Protein AF-A0A078JHX8-F1 (afdb_monomer_lite)

Secondary structure (DSSP, 8-state):
-------------EEEEEE--S-S-----------------------TTTTTTTT---TT-TT--GGGEEEEEE-STT---STTT-S-GGGTT-B-TT-----TTSHHHHHHHHHHHHHHHTSTT--EEEEEETT-EESS-HHHHHHHHHH--SEE---B--GGG-S--GGGTTTS-GGG--B--S--B--HHHHHHHHH--HHHHHHHHH-PPPS--S-----------SS-HHHHHHHHHH-SS-B---B---------GGGTTTS-GGG--B--S--EEEHHHHHHHHH--HHHHHHHHH--PPPPTT-HHHHH-TT-----GGGTHHHHHHHHTT-GGGEESS-SEEE----TT-S-----SSPPPB-STT-SHHHHHHHHH--EEEETTTTEEEE-EETTEE--S-SEEE-B-HHHHHHHHTT--

InterPro domains:
  IPR003406 Glycosyl transferase, family 14 [PF02485] (60-213)
  IPR003406 Glycosyl transferase, family 14 [PF02485] (227-385)
  IPR044174 Glycosyltransferase BC10-like [PTHR31042] (60-214)

Radius of gyration: 26.78 Å; chains: 1; bounding box: 56×68×94 Å

pLDDT: mean 74.3, std 20.46, range [23.14, 97.31]

Sequence (430 aa):
MFYQKKEKKQEVDVAVLLINDTSANIHNTIDNSNPDGLRAPLSGRTPKSKWGFKQKKSYYSNGADQANFSVYVHSQPDFVFNEETTRSHYFYNRQLNNSINVIWGEYSMIQAERLLLSTALDDHSNQRFILLSDSCAPLYDFGYIYKYLISSPRSFVDSFINTKERRYSMNMSSVIPEEKWRKGSQWISVIRSHAELIVNDGIVFSAFEKFCKMRGLESEMEPRTLTCAPLYDFGYIYKYLISSPRSFVDSFINTKERRYSMNMSSVIPEEKWRKGSQWISVIRSHAELIVNDGIVFSAFEKFCKKAPPFGSQEAQLSQNLRNCIPDEHYIQTLLTMRGLESEMEPRTLTYTVWDVSGSKHGAKSWHPVTFTYENSGPEDLQEIKSINHVNYESESRTDWCKADSKPVPCFLFARKFTKEAAMRWNSRYQ

Organism: Brassica napus (NCBI:txid3708)

Structure (mmCIF, N/CA/C/O backbone):
data_AF-A0A078JHX8-F1
#
_entry.id   AF-A0A078JHX8-F1
#
loop_
_atom_site.group_PDB
_atom_site.id
_atom_site.type_symbol
_atom_site.label_atom_id
_atom_site.label_alt_id
_atom_site.label_comp_id
_atom_site.label_asym_id
_atom_site.label_entity_id
_atom_site.label_seq_id
_atom_site.pdbx_PDB_ins_code
_atom_site.Cartn_x
_atom_site.Cartn_y
_atom_site.Cartn_z
_atom_site.occupancy
_atom_site.B_iso_or_equiv
_atom_site.auth_seq_id
_atom_site.auth_comp_id
_atom_site.auth_asym_id
_atom_site.auth_atom_id
_atom_site.pdbx_PDB_model_num
ATOM 1 N N . MET A 1 1 ? 5.819 -23.834 -46.959 1.00 33.22 1 MET A N 1
ATOM 2 C CA . MET A 1 1 ? 5.838 -23.775 -45.480 1.00 33.22 1 MET A CA 1
ATOM 3 C C . MET A 1 1 ? 6.900 -22.775 -45.057 1.00 33.22 1 MET A C 1
ATOM 5 O O . MET A 1 1 ? 8.077 -23.098 -45.107 1.00 33.22 1 MET A O 1
ATOM 9 N N . PHE A 1 2 ? 6.505 -21.550 -44.710 1.00 32.09 2 PHE A N 1
ATOM 10 C CA . PHE A 1 2 ? 7.410 -20.599 -44.069 1.00 32.09 2 PHE A CA 1
ATOM 11 C C . PHE A 1 2 ? 7.359 -20.859 -42.565 1.00 32.09 2 PHE A C 1
ATOM 13 O O . PHE A 1 2 ? 6.356 -20.572 -41.917 1.00 32.09 2 PHE A O 1
ATOM 20 N N . TYR A 1 3 ? 8.421 -21.452 -42.021 1.00 29.44 3 TYR A N 1
ATOM 21 C CA . TYR A 1 3 ? 8.643 -21.475 -40.580 1.00 29.44 3 TYR A CA 1
ATOM 22 C C . TYR A 1 3 ? 8.921 -20.034 -40.138 1.00 29.44 3 TYR A C 1
ATOM 24 O O . TYR A 1 3 ? 10.029 -19.527 -40.310 1.00 29.44 3 TYR A O 1
ATOM 32 N N . GLN A 1 4 ? 7.911 -19.359 -39.583 1.00 30.16 4 GLN A N 1
ATOM 33 C CA . GLN A 1 4 ? 8.153 -18.192 -38.743 1.00 30.16 4 GLN A CA 1
ATOM 34 C C . GLN A 1 4 ? 8.982 -18.669 -37.553 1.00 30.16 4 GLN A C 1
ATOM 36 O O . GLN A 1 4 ? 8.519 -19.434 -36.704 1.00 30.16 4 GLN A O 1
ATOM 41 N N . LYS A 1 5 ? 10.244 -18.247 -37.529 1.00 29.89 5 LYS A N 1
ATOM 42 C CA . LYS A 1 5 ? 11.124 -18.373 -36.376 1.00 29.89 5 LYS A CA 1
ATOM 43 C C . LYS A 1 5 ? 10.441 -17.584 -35.253 1.00 29.89 5 LYS A C 1
ATOM 45 O O . LYS A 1 5 ? 10.487 -16.360 -35.265 1.00 29.89 5 LYS A O 1
ATOM 50 N N . LYS A 1 6 ? 9.733 -18.264 -34.341 1.00 33.31 6 LYS A N 1
ATOM 51 C CA . LYS A 1 6 ? 9.306 -17.653 -33.077 1.00 33.31 6 LYS A CA 1
ATOM 52 C C . LYS A 1 6 ? 10.584 -17.137 -32.425 1.00 33.31 6 LYS A C 1
ATOM 54 O O . LYS A 1 6 ? 11.437 -17.943 -32.050 1.00 33.31 6 LYS A O 1
ATOM 59 N N . GLU A 1 7 ? 10.755 -15.820 -32.370 1.00 35.31 7 GLU A N 1
ATOM 60 C CA . GLU A 1 7 ? 11.767 -15.219 -31.510 1.00 35.31 7 GLU A CA 1
ATOM 61 C C . GLU A 1 7 ? 11.550 -15.800 -30.113 1.00 35.31 7 GLU A C 1
ATOM 63 O O . GLU A 1 7 ? 10.439 -15.765 -29.578 1.00 35.31 7 GLU A O 1
ATOM 68 N N . LYS A 1 8 ? 12.585 -16.440 -29.558 1.00 35.12 8 LYS A N 1
ATOM 69 C CA . LYS A 1 8 ? 12.565 -16.858 -28.159 1.00 35.12 8 LYS A CA 1
ATOM 70 C C . LYS A 1 8 ? 12.392 -15.582 -27.343 1.00 35.12 8 LYS A C 1
ATOM 72 O O . LYS A 1 8 ? 13.311 -14.770 -27.289 1.00 35.12 8 LYS A O 1
ATOM 77 N N . LYS A 1 9 ? 11.206 -15.403 -26.761 1.00 44.53 9 LYS A N 1
ATOM 78 C CA . LYS A 1 9 ? 10.954 -14.348 -25.784 1.00 44.53 9 LYS A CA 1
ATOM 79 C C . LYS A 1 9 ? 11.959 -14.553 -24.647 1.00 44.53 9 LYS A C 1
ATOM 81 O O . LYS A 1 9 ? 12.100 -15.671 -24.157 1.00 44.53 9 LYS A O 1
ATOM 86 N N . GLN A 1 10 ? 12.726 -13.517 -24.337 1.00 50.00 10 GLN A N 1
ATOM 87 C CA . GLN A 1 10 ? 13.736 -13.545 -23.284 1.00 50.00 10 GLN A CA 1
ATOM 88 C C . GLN A 1 10 ? 13.030 -13.771 -21.941 1.00 50.00 10 GLN A C 1
ATOM 90 O O . GLN A 1 10 ? 12.086 -13.049 -21.632 1.00 50.00 10 GLN A O 1
ATOM 95 N N . GLU A 1 11 ? 13.432 -14.804 -21.198 1.00 56.09 11 GLU A N 1
ATOM 96 C CA . GLU A 1 11 ? 12.865 -15.118 -19.883 1.00 56.09 11 GLU A CA 1
ATOM 97 C C . GLU A 1 11 ? 13.271 -14.012 -18.900 1.00 56.09 11 GLU A C 1
ATOM 99 O O . GLU A 1 11 ? 14.450 -13.846 -18.616 1.00 56.09 11 GLU A O 1
ATOM 104 N N . VAL A 1 12 ? 12.296 -13.224 -18.445 1.00 65.19 12 VAL A N 1
ATOM 105 C CA . VAL A 1 12 ? 12.455 -12.077 -17.537 1.00 65.19 12 VAL A CA 1
ATOM 106 C C . VAL A 1 12 ? 11.687 -12.323 -16.238 1.00 65.19 12 VAL A C 1
ATOM 108 O O . VAL A 1 12 ? 10.495 -12.618 -16.282 1.00 65.19 12 VAL A O 1
ATOM 111 N N . ASP A 1 13 ? 12.334 -12.176 -15.080 1.00 78.25 13 ASP A N 1
ATOM 112 C CA . ASP A 1 13 ? 11.725 -12.558 -13.794 1.00 78.25 13 ASP A CA 1
ATOM 113 C C . ASP A 1 13 ? 10.938 -11.430 -13.102 1.00 78.25 13 ASP A C 1
ATOM 115 O O . ASP A 1 13 ? 10.076 -11.696 -12.257 1.00 78.25 13 ASP A O 1
ATOM 119 N N . VAL A 1 14 ? 11.217 -10.161 -13.423 1.00 82.12 14 VAL A N 1
ATOM 120 C CA . VAL A 1 14 ? 10.625 -8.996 -12.738 1.00 82.12 14 VAL A CA 1
ATOM 121 C C . VAL A 1 14 ? 9.787 -8.140 -13.694 1.00 82.12 14 VAL A C 1
ATOM 123 O O . VAL A 1 14 ? 10.307 -7.536 -14.625 1.00 82.12 14 VAL A O 1
ATOM 126 N N . ALA A 1 15 ? 8.494 -7.998 -13.421 1.00 82.06 15 ALA A N 1
ATOM 127 C CA . ALA A 1 15 ? 7.599 -7.066 -14.095 1.00 82.06 15 ALA A CA 1
ATOM 128 C C . ALA A 1 15 ? 7.523 -5.727 -13.344 1.00 82.06 15 ALA A C 1
ATOM 130 O O . ALA A 1 15 ? 7.065 -5.658 -12.199 1.00 82.06 15 ALA A O 1
ATOM 131 N N . VAL A 1 16 ? 7.920 -4.641 -14.006 1.00 81.00 16 VAL A N 1
ATOM 132 C CA . VAL A 1 16 ? 7.718 -3.265 -13.541 1.00 81.00 16 VAL A CA 1
ATOM 133 C C . VAL A 1 16 ? 6.413 -2.735 -14.130 1.00 81.00 16 VAL A C 1
ATOM 135 O O . VAL A 1 16 ? 6.302 -2.514 -15.337 1.00 81.00 16 VAL A O 1
ATOM 138 N N . LEU A 1 17 ? 5.426 -2.528 -13.265 1.00 80.19 17 LEU A N 1
ATOM 139 C CA . LEU A 1 17 ? 4.092 -2.043 -13.598 1.00 80.19 17 LEU A CA 1
ATOM 140 C C . LEU A 1 17 ? 4.031 -0.545 -13.313 1.00 80.19 17 LEU A C 1
ATOM 142 O O . LEU A 1 17 ? 4.132 -0.115 -12.164 1.00 80.19 17 LEU A O 1
ATOM 146 N N . LEU A 1 18 ? 3.893 0.258 -14.362 1.00 79.12 18 LEU A N 1
ATOM 147 C CA . LEU A 1 18 ? 3.835 1.709 -14.257 1.00 79.12 18 LEU A CA 1
ATOM 148 C C . LEU A 1 18 ? 2.405 2.185 -14.440 1.00 79.12 18 LEU A C 1
ATOM 150 O O . LEU A 1 18 ? 1.829 2.007 -15.509 1.00 79.12 18 LEU A O 1
ATOM 154 N N . ILE A 1 19 ? 1.860 2.821 -13.410 1.00 74.88 19 ILE A N 1
ATOM 155 C CA . ILE A 1 19 ? 0.520 3.404 -13.426 1.00 74.88 19 ILE A CA 1
ATOM 156 C C . ILE A 1 19 ? 0.605 4.923 -13.312 1.00 74.88 19 ILE A C 1
ATOM 158 O O . ILE A 1 19 ? 1.414 5.461 -12.553 1.00 74.88 19 ILE A O 1
ATOM 162 N N . ASN A 1 20 ? -0.218 5.634 -14.077 1.00 70.00 20 ASN A N 1
ATOM 163 C CA . ASN A 1 20 ? -0.379 7.069 -13.891 1.00 70.00 20 ASN A CA 1
ATOM 164 C C . ASN A 1 20 ? -1.415 7.332 -12.784 1.00 70.00 20 ASN A C 1
ATOM 166 O O . ASN A 1 20 ? -2.614 7.212 -13.021 1.00 70.00 20 ASN A O 1
ATOM 170 N N . ASP A 1 21 ? -0.955 7.693 -11.581 1.00 56.47 21 ASP A N 1
ATOM 171 C CA . ASP A 1 21 ? -1.816 7.973 -10.421 1.00 56.47 21 ASP A CA 1
ATOM 172 C C . ASP A 1 21 ? -2.393 9.400 -10.413 1.00 56.47 21 ASP A C 1
ATOM 174 O O . ASP A 1 21 ? -3.174 9.751 -9.527 1.00 56.47 21 ASP A O 1
ATOM 178 N N . THR A 1 22 ? -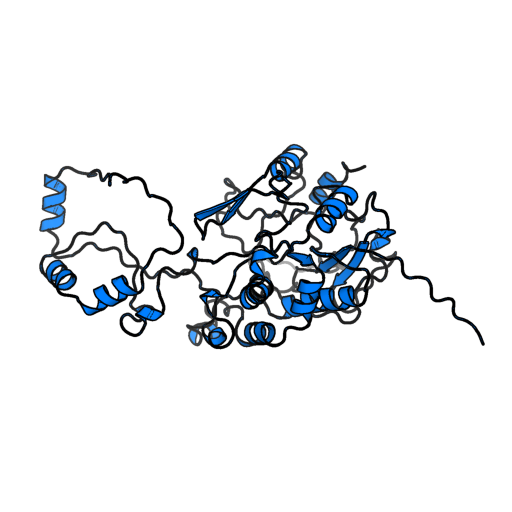2.044 10.237 -11.398 1.00 51.03 22 THR A N 1
ATOM 179 C CA . THR A 1 22 ? -2.677 11.548 -11.578 1.00 51.03 22 THR A CA 1
ATOM 180 C C . THR A 1 22 ? -3.918 11.405 -12.450 1.00 51.03 22 THR A C 1
ATOM 182 O O . THR A 1 22 ? -3.835 11.150 -13.651 1.00 51.03 22 THR A O 1
ATOM 185 N N . SER A 1 23 ? -5.097 11.576 -11.842 1.00 35.75 23 SER A N 1
ATOM 186 C CA . SER A 1 23 ? -6.352 11.710 -12.581 1.00 35.75 23 SER A CA 1
ATOM 187 C C . SER A 1 23 ? -6.161 12.726 -13.702 1.00 35.75 23 SER A C 1
ATOM 189 O O . SER A 1 23 ? -5.729 13.855 -13.445 1.00 35.75 23 SER A O 1
ATOM 191 N N . ALA A 1 24 ? -6.510 12.354 -14.927 1.00 29.08 24 ALA A N 1
ATOM 192 C CA . ALA A 1 24 ? -6.668 13.284 -16.030 1.00 29.08 24 ALA A CA 1
ATOM 193 C C . ALA A 1 24 ? -7.868 14.211 -15.750 1.00 29.08 24 ALA A C 1
ATOM 195 O O . ALA A 1 24 ? -8.913 14.083 -16.363 1.00 29.08 24 ALA A O 1
ATOM 196 N N . ASN A 1 25 ? -7.730 15.128 -14.793 1.00 25.80 25 ASN A N 1
ATOM 197 C CA . ASN A 1 25 ? -8.668 16.207 -14.516 1.00 25.80 25 ASN A CA 1
ATOM 198 C C . ASN A 1 25 ? -7.865 17.501 -14.358 1.00 25.80 25 ASN A C 1
ATOM 200 O O . ASN A 1 25 ? -7.697 18.041 -13.268 1.00 25.80 25 ASN A O 1
ATOM 204 N N . ILE A 1 26 ? -7.393 18.034 -15.490 1.00 26.67 26 ILE A N 1
ATOM 205 C CA . ILE A 1 26 ? -7.460 19.485 -15.646 1.00 26.67 26 ILE A CA 1
ATOM 206 C C . ILE A 1 26 ? -8.945 19.784 -15.805 1.00 26.67 26 ILE A C 1
ATOM 208 O O . ILE A 1 26 ? -9.461 19.655 -16.902 1.00 26.67 26 ILE A O 1
ATOM 212 N N . HIS A 1 27 ? -9.636 20.120 -14.731 1.00 26.03 27 HIS A N 1
ATOM 213 C CA . HIS A 1 27 ? -10.727 21.085 -14.760 1.00 26.03 27 HIS A CA 1
ATOM 214 C C . HIS A 1 27 ? -11.074 21.415 -13.307 1.00 26.03 27 HIS A C 1
ATOM 216 O O . HIS A 1 27 ? -11.320 20.527 -12.498 1.00 26.03 27 HIS A O 1
ATOM 222 N N . ASN A 1 28 ? -11.091 22.719 -13.026 1.00 27.20 28 ASN A N 1
ATOM 223 C CA . ASN A 1 28 ? -11.546 23.380 -11.800 1.00 27.20 28 ASN A CA 1
ATOM 224 C C . ASN A 1 28 ? -10.543 23.505 -10.642 1.00 27.20 28 ASN A C 1
ATOM 226 O O . ASN A 1 28 ? -10.743 22.986 -9.550 1.00 27.20 28 ASN A O 1
ATOM 230 N N . THR A 1 29 ? -9.568 24.390 -10.838 1.00 23.14 29 THR A N 1
ATOM 231 C CA . THR A 1 29 ? -9.261 25.415 -9.828 1.00 23.14 29 THR A CA 1
ATOM 232 C C . THR A 1 29 ? -9.493 26.782 -10.463 1.00 23.14 29 THR A C 1
ATOM 234 O O . THR A 1 29 ? -8.654 27.313 -11.185 1.00 23.14 29 THR A O 1
ATOM 237 N N . ILE A 1 30 ? -10.697 27.318 -10.249 1.00 24.02 30 ILE A N 1
ATOM 238 C CA . ILE A 1 30 ? -10.972 28.745 -10.410 1.00 24.02 30 ILE A CA 1
ATOM 239 C C . ILE A 1 30 ? -10.239 29.427 -9.257 1.00 24.02 30 ILE A C 1
ATOM 241 O O . ILE A 1 30 ? -10.641 29.302 -8.102 1.00 24.02 30 ILE A O 1
ATOM 245 N N . ASP A 1 31 ? -9.137 30.095 -9.573 1.00 24.89 31 ASP A N 1
ATOM 246 C CA . ASP A 1 31 ? -8.485 31.029 -8.666 1.00 24.89 31 ASP A CA 1
ATOM 247 C C . ASP A 1 31 ? -9.267 32.350 -8.721 1.00 24.89 31 ASP A C 1
ATOM 249 O O . ASP A 1 31 ? -9.126 33.147 -9.650 1.00 24.89 31 ASP A O 1
ATOM 253 N N . ASN A 1 32 ? -10.181 32.535 -7.765 1.00 27.44 32 ASN A N 1
ATOM 254 C CA . ASN A 1 32 ? -10.929 33.778 -7.568 1.00 27.44 32 ASN A CA 1
ATOM 255 C C . ASN A 1 32 ? -10.047 34.811 -6.854 1.00 27.44 32 ASN A C 1
ATOM 257 O O . ASN A 1 32 ? -10.306 35.187 -5.711 1.00 27.44 32 ASN A O 1
ATOM 261 N N . SER A 1 33 ? -9.000 35.281 -7.528 1.00 29.00 33 SER A N 1
ATOM 262 C CA . SER A 1 33 ? -8.172 36.372 -7.018 1.00 29.00 33 SER A CA 1
ATOM 263 C C . SER A 1 33 ? -7.649 37.298 -8.123 1.00 29.00 33 SER A C 1
ATOM 265 O O . SER A 1 33 ? -6.451 37.512 -8.253 1.00 29.00 33 SER A O 1
ATOM 267 N N . ASN A 1 34 ? -8.551 37.897 -8.914 1.00 26.22 34 ASN A N 1
ATOM 268 C CA . ASN A 1 34 ? -8.298 39.233 -9.479 1.00 26.22 34 ASN A CA 1
ATOM 269 C C . ASN A 1 34 ? -9.590 39.909 -9.990 1.00 26.22 34 ASN A C 1
ATOM 271 O O . ASN A 1 34 ? -10.081 39.543 -11.062 1.00 26.22 34 ASN A O 1
ATOM 275 N N . PRO A 1 35 ? -10.170 40.885 -9.271 1.00 31.47 35 PRO A N 1
ATOM 276 C CA . PRO A 1 35 ? -11.160 41.787 -9.826 1.00 31.47 35 PRO A CA 1
ATOM 277 C C . PRO A 1 35 ? -10.413 43.018 -10.340 1.00 31.47 35 PRO A C 1
ATOM 279 O O . PRO A 1 35 ? -10.073 43.874 -9.543 1.00 31.47 35 PRO A O 1
ATOM 282 N N . ASP A 1 36 ? -10.069 43.058 -11.626 1.00 25.64 36 ASP A N 1
ATOM 283 C CA . ASP A 1 36 ? -10.055 44.289 -12.432 1.00 25.64 36 ASP A CA 1
ATOM 284 C C . ASP A 1 36 ? -9.565 43.996 -13.857 1.00 25.64 36 ASP A C 1
ATOM 286 O O . ASP A 1 36 ? -8.660 43.197 -14.103 1.00 25.64 36 ASP A O 1
ATOM 290 N N . GLY A 1 37 ? -10.278 44.576 -14.820 1.00 26.45 37 GLY A N 1
ATOM 291 C CA . GLY A 1 37 ? -10.267 44.166 -16.217 1.00 26.45 37 GLY A CA 1
ATOM 292 C C . GLY A 1 37 ? -9.086 44.665 -17.048 1.00 26.45 37 GLY A C 1
ATOM 293 O O . GLY A 1 37 ? -8.433 45.646 -16.722 1.00 26.45 37 GLY A O 1
ATOM 294 N N . LEU A 1 38 ? -8.887 43.998 -18.189 1.00 26.56 38 LEU A N 1
ATOM 295 C CA . LEU A 1 38 ? -8.812 44.591 -19.535 1.00 26.56 38 LEU A CA 1
ATOM 296 C C . LEU A 1 38 ? -8.518 43.482 -20.561 1.00 26.56 38 LEU A C 1
ATOM 298 O O . LEU A 1 38 ? -7.609 42.670 -20.403 1.00 26.56 38 LEU A O 1
ATOM 302 N N . ARG A 1 39 ? -9.335 43.431 -21.618 1.00 31.92 39 ARG A N 1
ATOM 303 C CA . ARG A 1 39 ? -9.173 42.536 -22.773 1.00 31.92 39 ARG A CA 1
ATOM 304 C C . ARG A 1 39 ? -7.965 42.957 -23.619 1.00 31.92 39 ARG A C 1
ATOM 306 O O . ARG A 1 39 ? -7.910 44.106 -24.040 1.00 31.92 39 ARG A O 1
ATOM 313 N N . ALA A 1 40 ? -7.129 41.994 -24.011 1.00 24.84 40 ALA A N 1
ATOM 314 C CA . ALA A 1 40 ? -6.448 41.971 -25.311 1.00 24.84 40 ALA A CA 1
ATOM 315 C C . ALA A 1 40 ? -6.081 40.516 -25.695 1.00 24.84 40 ALA A C 1
ATOM 317 O O . ALA A 1 40 ? -5.779 39.718 -24.803 1.00 24.84 40 ALA A O 1
ATOM 318 N N . PRO A 1 41 ? -6.140 40.131 -26.986 1.00 31.88 41 PRO A N 1
ATOM 319 C CA . PRO A 1 41 ? -6.034 38.743 -27.419 1.00 31.88 41 PRO A CA 1
ATOM 320 C C . PRO A 1 41 ? -4.571 38.362 -27.663 1.00 31.88 41 PRO A C 1
ATOM 322 O O . PRO A 1 41 ? -3.884 39.012 -28.446 1.00 31.88 41 PRO A O 1
ATOM 325 N N . LEU A 1 42 ? -4.097 37.279 -27.043 1.00 26.05 42 LEU A N 1
ATOM 326 C CA . LEU A 1 42 ? -2.825 36.665 -27.417 1.00 26.05 42 LEU A CA 1
ATOM 327 C C . LEU A 1 42 ? -2.998 35.161 -27.625 1.00 26.05 42 LEU A C 1
ATOM 329 O O . LEU A 1 42 ? -3.368 34.399 -26.733 1.00 26.05 42 LEU A O 1
ATOM 333 N N . SER A 1 43 ? -2.748 34.809 -28.879 1.00 28.19 43 SER A N 1
ATOM 334 C CA . SER A 1 43 ? -2.419 33.511 -29.444 1.00 28.19 43 SER A CA 1
ATOM 335 C C . SER A 1 43 ? -1.725 32.525 -28.494 1.00 28.19 43 SER A C 1
ATOM 337 O O . SER A 1 43 ? -0.846 32.868 -27.708 1.00 28.19 43 SER A O 1
ATOM 339 N N . GLY A 1 44 ? -2.076 31.247 -28.664 1.00 33.16 44 GLY A N 1
ATOM 340 C CA . GLY A 1 44 ? -1.175 30.120 -28.421 1.00 33.16 44 GLY A CA 1
ATOM 341 C C . GLY A 1 44 ? -0.756 29.875 -26.971 1.00 33.16 44 GLY A C 1
ATOM 342 O O . GLY A 1 44 ? 0.408 30.037 -26.622 1.00 33.16 44 GLY A O 1
ATOM 343 N N . ARG A 1 45 ? -1.658 29.346 -26.137 1.00 25.83 45 ARG A N 1
ATOM 344 C CA . ARG A 1 45 ? -1.255 28.572 -24.950 1.00 25.83 45 ARG A CA 1
ATOM 345 C C . ARG A 1 45 ? -1.770 27.145 -25.066 1.00 25.83 45 ARG A C 1
ATOM 347 O O . ARG A 1 45 ? -2.939 26.864 -24.834 1.00 25.83 45 ARG A O 1
ATOM 354 N N . THR A 1 46 ? -0.867 26.239 -25.422 1.00 25.67 46 THR A N 1
ATOM 355 C CA . THR A 1 46 ? -1.058 24.794 -25.274 1.00 25.67 46 THR A CA 1
ATOM 356 C C . THR A 1 46 ? -1.334 24.439 -23.804 1.00 25.67 46 THR A C 1
ATOM 358 O O . THR A 1 46 ? -0.626 24.953 -22.932 1.00 25.67 46 THR A O 1
ATOM 361 N N . PRO A 1 47 ? -2.296 23.544 -23.506 1.00 27.16 47 PRO A N 1
ATOM 362 C CA . PRO A 1 47 ? -2.622 23.145 -22.137 1.00 27.16 47 PRO A CA 1
ATOM 363 C C . PRO A 1 47 ? -1.412 22.566 -21.388 1.00 27.16 47 PRO A C 1
ATOM 365 O O . PRO A 1 47 ? -0.752 21.633 -21.860 1.00 27.16 47 PRO A O 1
ATOM 368 N N . LYS A 1 48 ? -1.134 23.107 -20.195 1.00 31.72 48 LYS A N 1
ATOM 369 C CA . LYS A 1 48 ? -0.159 22.578 -19.230 1.00 31.72 48 LYS A CA 1
ATOM 370 C C . LYS A 1 48 ? -0.687 21.272 -18.603 1.00 31.72 48 LYS A C 1
ATOM 372 O O . LYS A 1 48 ? -1.220 21.296 -17.504 1.00 31.72 48 LYS A O 1
ATOM 377 N N . SER A 1 49 ? -0.540 20.140 -19.294 1.00 33.22 49 SER A N 1
ATOM 378 C CA . SER A 1 49 ? -0.615 18.782 -18.690 1.00 33.22 49 SER A CA 1
ATOM 379 C C . SER A 1 49 ? -0.012 17.648 -19.530 1.00 33.22 49 SER A C 1
ATOM 381 O O . SER A 1 49 ? -0.097 16.483 -19.154 1.00 33.22 49 SER A O 1
ATOM 383 N N . LYS A 1 50 ? 0.634 17.937 -20.663 1.00 31.98 50 LYS A N 1
ATOM 384 C CA . LYS A 1 50 ? 1.151 16.908 -21.586 1.00 31.98 50 LYS A CA 1
ATOM 385 C C . LYS A 1 50 ? 2.475 16.249 -21.140 1.00 31.98 50 LYS A C 1
ATOM 387 O O . LYS A 1 50 ? 3.346 16.050 -21.987 1.00 31.98 50 LYS A O 1
ATOM 392 N N . TRP A 1 51 ? 2.666 15.946 -19.853 1.00 40.88 51 TRP A N 1
ATOM 393 C CA . TRP A 1 51 ? 3.976 15.524 -19.317 1.00 40.88 51 TRP A CA 1
ATOM 394 C C . TRP A 1 51 ? 4.074 14.099 -18.772 1.00 40.88 51 TRP A C 1
ATOM 396 O O . TRP A 1 51 ? 5.195 13.671 -18.497 1.00 40.88 51 TRP A O 1
ATOM 406 N N . GLY A 1 52 ? 2.971 13.343 -18.711 1.00 41.78 52 GLY A N 1
ATOM 407 C CA . GLY A 1 52 ? 3.009 11.909 -18.410 1.00 41.78 52 GLY A CA 1
ATOM 408 C C . GLY A 1 52 ? 4.070 11.213 -19.271 1.00 41.78 52 GLY A C 1
ATOM 409 O O . GLY A 1 52 ? 4.006 11.244 -20.497 1.00 41.78 52 GLY A O 1
ATOM 410 N N . PHE A 1 53 ? 5.101 10.683 -18.612 1.00 39.88 53 PHE A N 1
ATOM 411 C CA . PHE A 1 53 ? 6.212 9.900 -19.164 1.00 39.88 53 PHE A CA 1
ATOM 412 C C . PHE A 1 53 ? 7.180 10.517 -20.199 1.00 39.88 53 PHE A C 1
ATOM 414 O O . PHE A 1 53 ? 8.207 9.894 -20.487 1.00 39.88 53 PHE A O 1
ATOM 421 N N . LYS A 1 54 ? 6.960 11.733 -20.716 1.00 37.91 54 LYS A N 1
ATOM 422 C CA . LYS A 1 54 ? 7.671 12.208 -21.925 1.00 37.91 54 LYS A CA 1
ATOM 423 C C . LYS A 1 54 ? 9.196 12.377 -21.853 1.00 37.91 54 LYS A C 1
ATOM 425 O O . LYS A 1 54 ? 9.860 12.535 -22.875 1.00 37.91 54 LYS A O 1
ATOM 430 N N . GLN A 1 55 ? 9.787 12.400 -20.660 1.00 37.81 55 GLN A N 1
ATOM 431 C CA . GLN A 1 55 ? 11.230 12.626 -20.484 1.00 37.81 55 GLN A CA 1
ATOM 432 C C . GLN A 1 55 ? 11.858 11.761 -19.386 1.00 37.81 55 GLN A C 1
ATOM 434 O O . GLN A 1 55 ? 12.888 12.140 -18.823 1.00 37.81 55 GLN A O 1
ATOM 439 N N . LYS A 1 56 ? 11.285 10.591 -19.074 1.00 45.19 56 LYS A N 1
ATOM 440 C CA . LYS A 1 56 ? 12.000 9.628 -18.231 1.00 45.19 56 LYS A CA 1
ATOM 441 C C . LYS A 1 56 ? 13.186 9.085 -19.030 1.00 45.19 56 LYS A C 1
ATOM 443 O O . LYS A 1 56 ? 13.011 8.216 -19.871 1.00 45.19 56 LYS A O 1
ATOM 448 N N . LYS A 1 57 ? 14.405 9.569 -18.752 1.00 41.91 57 LYS A N 1
ATOM 449 C CA . LYS A 1 57 ? 15.600 8.714 -18.873 1.00 41.91 57 LYS A CA 1
ATOM 450 C C . LYS A 1 57 ? 15.260 7.484 -18.026 1.00 41.91 57 LYS A C 1
ATOM 452 O O . LYS A 1 57 ? 14.730 7.677 -16.938 1.00 41.91 57 LYS A O 1
ATOM 457 N N . SER A 1 58 ? 15.405 6.260 -18.526 1.00 46.12 58 SER A N 1
ATOM 458 C CA . SER A 1 58 ? 14.976 5.076 -17.771 1.00 46.12 58 SER A CA 1
ATOM 459 C C . SER A 1 58 ? 15.793 4.931 -16.488 1.00 46.12 58 SER A C 1
ATOM 461 O O . SER A 1 58 ? 16.825 4.267 -16.445 1.00 46.12 58 SER A O 1
ATOM 463 N N . TYR A 1 59 ? 15.300 5.559 -15.429 1.00 50.81 59 TYR A N 1
ATOM 464 C CA . TYR A 1 59 ? 15.880 5.517 -14.098 1.00 50.81 59 TYR A CA 1
ATOM 465 C C . TYR A 1 59 ? 15.837 4.092 -13.532 1.00 50.81 59 TYR A C 1
ATOM 467 O O . TYR A 1 59 ? 16.692 3.733 -12.738 1.00 50.81 59 TYR A O 1
ATOM 475 N N . TYR A 1 60 ? 14.895 3.265 -13.999 1.00 49.41 60 TYR A N 1
ATOM 476 C CA . TYR A 1 60 ? 14.714 1.876 -13.571 1.00 49.41 60 TYR A CA 1
ATOM 477 C C . TYR A 1 60 ? 15.679 0.877 -14.224 1.00 49.41 60 TYR A C 1
ATOM 479 O O . TYR A 1 60 ? 15.726 -0.264 -13.785 1.00 49.41 60 TYR A O 1
ATOM 487 N N . SER A 1 61 ? 16.440 1.292 -15.247 1.00 48.19 61 SER A N 1
ATOM 488 C CA . SER A 1 61 ? 17.197 0.354 -16.098 1.00 48.19 61 SER A CA 1
ATOM 489 C C . SER A 1 61 ? 18.642 0.775 -16.381 1.00 48.19 61 SER A C 1
ATOM 491 O O . SER A 1 61 ? 19.299 0.200 -17.247 1.00 48.19 61 SER A O 1
ATOM 493 N N . ASN A 1 62 ? 19.158 1.797 -15.692 1.00 46.56 62 ASN A N 1
ATOM 494 C CA . ASN A 1 62 ? 20.582 2.125 -15.785 1.00 46.56 62 ASN A CA 1
ATOM 495 C C . ASN A 1 62 ? 21.392 0.989 -15.138 1.00 46.56 62 ASN A C 1
ATOM 497 O O . ASN A 1 62 ? 21.200 0.694 -13.962 1.00 46.56 62 ASN A O 1
ATOM 501 N N . GLY A 1 63 ? 22.259 0.338 -15.920 1.00 47.78 63 GLY A N 1
ATOM 502 C CA . GLY A 1 63 ? 23.054 -0.815 -15.475 1.00 47.78 63 GLY A CA 1
ATOM 503 C C . GLY A 1 63 ? 22.279 -2.136 -15.367 1.0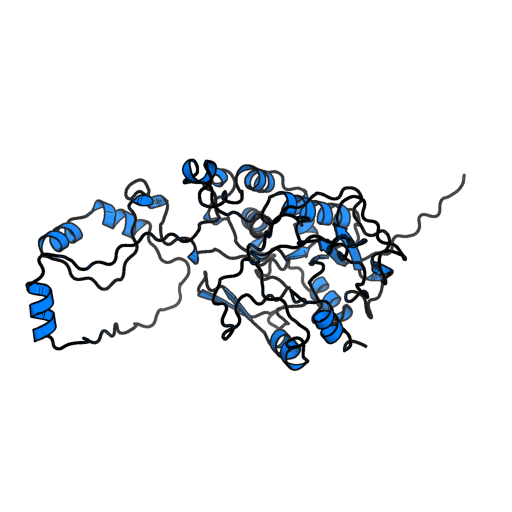0 47.78 63 GLY A C 1
ATOM 504 O O . GLY A 1 63 ? 22.836 -3.123 -14.896 1.00 47.78 63 GLY A O 1
ATOM 505 N N . ALA A 1 64 ? 21.011 -2.169 -15.790 1.00 53.09 64 ALA A N 1
ATOM 506 C CA . ALA A 1 64 ? 20.209 -3.385 -15.805 1.00 53.09 64 ALA A CA 1
ATOM 507 C C . ALA A 1 64 ? 20.508 -4.213 -17.059 1.00 53.09 64 ALA A C 1
ATOM 509 O O . ALA A 1 64 ? 20.463 -3.689 -18.173 1.00 53.09 64 ALA A O 1
ATOM 510 N N . ASP A 1 65 ? 20.749 -5.511 -16.885 1.00 59.25 65 ASP A N 1
ATOM 511 C CA . ASP A 1 65 ? 20.634 -6.448 -17.996 1.00 59.25 65 ASP A CA 1
ATOM 512 C C . ASP A 1 65 ? 19.154 -6.514 -18.404 1.00 59.25 65 ASP A C 1
ATOM 514 O O . ASP A 1 65 ? 18.290 -6.836 -17.582 1.00 59.25 65 ASP A O 1
ATOM 518 N N . GLN A 1 66 ? 18.854 -6.178 -19.662 1.00 60.84 66 GLN A N 1
ATOM 519 C CA . GLN A 1 66 ? 17.505 -6.276 -20.233 1.00 60.84 66 GLN A CA 1
ATOM 520 C C . GLN A 1 66 ? 16.927 -7.696 -20.125 1.00 60.84 66 GLN A C 1
ATOM 522 O O . GLN A 1 66 ? 15.714 -7.858 -20.219 1.00 60.84 66 GLN A O 1
ATOM 527 N N . ALA A 1 67 ? 17.771 -8.699 -19.863 1.00 66.56 67 ALA A N 1
ATOM 528 C CA . ALA A 1 67 ? 17.366 -10.061 -19.553 1.00 66.56 67 ALA A CA 1
ATOM 529 C C . ALA A 1 67 ? 16.548 -10.225 -18.265 1.00 66.56 67 ALA A C 1
ATOM 531 O O . ALA A 1 67 ? 15.899 -11.248 -18.111 1.00 66.56 67 ALA A O 1
ATOM 532 N N . ASN A 1 68 ? 16.547 -9.256 -17.346 1.00 75.50 68 ASN A N 1
ATOM 533 C CA . ASN A 1 68 ? 16.048 -9.492 -15.987 1.00 75.50 68 ASN A CA 1
ATOM 534 C C . ASN A 1 68 ? 14.693 -8.836 -15.676 1.00 75.50 68 ASN A C 1
ATOM 536 O O . ASN A 1 68 ? 14.141 -9.070 -14.597 1.00 75.50 68 ASN A O 1
ATOM 540 N N . PHE A 1 69 ? 14.148 -8.003 -16.572 1.00 84.12 69 PHE A N 1
ATOM 541 C CA . PHE A 1 69 ? 12.866 -7.338 -16.330 1.00 84.12 69 PHE A CA 1
ATOM 542 C C . PHE A 1 69 ? 12.047 -7.041 -17.586 1.00 84.12 69 PHE A C 1
ATOM 544 O O . PHE A 1 69 ? 12.562 -6.854 -18.686 1.00 84.12 69 PHE A O 1
ATOM 551 N N . SER A 1 70 ? 10.740 -6.907 -17.381 1.00 87.06 70 SER A N 1
ATOM 552 C CA . SER A 1 70 ? 9.783 -6.374 -18.346 1.00 87.06 70 SER A CA 1
ATOM 553 C C . SER A 1 70 ? 9.098 -5.123 -17.796 1.00 87.06 70 SER A C 1
ATOM 555 O O . SER A 1 70 ? 8.977 -4.939 -16.587 1.00 87.06 70 SER A O 1
ATOM 557 N N . VAL A 1 71 ? 8.659 -4.235 -18.689 1.00 86.25 71 VAL A N 1
ATOM 558 C CA . VAL A 1 71 ? 7.945 -3.002 -18.331 1.00 86.25 71 VAL A CA 1
ATOM 559 C C . VAL A 1 71 ? 6.566 -3.027 -18.970 1.00 86.25 71 VAL A C 1
ATOM 561 O O . VAL A 1 71 ? 6.454 -3.304 -20.165 1.00 86.25 71 VAL A O 1
ATOM 564 N N . TYR A 1 72 ? 5.547 -2.696 -18.182 1.00 87.94 72 TYR A N 1
ATOM 565 C CA . TYR A 1 72 ? 4.162 -2.531 -18.617 1.00 87.94 72 TYR A CA 1
ATOM 566 C C . TYR A 1 72 ? 3.657 -1.178 -18.138 1.00 87.94 72 TYR A C 1
ATOM 568 O O . TYR A 1 72 ? 3.889 -0.804 -16.987 1.00 87.94 72 TYR A O 1
ATOM 576 N N . VAL A 1 73 ? 2.987 -0.428 -19.012 1.00 86.56 73 VAL A N 1
ATOM 577 C CA . VAL A 1 73 ? 2.574 0.946 -18.713 1.00 86.56 73 VAL A CA 1
ATOM 578 C C . VAL A 1 73 ? 1.077 1.126 -18.913 1.00 86.56 73 VAL A C 1
ATOM 580 O O . VAL A 1 73 ? 0.559 0.988 -20.016 1.00 86.56 73 VAL A O 1
ATOM 583 N N . HIS A 1 74 ? 0.375 1.503 -17.852 1.00 89.19 74 HIS A N 1
ATOM 584 C CA . HIS A 1 74 ? -0.976 2.033 -17.933 1.00 89.19 74 HIS A CA 1
ATOM 585 C C . HIS A 1 74 ? -0.885 3.558 -18.052 1.00 89.19 74 HIS A C 1
ATOM 587 O O . HIS A 1 74 ? -0.380 4.253 -17.165 1.00 89.19 74 HIS A O 1
ATOM 593 N N . SER A 1 75 ? -1.322 4.071 -19.199 1.00 83.31 75 SER A N 1
ATOM 594 C CA . SER A 1 75 ? -1.330 5.494 -19.539 1.00 83.31 75 SER A CA 1
ATOM 595 C C . SER A 1 75 ? -2.729 5.942 -19.948 1.00 83.31 75 SER A C 1
ATOM 597 O O . SER A 1 75 ? -3.660 5.142 -19.997 1.00 83.31 75 SER A O 1
ATOM 599 N N . GLN A 1 76 ? -2.882 7.224 -20.290 1.00 77.38 76 GLN A N 1
ATOM 600 C CA . GLN A 1 76 ? -4.113 7.677 -20.940 1.00 77.38 76 GLN A CA 1
ATOM 601 C C . GLN A 1 76 ? -4.399 6.825 -22.193 1.00 77.38 76 GLN A C 1
ATOM 603 O O . GLN A 1 76 ? -3.438 6.431 -22.870 1.00 77.38 76 GLN A O 1
ATOM 608 N N . PRO A 1 77 ? -5.682 6.544 -22.495 1.00 77.19 77 PRO A N 1
ATOM 609 C CA . PRO A 1 77 ? -6.070 5.902 -23.746 1.00 77.19 77 PRO A CA 1
ATOM 610 C C . PRO A 1 77 ? -5.419 6.587 -24.954 1.00 77.19 77 PRO A C 1
ATOM 612 O O . PRO A 1 77 ? -5.212 7.802 -24.945 1.00 77.19 77 PRO A O 1
ATOM 615 N N . ASP A 1 78 ? -5.050 5.791 -25.956 1.00 79.38 78 ASP A N 1
ATOM 616 C CA . ASP A 1 78 ? -4.417 6.217 -27.215 1.00 79.38 78 ASP A CA 1
ATOM 617 C C . ASP A 1 78 ? -3.015 6.850 -27.099 1.00 79.38 78 ASP A C 1
ATOM 619 O O . ASP A 1 78 ? -2.418 7.242 -28.106 1.00 79.38 78 ASP A O 1
ATOM 623 N N . PHE A 1 79 ? -2.432 6.936 -25.898 1.00 81.56 79 PHE A N 1
ATOM 624 C CA . PHE A 1 79 ? -1.058 7.407 -25.739 1.00 81.56 79 PHE A CA 1
ATOM 625 C C . PHE A 1 79 ? -0.053 6.325 -26.153 1.00 81.56 79 PHE A C 1
ATOM 627 O O . PHE A 1 79 ? -0.008 5.253 -25.558 1.00 81.56 79 PHE A O 1
ATOM 634 N N . VAL A 1 80 ? 0.811 6.633 -27.123 1.00 84.81 80 VAL A N 1
ATOM 635 C CA . VAL A 1 80 ? 1.839 5.711 -27.630 1.00 84.81 80 VAL A CA 1
ATOM 636 C C . VAL A 1 80 ? 3.226 6.154 -27.183 1.00 84.81 80 VAL A C 1
ATOM 638 O O . VAL A 1 80 ? 3.608 7.313 -27.359 1.00 84.81 80 VAL A O 1
ATOM 641 N N . PHE A 1 81 ? 4.008 5.220 -26.645 1.00 82.12 81 PHE A N 1
ATOM 642 C CA . PHE A 1 81 ? 5.408 5.440 -26.300 1.00 82.12 81 PHE A CA 1
ATOM 643 C C . PHE A 1 81 ? 6.313 5.073 -27.476 1.00 82.12 81 PHE A C 1
ATOM 645 O O . PHE A 1 81 ? 6.419 3.903 -27.841 1.00 82.12 81 PHE A O 1
ATOM 652 N N . ASN A 1 82 ? 6.982 6.069 -28.048 1.00 85.69 82 ASN A N 1
ATOM 653 C CA . ASN A 1 82 ? 7.907 5.945 -29.172 1.00 85.69 82 ASN A CA 1
ATOM 654 C C . ASN A 1 82 ? 9.041 6.983 -29.045 1.00 85.69 82 ASN A C 1
ATOM 656 O O . ASN A 1 82 ? 9.118 7.713 -28.054 1.00 85.69 82 ASN A O 1
ATOM 660 N N . GLU A 1 83 ? 9.919 7.060 -30.044 1.00 85.06 83 GLU A N 1
ATOM 661 C CA . GLU A 1 83 ? 11.057 7.992 -30.059 1.00 85.06 83 GLU A CA 1
ATOM 662 C C . GLU A 1 83 ? 10.648 9.471 -29.949 1.00 85.06 83 GLU A C 1
ATOM 664 O O . GLU A 1 83 ? 11.377 10.277 -29.370 1.00 85.06 83 GLU A O 1
ATOM 669 N N . GLU A 1 84 ? 9.459 9.830 -30.439 1.00 84.31 84 GLU A N 1
ATOM 670 C CA . GLU A 1 84 ? 8.927 11.194 -30.380 1.00 84.31 84 GLU A CA 1
ATOM 671 C C . GLU A 1 84 ? 8.351 11.532 -29.001 1.00 84.31 84 GLU A C 1
ATOM 673 O O . GLU A 1 84 ? 8.389 12.683 -28.552 1.00 84.31 84 GLU A O 1
ATOM 678 N N . THR A 1 85 ? 7.782 10.536 -28.319 1.00 76.50 85 THR A N 1
ATOM 679 C CA . THR A 1 85 ? 7.064 10.739 -27.062 1.00 76.50 85 THR A CA 1
ATOM 680 C C . THR A 1 85 ? 7.896 10.427 -25.835 1.00 76.50 85 THR A C 1
ATOM 682 O O . THR A 1 85 ? 7.542 10.928 -24.776 1.00 76.50 85 THR A O 1
ATOM 685 N N . THR A 1 86 ? 8.999 9.679 -25.926 1.00 75.12 86 THR A N 1
ATOM 686 C CA . THR A 1 86 ? 9.898 9.433 -24.792 1.00 75.12 86 THR A CA 1
ATOM 687 C C . THR A 1 86 ? 11.362 9.285 -25.200 1.00 75.12 86 THR A C 1
ATOM 689 O O . THR A 1 86 ? 11.715 8.695 -26.217 1.00 75.12 86 THR A O 1
ATOM 692 N N . ARG A 1 87 ? 12.253 9.785 -24.337 1.00 73.69 87 ARG A N 1
ATOM 693 C CA . ARG A 1 87 ? 13.713 9.701 -24.519 1.00 73.69 87 ARG A CA 1
ATOM 694 C C . ARG A 1 87 ? 14.307 8.346 -24.142 1.00 73.69 87 ARG A C 1
ATOM 696 O O . ARG A 1 87 ? 15.522 8.188 -24.215 1.00 73.69 87 ARG A O 1
ATOM 703 N N . SER A 1 88 ? 13.499 7.408 -23.654 1.00 76.19 88 SER A N 1
ATOM 704 C CA . SER A 1 88 ? 13.999 6.117 -23.204 1.00 76.19 88 SER A CA 1
ATOM 705 C C . SER A 1 88 ? 13.323 4.957 -23.909 1.00 76.19 88 SER A C 1
ATOM 707 O O . SER A 1 88 ? 12.122 4.735 -23.768 1.00 76.19 88 SER A O 1
ATOM 709 N N . HIS A 1 89 ? 14.154 4.174 -24.595 1.00 80.44 89 HIS A N 1
ATOM 710 C CA . HIS A 1 89 ? 13.751 3.011 -25.376 1.00 80.44 89 HIS A CA 1
ATOM 711 C C . HIS A 1 89 ? 13.106 1.897 -24.553 1.00 80.44 89 HIS A C 1
ATOM 713 O O . HIS A 1 89 ? 12.324 1.121 -25.089 1.00 80.44 89 HIS A O 1
ATOM 719 N N . TYR A 1 90 ? 13.358 1.851 -23.242 1.00 78.12 90 TYR A N 1
ATOM 720 C CA . TYR A 1 90 ? 12.732 0.888 -22.330 1.00 78.12 90 TYR A CA 1
ATOM 721 C C . TYR A 1 90 ? 11.202 0.996 -22.265 1.00 78.12 90 TYR A C 1
ATOM 723 O O . TYR A 1 90 ? 10.548 0.041 -21.857 1.00 78.12 90 TYR A O 1
ATOM 731 N N . PHE A 1 91 ? 10.625 2.131 -22.668 1.00 82.31 91 PHE A N 1
ATOM 732 C CA . PHE A 1 91 ? 9.174 2.327 -22.675 1.00 82.31 91 PHE A CA 1
ATOM 733 C C . PHE A 1 91 ? 8.534 2.140 -24.051 1.00 82.31 91 PHE A C 1
ATOM 735 O O . PHE A 1 91 ? 7.309 2.152 -24.131 1.00 82.31 91 PHE A O 1
ATOM 742 N N . TYR A 1 92 ? 9.314 1.977 -25.125 1.00 85.81 92 TYR A N 1
ATOM 743 C CA . TYR A 1 92 ? 8.758 1.906 -26.476 1.00 85.81 92 TYR A CA 1
ATOM 744 C C . TYR A 1 92 ? 7.781 0.739 -26.613 1.00 85.81 92 TYR A C 1
ATOM 746 O O . TYR A 1 92 ? 8.131 -0.409 -26.341 1.00 85.81 92 TYR A O 1
ATOM 754 N N . ASN A 1 93 ? 6.551 1.054 -27.030 1.00 86.56 93 ASN A N 1
ATOM 755 C CA . ASN A 1 93 ? 5.452 0.103 -27.212 1.00 86.56 93 ASN A CA 1
ATOM 756 C C . ASN A 1 93 ? 5.158 -0.776 -25.982 1.00 86.56 93 ASN A C 1
ATOM 758 O O . ASN A 1 93 ? 4.755 -1.929 -26.122 1.00 86.56 93 ASN A O 1
ATOM 762 N N . ARG A 1 94 ? 5.381 -0.249 -24.771 1.00 86.06 94 ARG A N 1
ATOM 763 C CA . ARG A 1 94 ? 5.090 -0.945 -23.503 1.00 86.06 94 ARG A CA 1
ATOM 764 C C . ARG A 1 94 ? 3.767 -0.527 -22.861 1.00 86.06 94 ARG A C 1
ATOM 766 O O . ARG A 1 94 ? 3.418 -1.043 -21.801 1.00 86.06 94 ARG A O 1
ATOM 773 N N . GLN A 1 95 ? 3.043 0.410 -23.472 1.00 88.44 95 GLN A N 1
ATOM 774 C CA . GLN A 1 95 ? 1.705 0.786 -23.029 1.00 88.44 95 GLN A CA 1
ATOM 775 C C . GLN A 1 95 ? 0.682 -0.333 -23.236 1.00 88.44 95 GLN A C 1
ATOM 777 O O . GLN A 1 95 ? 0.778 -1.116 -24.179 1.00 88.44 95 GLN A O 1
ATOM 782 N N . LEU A 1 96 ? -0.333 -0.359 -22.380 1.00 88.94 96 LEU A N 1
ATOM 783 C CA . LEU A 1 96 ? -1.515 -1.187 -22.569 1.00 88.94 96 LEU A CA 1
ATOM 784 C C . LEU A 1 96 ? -2.397 -0.626 -23.691 1.00 88.94 96 LEU A C 1
ATOM 786 O O . LEU A 1 96 ? -2.608 0.582 -23.785 1.00 88.94 96 LEU A O 1
ATOM 790 N N . ASN A 1 97 ? -2.960 -1.515 -24.510 1.00 86.50 97 ASN A N 1
ATOM 791 C CA . ASN A 1 97 ? -3.864 -1.125 -25.598 1.00 86.50 97 ASN A CA 1
ATOM 792 C C . ASN A 1 97 ? -5.295 -0.840 -25.108 1.00 86.50 97 ASN A C 1
ATOM 794 O O . ASN A 1 97 ? -6.045 -0.127 -25.764 1.00 86.50 97 ASN A O 1
ATOM 798 N N . ASN A 1 98 ? -5.683 -1.396 -23.961 1.00 87.44 98 ASN A N 1
ATOM 799 C CA . ASN A 1 98 ? -7.017 -1.299 -23.368 1.00 87.44 98 ASN A CA 1
ATOM 800 C C . ASN A 1 98 ? -7.001 -0.497 -22.055 1.00 87.44 98 ASN A C 1
ATOM 802 O O . ASN A 1 98 ? -7.563 -0.920 -21.046 1.00 87.44 98 ASN A O 1
ATOM 806 N N . SER A 1 99 ? -6.332 0.658 -22.061 1.00 85.75 99 SER A N 1
ATOM 807 C CA . SER A 1 99 ? -6.218 1.522 -20.884 1.00 85.75 99 SER A CA 1
ATOM 808 C C . SER A 1 99 ? -7.575 1.970 -20.336 1.00 85.75 99 SER A C 1
ATOM 810 O O . SER A 1 99 ? -8.443 2.461 -21.054 1.00 85.75 99 SER A O 1
ATOM 812 N N . ILE A 1 100 ? -7.722 1.850 -19.019 1.00 86.75 100 ILE A N 1
ATOM 813 C CA . ILE A 1 100 ? -8.881 2.328 -18.254 1.00 86.75 100 ILE A CA 1
ATOM 814 C C . ILE A 1 100 ? -8.724 3.815 -17.916 1.00 86.75 100 ILE A C 1
ATOM 816 O O . ILE A 1 100 ? -7.646 4.249 -17.512 1.00 86.75 100 ILE A O 1
ATOM 820 N N . ASN A 1 101 ? -9.802 4.595 -18.016 1.00 84.50 101 ASN A N 1
ATOM 821 C CA . ASN A 1 101 ? -9.804 5.972 -17.526 1.00 84.50 101 ASN A CA 1
ATOM 822 C C . ASN A 1 101 ? -9.898 5.991 -15.989 1.00 84.50 101 ASN A C 1
ATOM 824 O O . ASN A 1 101 ? -10.961 5.742 -15.416 1.00 84.50 101 ASN A O 1
ATOM 828 N N . VAL A 1 102 ? -8.774 6.258 -15.325 1.00 81.38 102 VAL A N 1
ATOM 829 C CA . VAL A 1 102 ? -8.667 6.217 -13.861 1.00 81.38 102 VAL A CA 1
ATOM 830 C C . VAL A 1 102 ? -9.104 7.532 -13.218 1.00 81.38 102 VAL A C 1
ATOM 832 O O . VAL A 1 102 ? -8.752 8.624 -13.668 1.00 81.38 102 VAL A O 1
ATOM 835 N N . ILE A 1 103 ? -9.849 7.423 -12.119 1.00 78.50 103 ILE A N 1
ATOM 836 C CA . ILE A 1 103 ? -10.239 8.545 -11.264 1.00 78.50 103 ILE A CA 1
ATOM 837 C C . ILE A 1 103 ? -9.652 8.282 -9.878 1.00 78.50 103 ILE A C 1
ATOM 839 O O . ILE A 1 103 ? -9.739 7.173 -9.355 1.00 78.50 103 ILE A O 1
ATOM 843 N N . TRP A 1 104 ? -9.023 9.300 -9.291 1.00 73.44 104 TRP A N 1
ATOM 844 C CA . TRP A 1 104 ? -8.376 9.159 -7.990 1.00 73.44 104 TRP A CA 1
ATOM 845 C C . TRP A 1 104 ? -9.388 8.810 -6.891 1.00 73.44 104 TRP A C 1
ATOM 847 O O . TRP A 1 104 ? -10.394 9.508 -6.728 1.00 73.44 104 TRP A O 1
ATOM 857 N N . GLY A 1 105 ? -9.078 7.768 -6.115 1.00 69.00 105 GLY A N 1
ATOM 858 C CA . GLY A 1 105 ? -9.908 7.281 -5.014 1.00 69.00 105 GLY A CA 1
ATOM 859 C C . GLY A 1 105 ? -11.165 6.524 -5.446 1.00 69.00 105 GLY A C 1
ATOM 860 O O . GLY A 1 105 ? -12.011 6.251 -4.602 1.00 69.00 105 GLY A O 1
ATOM 861 N N . GLU A 1 106 ? -11.297 6.187 -6.730 1.00 81.19 106 GLU A N 1
ATOM 862 C CA . GLU A 1 106 ? -12.411 5.403 -7.266 1.00 81.19 106 GLU A CA 1
ATOM 863 C C . GLU A 1 106 ? -11.968 3.989 -7.657 1.00 81.19 106 GLU A C 1
ATOM 865 O O . GLU A 1 106 ? -10.787 3.706 -7.877 1.00 81.19 106 GLU A O 1
ATOM 870 N N . TYR A 1 107 ? -12.941 3.089 -7.810 1.00 85.56 107 TYR A N 1
ATOM 871 C CA . TYR A 1 107 ? -12.700 1.688 -8.176 1.00 85.56 107 TYR A CA 1
ATOM 872 C C . TYR A 1 107 ? -12.005 1.506 -9.544 1.00 85.56 107 TYR A C 1
ATOM 874 O O . TYR A 1 107 ? -11.425 0.455 -9.808 1.00 85.56 107 TYR A O 1
ATOM 882 N N . SER A 1 108 ? -12.007 2.516 -10.420 1.00 86.19 108 SER A N 1
ATOM 883 C CA . SER A 1 108 ? -11.290 2.436 -11.697 1.00 86.19 108 SER A CA 1
ATOM 884 C C . SER A 1 108 ? -9.771 2.330 -11.524 1.00 86.19 108 SER A C 1
ATOM 886 O O . SER A 1 108 ? -9.104 1.769 -12.394 1.00 86.19 108 SER A O 1
ATOM 888 N N . MET A 1 109 ? -9.220 2.778 -10.386 1.00 85.75 109 MET A N 1
ATOM 889 C CA . MET A 1 109 ? -7.800 2.598 -10.061 1.00 85.75 109 MET A CA 1
ATOM 890 C C . MET A 1 109 ? -7.448 1.115 -9.877 1.00 85.75 109 MET A C 1
ATOM 892 O O . MET A 1 109 ? -6.554 0.607 -10.549 1.00 85.75 109 MET A O 1
ATOM 896 N N . ILE A 1 110 ? -8.217 0.382 -9.062 1.00 89.31 110 ILE A N 1
ATOM 897 C CA . ILE A 1 110 ? -7.987 -1.059 -8.850 1.00 89.31 110 ILE A CA 1
ATOM 898 C C . ILE A 1 110 ? -8.220 -1.875 -10.130 1.00 89.31 110 ILE A C 1
ATOM 900 O O . ILE A 1 110 ? -7.565 -2.894 -10.344 1.00 89.31 110 ILE A O 1
ATOM 904 N N . GLN A 1 111 ? -9.111 -1.427 -11.023 1.00 91.56 111 GLN A N 1
ATOM 905 C CA . GLN A 1 111 ? -9.269 -2.043 -12.343 1.00 91.56 111 GLN A CA 1
ATOM 906 C C . GLN A 1 111 ? -7.997 -1.902 -13.189 1.00 91.56 111 GLN A C 1
ATOM 908 O O . GLN A 1 111 ? -7.565 -2.873 -13.811 1.00 91.56 111 GLN A O 1
ATOM 913 N N . ALA A 1 112 ? -7.383 -0.715 -13.202 1.00 90.12 112 ALA A N 1
ATOM 914 C CA . ALA A 1 112 ? -6.146 -0.459 -13.937 1.00 90.12 112 ALA A CA 1
ATOM 915 C C . ALA A 1 112 ? -4.965 -1.276 -13.389 1.00 90.12 112 ALA A C 1
ATOM 917 O O . ALA A 1 112 ? -4.207 -1.859 -14.165 1.00 90.12 112 ALA A O 1
ATOM 918 N N . GLU A 1 113 ? -4.845 -1.382 -12.066 1.00 90.88 113 GLU A N 1
ATOM 919 C CA . GLU A 1 113 ? -3.823 -2.199 -11.399 1.00 90.88 113 GLU A CA 1
ATOM 920 C C . GLU A 1 113 ? -3.967 -3.687 -11.735 1.00 90.88 113 GLU A C 1
ATOM 922 O O . GLU A 1 113 ? -2.993 -4.349 -12.098 1.00 90.88 113 GLU A O 1
ATOM 927 N N . ARG A 1 114 ? -5.195 -4.216 -11.689 1.00 94.88 114 ARG A N 1
ATOM 928 C CA . ARG A 1 114 ? -5.484 -5.603 -12.077 1.00 94.88 114 ARG A CA 1
ATOM 929 C C . ARG A 1 114 ? -5.208 -5.865 -13.549 1.00 94.88 114 ARG A C 1
ATOM 931 O O . ARG A 1 114 ? -4.709 -6.933 -13.885 1.00 94.88 114 ARG A O 1
ATOM 938 N N . LEU A 1 115 ? -5.509 -4.908 -14.423 1.00 93.50 115 LEU A N 1
ATOM 939 C CA . LEU A 1 115 ? -5.222 -5.031 -15.847 1.00 93.50 115 LEU A CA 1
ATOM 940 C C . LEU A 1 115 ? -3.707 -5.075 -16.119 1.00 93.50 115 LEU A C 1
ATOM 942 O O . LEU A 1 115 ? -3.256 -5.888 -16.929 1.00 93.50 115 LEU A O 1
ATOM 946 N N . LEU A 1 116 ? -2.920 -4.252 -15.416 1.00 90.56 116 LEU A N 1
ATOM 947 C CA . LEU A 1 116 ? -1.455 -4.303 -15.461 1.00 90.56 116 LEU A CA 1
ATOM 948 C C . LEU A 1 116 ? -0.926 -5.670 -15.017 1.00 90.56 116 LEU A C 1
ATOM 950 O O . LEU A 1 116 ? -0.111 -6.262 -15.723 1.00 90.56 116 LEU A O 1
ATOM 954 N N . LEU A 1 117 ? -1.414 -6.188 -13.884 1.00 94.00 117 LEU A N 1
ATOM 955 C CA . LEU A 1 117 ? -1.043 -7.517 -13.389 1.00 94.00 117 LEU A CA 1
ATOM 956 C C . LEU A 1 117 ? -1.421 -8.612 -14.391 1.00 94.00 117 LEU A C 1
ATOM 958 O O . LEU A 1 117 ? -0.581 -9.444 -14.715 1.00 94.00 117 LEU A O 1
ATOM 962 N N . SER A 1 118 ? -2.646 -8.583 -14.922 1.00 95.44 118 SER A N 1
ATOM 963 C CA . SER A 1 118 ? -3.130 -9.563 -15.899 1.00 95.44 118 SER A CA 1
ATOM 964 C C . SER A 1 118 ? -2.252 -9.591 -17.146 1.00 95.44 118 SER A C 1
ATOM 966 O O . SER A 1 118 ? -1.822 -10.659 -17.560 1.00 95.44 118 SER A O 1
ATOM 968 N N . THR A 1 119 ? -1.931 -8.421 -17.704 1.00 94.19 119 THR A N 1
ATOM 969 C CA . THR A 1 119 ? -1.094 -8.326 -18.911 1.00 94.19 119 THR A CA 1
ATOM 970 C C . THR A 1 119 ? 0.330 -8.809 -18.642 1.00 94.19 119 THR A C 1
ATOM 972 O O . THR A 1 119 ? 0.951 -9.450 -19.485 1.00 94.19 119 THR A O 1
ATOM 975 N N . ALA A 1 120 ? 0.869 -8.521 -17.456 1.00 92.12 120 ALA A N 1
ATOM 976 C CA . ALA A 1 120 ? 2.200 -8.976 -17.083 1.00 92.12 120 ALA A CA 1
ATOM 977 C C . ALA A 1 120 ? 2.265 -10.486 -16.800 1.00 92.12 120 ALA A C 1
ATOM 979 O O . ALA A 1 120 ? 3.321 -11.086 -17.001 1.00 92.12 120 ALA A O 1
ATOM 980 N N . LEU A 1 121 ? 1.165 -11.095 -16.347 1.00 94.19 121 LEU A N 1
ATOM 981 C CA . LEU A 1 121 ? 1.052 -12.532 -16.072 1.00 94.19 121 LEU A CA 1
ATOM 982 C C . LEU A 1 121 ? 1.010 -13.398 -17.335 1.00 94.19 121 LEU A C 1
ATOM 984 O O . LEU A 1 121 ? 1.399 -14.567 -17.251 1.00 94.19 121 LEU A O 1
ATOM 988 N N . ASP A 1 122 ? 0.602 -12.833 -18.478 1.00 93.56 122 ASP A N 1
ATOM 989 C CA . ASP A 1 122 ? 0.673 -13.495 -19.791 1.00 93.56 122 ASP A CA 1
ATOM 990 C C . ASP A 1 122 ? 2.113 -13.896 -20.147 1.00 93.56 122 ASP A C 1
ATOM 992 O O . ASP A 1 122 ? 2.343 -14.829 -20.918 1.00 93.56 122 ASP A O 1
ATOM 996 N N . ASP A 1 123 ? 3.104 -13.205 -19.573 1.00 89.56 123 ASP A N 1
ATOM 997 C CA . ASP A 1 123 ? 4.478 -13.679 -19.576 1.00 89.56 123 ASP A CA 1
ATOM 998 C C . ASP A 1 123 ? 4.721 -14.659 -18.423 1.00 89.56 123 ASP A C 1
ATOM 1000 O O . ASP A 1 123 ? 4.724 -14.294 -17.243 1.00 89.56 123 ASP A O 1
ATOM 1004 N N . HIS A 1 124 ? 4.944 -15.927 -18.763 1.00 89.38 124 HIS A N 1
ATOM 1005 C CA . HIS A 1 124 ? 5.199 -16.977 -17.780 1.00 89.38 124 HIS A CA 1
ATOM 1006 C C . HIS A 1 124 ? 6.524 -16.797 -17.036 1.00 89.38 124 HIS A C 1
ATOM 1008 O O . HIS A 1 124 ? 6.656 -17.323 -15.931 1.00 89.38 124 HIS A O 1
ATOM 1014 N N . SER A 1 125 ? 7.485 -16.053 -17.597 1.00 87.81 125 SER A N 1
ATOM 1015 C CA . SER A 1 125 ? 8.755 -15.811 -16.915 1.00 87.81 125 SER A CA 1
ATOM 1016 C C . SER A 1 125 ? 8.602 -14.848 -15.739 1.00 87.81 125 SER A C 1
ATOM 1018 O O . SER A 1 125 ? 9.315 -14.991 -14.756 1.00 87.81 125 SER A O 1
ATOM 1020 N N . ASN A 1 126 ? 7.633 -13.925 -15.769 1.00 89.19 126 ASN A N 1
ATOM 1021 C CA . ASN A 1 126 ? 7.458 -12.941 -14.703 1.00 89.19 126 ASN A CA 1
ATOM 1022 C C . ASN A 1 126 ? 7.075 -13.615 -13.369 1.00 89.19 126 ASN A C 1
ATOM 1024 O O . ASN A 1 126 ? 5.995 -14.204 -13.238 1.00 89.19 126 ASN A O 1
ATOM 1028 N N . GLN A 1 127 ? 7.951 -13.479 -12.366 1.00 87.75 127 GLN A N 1
ATOM 1029 C CA . GLN A 1 127 ? 7.816 -14.034 -11.012 1.00 87.75 127 GLN A CA 1
ATOM 1030 C C . GLN A 1 127 ? 7.602 -12.978 -9.921 1.00 87.75 127 GLN A C 1
ATOM 1032 O O . GLN A 1 127 ? 7.123 -13.306 -8.829 1.00 87.75 127 GLN A O 1
ATOM 1037 N N . ARG A 1 128 ? 7.997 -11.725 -10.168 1.00 91.38 128 ARG A N 1
ATOM 1038 C CA . ARG A 1 128 ? 7.842 -10.588 -9.248 1.00 91.38 128 ARG A CA 1
ATOM 1039 C C . ARG A 1 128 ? 7.179 -9.430 -9.976 1.00 91.38 128 ARG A C 1
ATOM 1041 O O . ARG A 1 128 ? 7.573 -9.110 -11.087 1.00 91.38 128 ARG A O 1
ATOM 1048 N N . PHE A 1 129 ? 6.220 -8.774 -9.337 1.00 93.94 129 PHE A N 1
ATOM 1049 C CA . PHE A 1 129 ? 5.450 -7.678 -9.922 1.00 93.94 129 PHE A CA 1
ATOM 1050 C C . PHE A 1 129 ? 5.565 -6.467 -9.006 1.00 93.94 129 PHE A C 1
ATOM 1052 O O . PHE A 1 129 ? 5.250 -6.573 -7.823 1.00 93.94 129 PHE A O 1
ATOM 1059 N N . ILE A 1 130 ? 6.045 -5.337 -9.517 1.00 90.00 130 ILE A N 1
ATOM 1060 C CA . ILE A 1 130 ? 6.253 -4.110 -8.737 1.00 90.00 130 ILE A CA 1
ATOM 1061 C C . ILE A 1 130 ? 5.372 -3.013 -9.316 1.00 90.00 130 ILE A C 1
ATOM 1063 O O . ILE A 1 130 ? 5.524 -2.676 -10.487 1.00 90.00 130 ILE A O 1
ATOM 1067 N N . LEU A 1 131 ? 4.502 -2.423 -8.500 1.00 88.38 131 LEU A N 1
ATOM 1068 C CA . LEU A 1 131 ? 3.687 -1.281 -8.907 1.00 88.38 131 LEU A CA 1
ATOM 1069 C C . LEU A 1 131 ? 4.386 0.032 -8.535 1.00 88.38 131 LEU A C 1
ATOM 1071 O O . LEU A 1 131 ? 4.723 0.251 -7.372 1.00 88.38 131 LEU A O 1
ATOM 1075 N N . LEU A 1 132 ? 4.599 0.912 -9.514 1.00 85.00 132 LEU A N 1
ATOM 1076 C CA . LEU A 1 132 ? 5.229 2.229 -9.358 1.00 85.00 132 LEU A CA 1
ATOM 1077 C C . LEU A 1 132 ? 4.478 3.279 -10.192 1.00 85.00 132 LEU A C 1
ATOM 1079 O O . LEU A 1 132 ? 3.788 2.934 -11.149 1.00 85.00 132 LEU A O 1
ATOM 1083 N N . SER A 1 133 ? 4.645 4.569 -9.877 1.00 83.62 133 SER A N 1
ATOM 1084 C CA . SER A 1 133 ? 4.125 5.655 -10.721 1.00 83.62 133 SER A CA 1
ATOM 1085 C C . SER A 1 133 ? 5.198 6.480 -11.410 1.00 83.62 133 SER A C 1
ATOM 1087 O O . SER A 1 133 ? 6.412 6.265 -11.283 1.00 83.62 133 SER A O 1
ATOM 1089 N N . ASP A 1 134 ? 4.745 7.455 -12.191 1.00 76.06 134 ASP A N 1
ATOM 1090 C CA . ASP A 1 134 ? 5.611 8.405 -12.865 1.00 76.06 134 ASP A CA 1
ATOM 1091 C C . ASP A 1 134 ? 6.475 9.230 -11.883 1.00 76.06 134 ASP A C 1
ATOM 1093 O O . ASP A 1 134 ? 7.592 9.608 -12.237 1.00 76.06 134 ASP A O 1
ATOM 1097 N N . SER A 1 135 ? 6.018 9.379 -10.638 1.00 79.00 135 SER A N 1
ATOM 1098 C CA . SER A 1 135 ? 6.667 10.121 -9.549 1.00 79.00 135 SER A CA 1
ATOM 1099 C C . SER A 1 135 ? 7.589 9.299 -8.629 1.00 79.00 135 SER A C 1
ATOM 1101 O O . SER A 1 135 ? 8.164 9.863 -7.694 1.00 79.00 135 SER A O 1
ATOM 1103 N N . CYS A 1 136 ? 7.744 7.990 -8.870 1.00 80.94 136 CYS A N 1
ATOM 1104 C CA . CYS A 1 136 ? 8.631 7.118 -8.090 1.00 80.94 136 CYS A CA 1
ATOM 1105 C C . CYS A 1 136 ? 10.075 7.127 -8.621 1.00 80.94 136 CYS A C 1
ATOM 1107 O O . CYS A 1 136 ? 10.291 7.082 -9.835 1.00 80.94 136 CYS A O 1
ATOM 1109 N N . ALA A 1 137 ? 11.060 7.061 -7.724 1.00 82.56 137 ALA A N 1
ATOM 1110 C CA . ALA A 1 137 ? 12.477 6.899 -8.060 1.00 82.56 137 ALA A CA 1
ATOM 1111 C C . ALA A 1 137 ? 13.108 5.724 -7.287 1.00 82.56 137 ALA A C 1
ATOM 1113 O O . ALA A 1 137 ? 12.728 5.486 -6.137 1.00 82.56 137 ALA A O 1
ATOM 1114 N N . PRO A 1 138 ? 14.054 4.977 -7.889 1.00 86.25 138 PRO A N 1
ATOM 1115 C CA . PRO A 1 138 ? 14.778 3.926 -7.186 1.00 86.25 138 PRO A CA 1
ATOM 1116 C C . PRO A 1 138 ? 15.785 4.508 -6.182 1.00 86.25 138 PRO A C 1
ATOM 1118 O O . PRO A 1 138 ? 16.414 5.543 -6.410 1.00 86.25 138 PRO A O 1
ATOM 1121 N N . LEU A 1 139 ? 15.948 3.815 -5.057 1.00 86.31 139 LEU A N 1
ATOM 1122 C CA . LEU A 1 139 ? 16.942 4.114 -4.026 1.00 86.31 139 LEU A CA 1
ATOM 1123 C C . LEU A 1 139 ? 18.235 3.323 -4.224 1.00 86.31 139 LEU A C 1
ATOM 1125 O O . LEU A 1 139 ? 19.245 3.675 -3.634 1.00 86.31 139 LEU A O 1
ATOM 1129 N N . TYR A 1 140 ? 18.229 2.269 -5.031 1.00 85.31 140 TYR A N 1
ATOM 1130 C CA . TYR A 1 140 ? 19.391 1.427 -5.310 1.00 85.31 140 TYR A CA 1
ATOM 1131 C C . TYR A 1 140 ? 19.467 1.156 -6.812 1.00 85.31 140 TYR A C 1
ATOM 1133 O O . TYR A 1 140 ? 18.490 1.375 -7.530 1.00 85.31 140 TYR A O 1
ATOM 1141 N N . ASP A 1 141 ? 20.615 0.687 -7.298 1.00 81.38 141 ASP A N 1
ATOM 1142 C CA . ASP A 1 141 ? 20.714 0.221 -8.677 1.00 81.38 141 ASP A CA 1
ATOM 1143 C C . ASP A 1 141 ? 19.811 -1.000 -8.913 1.00 81.38 141 ASP A C 1
ATOM 1145 O O . ASP A 1 141 ? 19.416 -1.720 -7.987 1.00 81.38 141 ASP A O 1
ATOM 1149 N N . PHE A 1 142 ? 19.478 -1.239 -10.180 1.00 81.62 142 PHE A N 1
ATOM 1150 C CA . PHE A 1 142 ? 18.571 -2.320 -10.540 1.00 81.62 142 PHE A CA 1
ATOM 1151 C C . PHE A 1 142 ? 19.112 -3.703 -10.143 1.00 81.62 142 PHE A C 1
ATOM 1153 O O . PHE A 1 142 ? 18.330 -4.560 -9.741 1.00 81.62 142 PHE A O 1
ATOM 1160 N N . GLY A 1 143 ? 20.429 -3.929 -10.196 1.00 82.94 143 GLY A N 1
ATOM 1161 C CA . GLY A 1 143 ? 21.029 -5.21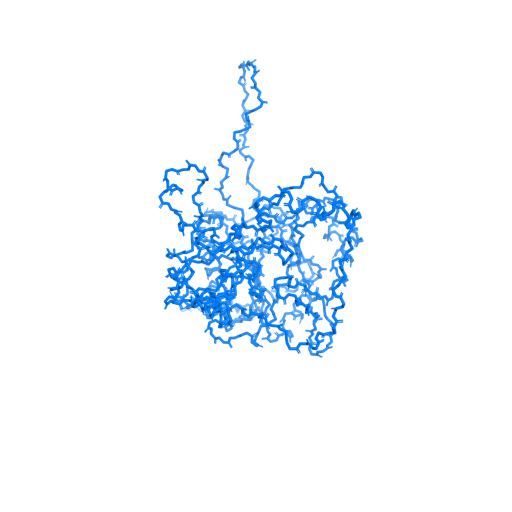1 -9.824 1.00 82.94 143 GLY A CA 1
ATOM 1162 C C . GLY A 1 143 ? 20.804 -5.555 -8.350 1.00 82.94 143 GLY A C 1
ATOM 1163 O O . GLY A 1 143 ? 20.489 -6.702 -8.020 1.00 82.94 143 GLY A O 1
ATOM 1164 N N . TYR A 1 144 ? 20.907 -4.562 -7.465 1.00 86.88 144 TYR A N 1
ATOM 1165 C CA . TYR A 1 144 ? 20.556 -4.707 -6.054 1.00 86.88 144 TYR A CA 1
ATOM 1166 C C . TYR A 1 144 ? 19.061 -4.992 -5.864 1.00 86.88 144 TYR A C 1
ATOM 1168 O O . TYR A 1 144 ? 18.701 -5.950 -5.179 1.00 86.88 144 TYR A O 1
ATOM 1176 N N . ILE A 1 145 ? 18.191 -4.195 -6.499 1.00 86.94 145 ILE A N 1
ATOM 1177 C CA . ILE A 1 145 ? 16.727 -4.341 -6.409 1.00 86.94 145 ILE A CA 1
ATOM 1178 C C . ILE A 1 145 ? 16.291 -5.730 -6.884 1.00 86.94 145 ILE A C 1
ATOM 1180 O O . ILE A 1 145 ? 15.535 -6.414 -6.198 1.00 86.94 145 ILE A O 1
ATOM 1184 N N . TYR A 1 146 ? 16.810 -6.174 -8.026 1.00 85.50 146 TYR A N 1
ATOM 1185 C CA . TYR A 1 146 ? 16.544 -7.488 -8.596 1.00 85.50 146 TYR A CA 1
ATOM 1186 C C . TYR A 1 146 ? 16.897 -8.612 -7.614 1.00 85.50 146 TYR A C 1
ATOM 1188 O O . TYR A 1 146 ? 16.049 -9.443 -7.289 1.00 85.50 146 TYR A O 1
ATOM 1196 N N . LYS A 1 147 ? 18.125 -8.603 -7.073 1.00 87.44 147 LYS A N 1
ATOM 1197 C CA . LYS A 1 147 ? 18.577 -9.611 -6.100 1.00 87.44 147 LYS A CA 1
ATOM 1198 C C . LYS A 1 147 ? 17.713 -9.608 -4.842 1.00 87.44 147 LYS A C 1
ATOM 1200 O O . LYS A 1 147 ? 17.360 -10.679 -4.356 1.00 87.44 147 LYS A O 1
ATOM 1205 N N . TYR A 1 148 ? 17.346 -8.432 -4.335 1.00 90.19 148 TYR A N 1
ATOM 1206 C CA . TYR A 1 148 ? 16.463 -8.297 -3.175 1.00 90.19 148 TYR A CA 1
ATOM 1207 C C . TYR A 1 148 ? 15.105 -8.967 -3.417 1.00 90.19 148 TYR A C 1
ATOM 1209 O O . TYR A 1 148 ? 14.617 -9.718 -2.577 1.00 90.19 148 TYR A O 1
ATOM 1217 N N . LEU A 1 149 ? 14.495 -8.725 -4.578 1.00 87.12 149 LEU A N 1
ATOM 1218 C CA . LEU A 1 149 ? 13.161 -9.237 -4.887 1.00 87.12 149 LEU A CA 1
ATOM 1219 C C . LEU A 1 149 ? 13.160 -10.741 -5.156 1.00 87.12 149 LEU A C 1
ATOM 1221 O O . LEU A 1 149 ? 12.294 -11.447 -4.646 1.00 87.12 149 LEU A O 1
ATOM 1225 N N . ILE A 1 150 ? 14.120 -11.236 -5.938 1.00 85.69 150 ILE A N 1
ATOM 1226 C CA . ILE A 1 150 ? 14.184 -12.652 -6.322 1.00 85.69 150 ILE A CA 1
ATOM 1227 C C . ILE A 1 150 ? 14.617 -13.542 -5.153 1.00 85.69 150 ILE A C 1
ATOM 1229 O O . ILE A 1 150 ? 14.135 -14.667 -5.045 1.00 85.69 150 ILE A O 1
ATOM 1233 N N . SER A 1 151 ? 15.456 -13.040 -4.239 1.00 86.50 151 SER A N 1
ATOM 1234 C CA . SER A 1 151 ? 15.845 -13.791 -3.034 1.00 86.50 151 SER A CA 1
ATOM 1235 C C . SER A 1 151 ? 14.731 -13.917 -1.992 1.00 86.50 151 SER A C 1
ATOM 1237 O O . SER A 1 151 ? 14.756 -14.853 -1.198 1.00 86.50 151 SER A O 1
ATOM 1239 N N . SER A 1 152 ? 13.741 -13.019 -1.995 1.00 85.88 152 SER A N 1
ATOM 1240 C CA . SER A 1 152 ? 12.594 -13.104 -1.090 1.00 85.88 152 SER A CA 1
ATOM 1241 C C . SER A 1 152 ? 11.493 -13.991 -1.682 1.00 85.88 152 SER A C 1
ATOM 1243 O O . SER A 1 152 ? 11.055 -13.724 -2.805 1.00 85.88 152 SER A O 1
ATOM 1245 N N . PRO A 1 153 ? 10.970 -14.994 -0.949 1.00 88.12 153 PRO A N 1
ATOM 1246 C CA . PRO A 1 153 ? 9.773 -15.729 -1.354 1.00 88.12 153 PRO A CA 1
ATOM 1247 C C . PRO A 1 153 ? 8.473 -14.978 -1.012 1.00 88.12 153 PRO A C 1
ATOM 1249 O O . PRO A 1 153 ? 7.393 -15.460 -1.334 1.00 88.12 153 PRO A O 1
ATOM 1252 N N . ARG A 1 154 ? 8.560 -13.823 -0.336 1.00 89.62 154 ARG A N 1
ATOM 1253 C CA . ARG A 1 154 ? 7.414 -13.083 0.209 1.00 89.62 154 ARG A CA 1
ATOM 1254 C C . ARG A 1 154 ? 7.009 -11.904 -0.663 1.00 89.62 154 ARG A C 1
ATOM 1256 O O . ARG A 1 154 ? 7.839 -11.295 -1.338 1.00 89.62 154 ARG A O 1
ATOM 1263 N N . SER A 1 155 ? 5.731 -11.544 -0.583 1.00 91.75 155 SER A N 1
ATOM 1264 C CA . SER A 1 155 ? 5.226 -10.270 -1.115 1.00 91.75 155 SER A CA 1
ATOM 1265 C C . SER A 1 155 ? 5.419 -9.132 -0.115 1.00 91.75 155 SER A C 1
ATOM 1267 O O . SER A 1 155 ? 5.372 -9.357 1.084 1.00 91.75 155 SER A O 1
ATOM 1269 N N . PHE A 1 156 ? 5.584 -7.906 -0.598 1.00 92.19 156 PHE A N 1
ATOM 1270 C CA . PHE A 1 156 ? 5.701 -6.685 0.195 1.00 92.19 156 PHE A CA 1
ATOM 1271 C C . PHE A 1 156 ? 4.448 -5.837 -0.013 1.00 92.19 156 PHE A C 1
ATOM 1273 O O . PHE A 1 156 ? 4.316 -5.120 -1.013 1.00 92.19 156 PHE A O 1
ATOM 1280 N N . VAL A 1 157 ? 3.511 -5.966 0.921 1.00 91.31 157 VAL A N 1
ATOM 1281 C CA . VAL A 1 157 ? 2.222 -5.276 0.902 1.00 91.31 157 VAL A CA 1
ATOM 1282 C C . VAL A 1 157 ? 2.032 -4.639 2.267 1.00 91.31 157 VAL A C 1
ATOM 1284 O O . VAL A 1 157 ? 1.914 -5.339 3.269 1.00 91.31 157 VAL A O 1
ATOM 1287 N N . ASP A 1 158 ? 2.008 -3.307 2.307 1.00 89.12 158 ASP A N 1
ATOM 1288 C CA . ASP A 1 158 ? 1.675 -2.585 3.534 1.00 89.12 158 ASP A CA 1
ATOM 1289 C C . ASP A 1 158 ? 0.259 -2.971 3.978 1.00 89.12 158 ASP A C 1
ATOM 1291 O O . ASP A 1 158 ? -0.690 -2.869 3.200 1.00 89.12 158 ASP A O 1
ATOM 1295 N N . SER A 1 159 ? 0.129 -3.493 5.194 1.00 88.44 159 SER A N 1
ATOM 1296 C CA . SER A 1 159 ? -1.114 -4.102 5.656 1.00 88.44 159 SER A CA 1
ATOM 1297 C C . SER A 1 159 ? -1.242 -3.996 7.165 1.00 88.44 159 SER A C 1
ATOM 1299 O O . SER A 1 159 ? -0.583 -4.714 7.917 1.00 88.44 159 SER A O 1
ATOM 1301 N N . PHE A 1 160 ? -2.158 -3.142 7.606 1.00 83.38 160 PHE A N 1
ATOM 1302 C CA . PHE A 1 160 ? -2.434 -2.915 9.016 1.00 83.38 160 PHE A CA 1
ATOM 1303 C C . PHE A 1 160 ? -3.921 -2.671 9.277 1.00 83.38 160 PHE A C 1
ATOM 1305 O O . PHE A 1 160 ? -4.710 -2.284 8.404 1.00 83.38 160 PHE A O 1
ATOM 1312 N N . ILE A 1 161 ? -4.321 -2.882 10.524 1.00 79.25 161 ILE A N 1
ATOM 1313 C CA . ILE A 1 161 ? -5.634 -2.512 11.031 1.00 79.25 161 ILE A CA 1
ATOM 1314 C C . ILE A 1 161 ? -5.598 -1.028 11.373 1.00 79.25 161 ILE A C 1
ATOM 1316 O O . ILE A 1 161 ? -4.828 -0.574 12.226 1.00 79.25 161 ILE A O 1
ATOM 1320 N N . ASN A 1 162 ? -6.493 -0.249 10.768 1.00 68.62 162 ASN A N 1
ATOM 1321 C CA . ASN A 1 162 ? -6.633 1.148 11.149 1.00 68.62 162 ASN A CA 1
ATOM 1322 C C . ASN A 1 162 ? -7.461 1.301 12.440 1.00 68.62 162 ASN A C 1
ATOM 1324 O O . ASN A 1 162 ? -8.595 1.774 12.423 1.00 68.62 162 ASN A O 1
ATOM 1328 N N . THR A 1 163 ? -6.894 0.927 13.593 1.00 57.75 163 THR A N 1
ATOM 1329 C CA . THR A 1 163 ? -7.566 1.077 14.903 1.00 57.75 163 THR A CA 1
ATOM 1330 C C . THR A 1 163 ? -7.818 2.543 15.258 1.00 57.75 163 THR A C 1
ATOM 1332 O O . THR A 1 163 ? -8.724 2.865 16.035 1.00 57.75 163 THR A O 1
ATOM 1335 N N . LYS A 1 164 ? -7.036 3.462 14.663 1.00 54.22 164 LYS A N 1
ATOM 1336 C CA . LYS A 1 164 ? -7.232 4.893 14.858 1.00 54.22 164 LYS A CA 1
ATOM 1337 C C . LYS A 1 164 ? -8.606 5.306 14.358 1.00 54.22 164 LYS A C 1
ATOM 1339 O O . LYS A 1 164 ? -9.087 6.285 14.907 1.00 54.22 164 LYS A O 1
ATOM 1344 N N . GLU A 1 165 ? -9.242 4.594 13.427 1.00 55.25 165 GLU A N 1
ATOM 1345 C CA . GLU A 1 165 ? -10.564 4.934 12.890 1.00 55.25 165 GLU A CA 1
ATOM 1346 C C . GLU A 1 165 ? -11.732 4.630 13.846 1.00 55.25 165 GLU A C 1
ATOM 1348 O O . GLU A 1 165 ? -12.777 5.260 13.700 1.00 55.25 165 GLU A O 1
ATOM 1353 N N . ARG A 1 166 ? -11.604 3.770 14.878 1.00 61.56 166 ARG A N 1
ATOM 1354 C CA . ARG A 1 166 ? -12.762 3.477 15.753 1.00 61.56 166 ARG A CA 1
ATOM 1355 C C . ARG A 1 166 ? -12.424 2.848 17.110 1.00 61.56 166 ARG A C 1
ATOM 1357 O O . ARG A 1 166 ? -11.897 1.747 17.179 1.00 61.56 166 ARG A O 1
ATOM 1364 N N . ARG A 1 167 ? -12.822 3.517 18.204 1.00 66.25 167 ARG A N 1
ATOM 1365 C CA . ARG A 1 167 ? -12.880 2.921 19.563 1.00 66.25 167 ARG A CA 1
ATOM 1366 C C . ARG A 1 167 ? -14.217 2.234 19.866 1.00 66.25 167 ARG A C 1
ATOM 1368 O O . ARG A 1 167 ? -14.311 1.468 20.816 1.00 66.25 167 ARG A O 1
ATOM 1375 N N . TYR A 1 168 ? -15.251 2.545 19.089 1.00 73.88 168 TYR A N 1
ATOM 1376 C CA . TYR A 1 168 ? -16.581 1.976 19.257 1.00 73.88 168 TYR A CA 1
ATOM 1377 C C . TYR A 1 168 ? -16.658 0.570 18.648 1.00 73.88 168 TYR A C 1
ATOM 1379 O O . TYR A 1 168 ? -16.298 0.372 17.488 1.00 73.88 168 TYR A O 1
ATOM 1387 N N . SER A 1 169 ? -17.154 -0.389 19.429 1.00 77.25 169 SER A N 1
ATOM 1388 C CA . SER A 1 169 ? -17.440 -1.755 18.990 1.00 77.25 169 SER A CA 1
ATOM 1389 C C . SER A 1 169 ? -18.892 -1.889 18.536 1.00 77.25 169 SER A C 1
ATOM 1391 O O . SER A 1 169 ? -19.813 -1.583 19.288 1.00 77.25 169 SER A O 1
ATOM 1393 N N . MET A 1 170 ? -19.106 -2.410 17.326 1.00 73.56 170 MET A N 1
ATOM 1394 C CA . MET A 1 170 ? -20.448 -2.617 16.759 1.00 73.56 170 MET A CA 1
ATOM 1395 C C . MET A 1 170 ? -21.297 -3.620 17.515 1.00 73.56 170 MET A C 1
ATOM 1397 O O . MET A 1 170 ? -22.521 -3.535 17.472 1.00 73.56 170 MET A O 1
ATOM 1401 N N . ASN A 1 171 ? -20.669 -4.529 18.252 1.00 80.00 171 ASN A N 1
ATOM 1402 C CA . ASN A 1 171 ? -21.396 -5.467 19.095 1.00 80.00 171 ASN A CA 1
ATOM 1403 C C . ASN A 1 171 ? -22.111 -4.758 20.261 1.00 80.00 171 ASN A C 1
ATOM 1405 O O . ASN A 1 171 ? -22.984 -5.348 20.886 1.00 80.00 171 ASN A O 1
ATOM 1409 N N . MET A 1 172 ? -21.789 -3.482 20.526 1.00 85.44 172 MET A N 1
ATOM 1410 C CA . MET A 1 172 ? -22.547 -2.638 21.450 1.00 85.44 172 MET A CA 1
ATOM 1411 C C . MET A 1 172 ? -23.798 -2.021 20.811 1.00 85.44 172 MET A C 1
ATOM 1413 O O . MET A 1 172 ? -24.611 -1.493 21.554 1.00 85.44 172 MET A O 1
ATOM 1417 N N . SER A 1 173 ? -23.993 -2.073 19.486 1.00 83.31 173 SER A N 1
ATOM 1418 C CA . SER A 1 173 ? -25.050 -1.315 18.780 1.00 83.31 173 SER A CA 1
ATOM 1419 C C . SER A 1 173 ? -26.478 -1.648 19.193 1.00 83.31 173 SER A C 1
ATOM 1421 O O . SER A 1 173 ? -27.332 -0.766 19.159 1.00 83.31 173 SER A O 1
ATOM 1423 N N . SER A 1 174 ? -26.730 -2.872 19.658 1.00 86.06 174 SER A N 1
ATOM 1424 C CA . SER A 1 174 ? -28.034 -3.263 20.202 1.00 86.06 174 SER A CA 1
ATOM 1425 C C . SER A 1 174 ? -28.366 -2.588 21.539 1.00 86.06 174 SER A C 1
ATOM 1427 O O . SER A 1 174 ? -29.527 -2.566 21.929 1.00 86.06 174 SER A O 1
ATOM 1429 N N . VAL A 1 175 ? -27.362 -2.061 22.251 1.00 92.25 175 VAL A N 1
ATOM 1430 C CA . VAL A 1 175 ? -27.498 -1.422 23.572 1.00 92.25 175 VAL A CA 1
ATOM 1431 C C . VAL A 1 175 ? -27.182 0.074 23.508 1.00 92.25 175 VAL A C 1
ATOM 1433 O O . VAL A 1 175 ? -27.916 0.906 24.033 1.00 92.25 175 VAL A O 1
ATOM 1436 N N . ILE A 1 176 ? -26.082 0.423 22.846 1.00 89.81 176 ILE A N 1
ATOM 1437 C CA . ILE A 1 176 ? -25.553 1.772 22.690 1.00 89.81 176 ILE A CA 1
ATOM 1438 C C . ILE A 1 176 ? -25.440 2.033 21.189 1.00 89.81 176 ILE A C 1
ATOM 1440 O O . ILE A 1 176 ? -24.422 1.668 20.594 1.00 89.81 176 ILE A O 1
ATOM 1444 N N . PRO A 1 177 ? -26.443 2.659 20.557 1.00 82.88 177 PRO A N 1
ATOM 1445 C CA . PRO A 1 177 ? -26.332 3.095 19.171 1.00 82.88 177 PRO A CA 1
ATOM 1446 C C . PRO A 1 177 ? -25.095 3.980 18.963 1.00 82.88 177 PRO A C 1
ATOM 1448 O O . PRO A 1 177 ? -24.714 4.742 19.858 1.00 82.88 177 PRO A O 1
ATOM 1451 N N . GLU A 1 178 ? -24.445 3.883 17.803 1.00 73.44 178 GLU A N 1
ATOM 1452 C CA . GLU A 1 178 ? -23.178 4.582 17.532 1.00 73.44 178 GLU A CA 1
ATOM 1453 C C . GLU A 1 178 ? -23.312 6.102 17.713 1.00 73.44 178 GLU A C 1
ATOM 1455 O O . GLU A 1 178 ? -22.446 6.745 18.305 1.00 73.44 178 GLU A O 1
ATOM 1460 N N . GLU A 1 179 ? -24.434 6.677 17.287 1.00 71.62 179 GLU A N 1
ATOM 1461 C CA . GLU A 1 179 ? -24.752 8.097 17.415 1.00 71.62 179 GLU A CA 1
ATOM 1462 C C . GLU A 1 179 ? -24.941 8.556 18.868 1.00 71.62 179 GLU A C 1
ATOM 1464 O O . GLU A 1 179 ? -24.825 9.753 19.159 1.00 71.62 179 GLU A O 1
ATOM 1469 N N . LYS A 1 180 ? -25.190 7.618 19.790 1.00 81.94 180 LYS A N 1
ATOM 1470 C CA . LYS A 1 180 ? -25.279 7.852 21.239 1.00 81.94 180 LYS A CA 1
ATOM 1471 C C . LYS A 1 180 ? -23.976 7.544 21.971 1.00 81.94 180 LYS A C 1
ATOM 1473 O O . LYS A 1 180 ? -23.811 7.983 23.107 1.00 81.94 180 LYS A O 1
ATOM 1478 N N . TRP A 1 181 ? -23.031 6.850 21.3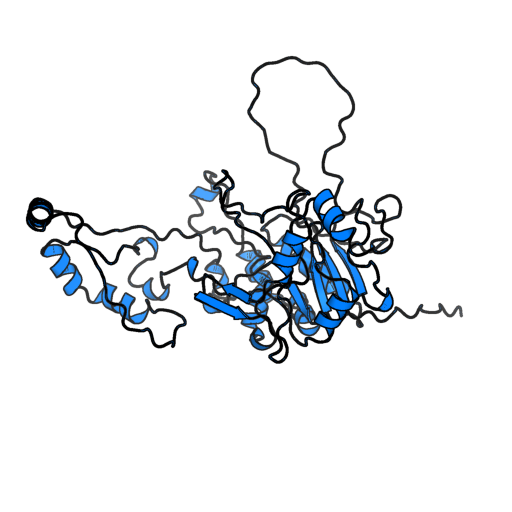40 1.00 86.62 181 TRP A N 1
ATOM 1479 C CA . TRP A 1 181 ? -21.725 6.596 21.934 1.00 86.62 181 TRP A CA 1
ATOM 1480 C C . TRP A 1 181 ? -20.878 7.878 21.970 1.00 86.62 181 TRP A C 1
ATOM 1482 O O . TRP A 1 181 ? -20.875 8.692 21.038 1.00 86.62 181 TRP A O 1
ATOM 1492 N N . ARG A 1 182 ? -20.161 8.090 23.074 1.00 80.69 182 ARG A N 1
ATOM 1493 C CA . ARG A 1 182 ? -19.353 9.291 23.320 1.00 80.69 182 ARG A CA 1
ATOM 1494 C C . ARG A 1 182 ? -17.976 8.897 23.836 1.00 80.69 182 ARG A C 1
ATOM 1496 O O . ARG A 1 182 ? -17.836 7.938 24.589 1.00 80.69 182 ARG A O 1
ATOM 1503 N N . LYS A 1 183 ? -16.960 9.655 23.426 1.00 78.38 183 LYS A N 1
ATOM 1504 C CA . LYS A 1 183 ? -15.605 9.589 23.972 1.00 78.38 183 LYS A CA 1
ATOM 1505 C C . LYS A 1 183 ? -15.390 10.786 24.900 1.00 78.38 183 LYS A C 1
ATOM 1507 O O . LYS A 1 183 ? -15.820 11.888 24.574 1.00 78.38 183 LYS A O 1
ATOM 1512 N N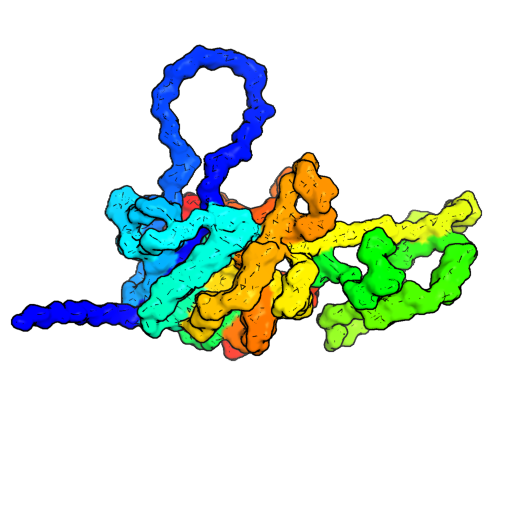 . GLY A 1 184 ? -14.682 10.560 26.002 1.00 75.44 184 GLY A N 1
ATOM 1513 C CA . GLY A 1 184 ? -14.302 11.584 26.971 1.00 75.44 184 GLY A CA 1
ATOM 1514 C C . GLY A 1 184 ? -12.938 11.309 27.602 1.00 75.44 184 GLY A C 1
ATOM 1515 O O . GLY A 1 184 ? -12.323 10.267 27.347 1.00 75.44 184 GLY A O 1
ATOM 1516 N N . SER A 1 185 ? -12.461 12.264 28.396 1.00 73.94 185 SER A N 1
ATOM 1517 C CA . SER A 1 185 ? -11.357 12.086 29.339 1.00 73.94 185 SER A CA 1
ATOM 1518 C C . SER A 1 185 ? -11.750 11.111 30.455 1.00 73.94 185 SER A C 1
ATOM 1520 O O . SER A 1 185 ? -12.924 10.991 30.799 1.00 73.94 185 SER A O 1
ATOM 1522 N N . GLN A 1 186 ? -10.762 10.428 31.038 1.00 72.44 186 GLN A N 1
ATOM 1523 C CA . GLN A 1 186 ? -10.963 9.644 32.262 1.00 72.44 186 GLN A CA 1
ATOM 1524 C C . GLN A 1 186 ? -11.205 10.553 33.481 1.00 72.44 186 GLN A C 1
ATOM 1526 O O . GLN A 1 186 ? -11.827 10.136 34.454 1.00 72.44 186 GLN A O 1
ATOM 1531 N N . TRP A 1 187 ? -10.726 11.798 33.428 1.00 80.31 187 TRP A N 1
ATOM 1532 C CA . TRP A 1 187 ? -10.889 12.779 34.494 1.00 80.31 187 TRP A CA 1
ATOM 1533 C C . TRP A 1 187 ? -12.262 13.441 34.398 1.00 80.31 187 TRP A C 1
ATOM 1535 O O . TRP A 1 187 ? -12.544 14.147 33.430 1.00 80.31 187 TRP A O 1
ATOM 1545 N N . ILE A 1 188 ? -13.098 13.210 35.409 1.00 86.38 188 ILE A N 1
ATOM 1546 C CA . ILE A 1 188 ? -14.458 13.744 35.505 1.00 86.38 188 ILE A CA 1
ATOM 1547 C C . ILE A 1 188 ? -14.724 14.298 36.906 1.00 86.38 188 ILE A C 1
ATOM 1549 O O . ILE A 1 188 ? -14.116 13.867 37.885 1.00 86.38 188 ILE A O 1
ATOM 1553 N N . SER A 1 189 ? -15.683 15.211 37.014 1.00 88.56 189 SER A N 1
ATOM 1554 C CA . SER A 1 189 ? -16.316 15.577 38.282 1.00 88.56 189 SER A CA 1
ATOM 1555 C C . SER A 1 189 ? -17.821 15.429 38.123 1.00 88.56 189 SER A C 1
ATOM 1557 O O . SER A 1 189 ? -18.402 16.005 37.207 1.00 88.56 189 SER A O 1
ATOM 1559 N N . VAL A 1 190 ? -18.463 14.630 38.972 1.00 93.19 190 VAL A N 1
ATOM 1560 C CA . VAL A 1 190 ? -19.898 14.344 38.865 1.00 93.19 190 VAL A CA 1
ATOM 1561 C C . VAL A 1 190 ? -20.636 14.704 40.145 1.00 93.19 190 VAL A C 1
ATOM 1563 O O . VAL A 1 190 ? -20.110 14.560 41.246 1.00 93.19 190 VAL A O 1
ATOM 1566 N N . ILE A 1 191 ? -21.876 15.167 39.994 1.00 93.50 191 ILE A N 1
ATOM 1567 C CA . ILE A 1 191 ? -22.790 15.378 41.120 1.00 93.50 191 ILE A CA 1
ATOM 1568 C C . ILE A 1 191 ? -23.343 14.033 41.601 1.00 93.50 191 ILE A C 1
ATOM 1570 O O . ILE A 1 191 ? -23.348 13.055 40.850 1.00 93.50 191 ILE A O 1
ATOM 1574 N N . ARG A 1 192 ? -23.863 13.995 42.836 1.00 92.50 192 ARG A N 1
ATOM 1575 C CA . ARG A 1 192 ? -24.352 12.761 43.476 1.00 92.50 192 ARG A CA 1
ATOM 1576 C C . ARG A 1 192 ? -25.336 11.973 42.604 1.00 92.50 192 ARG A C 1
ATOM 1578 O O . ARG A 1 192 ? -25.124 10.785 42.407 1.00 92.50 192 ARG A O 1
ATOM 1585 N N . SER A 1 193 ? -26.343 12.630 42.031 1.00 94.00 193 SER A N 1
ATOM 1586 C CA . SER A 1 193 ? -27.355 11.954 41.205 1.00 94.00 193 SER A CA 1
ATOM 1587 C C . SER A 1 193 ? -26.775 11.302 39.944 1.00 94.00 193 SER A C 1
ATOM 1589 O O . SER A 1 193 ? -27.227 10.236 39.538 1.00 94.00 193 SER A O 1
ATOM 1591 N N . HIS A 1 194 ? -25.748 11.896 39.327 1.00 94.31 194 HIS A N 1
ATOM 1592 C CA . HIS A 1 194 ? -25.057 11.279 38.192 1.00 94.31 194 HIS A CA 1
ATOM 1593 C C . HIS A 1 194 ? -24.134 10.139 38.632 1.00 94.31 194 HIS A C 1
ATOM 1595 O O . HIS A 1 194 ? -24.031 9.149 37.917 1.00 94.31 194 HIS A O 1
ATOM 1601 N N . ALA A 1 195 ? -23.489 10.243 39.798 1.00 94.06 195 ALA A N 1
ATOM 1602 C CA . ALA A 1 195 ? -22.694 9.147 40.353 1.00 94.06 195 ALA A CA 1
ATOM 1603 C C . ALA A 1 195 ? -23.568 7.919 40.658 1.00 94.06 195 ALA A C 1
ATOM 1605 O O . ALA A 1 195 ? -23.211 6.806 40.283 1.00 94.06 195 ALA A O 1
ATOM 1606 N N . GLU A 1 196 ? -24.738 8.127 41.266 1.00 94.81 196 GLU A N 1
ATOM 1607 C CA . GLU A 1 196 ? -25.729 7.073 41.508 1.00 94.81 196 GLU A CA 1
ATOM 1608 C C . GLU A 1 196 ? -26.216 6.450 40.193 1.00 94.81 196 GLU A C 1
ATOM 1610 O O . GLU A 1 196 ? -26.275 5.229 40.087 1.00 94.81 196 GLU A O 1
ATOM 1615 N N . LEU A 1 197 ? -26.499 7.261 39.167 1.00 94.81 197 LEU A N 1
ATOM 1616 C CA . LEU A 1 197 ? -26.860 6.767 37.834 1.00 94.81 197 LEU A CA 1
ATOM 1617 C C . LEU A 1 197 ? -25.753 5.895 37.216 1.00 94.81 197 LEU A C 1
ATOM 1619 O O . LEU A 1 197 ? -26.053 4.837 36.675 1.00 94.81 197 LEU A O 1
ATOM 1623 N N . ILE A 1 198 ? -24.488 6.321 37.304 1.00 91.44 198 ILE A N 1
ATOM 1624 C CA . ILE A 1 198 ? -23.342 5.576 36.759 1.00 91.44 198 ILE A CA 1
ATOM 1625 C C . ILE A 1 198 ? -23.168 4.234 37.478 1.00 91.44 198 ILE A C 1
ATOM 1627 O O . ILE A 1 198 ? -22.968 3.220 36.821 1.00 91.44 198 ILE A O 1
ATOM 1631 N N . VAL A 1 199 ? -23.241 4.217 38.812 1.00 93.12 199 VAL A N 1
ATOM 1632 C CA . VAL A 1 199 ? -23.033 2.998 39.615 1.00 93.12 199 VAL A CA 1
ATOM 1633 C C . VAL A 1 199 ? -24.186 2.005 39.456 1.00 93.12 199 VAL A C 1
ATOM 1635 O O . VAL A 1 199 ? -23.960 0.799 39.485 1.00 93.12 199 VAL A O 1
ATOM 1638 N N . ASN A 1 200 ? -25.411 2.499 39.273 1.00 94.25 200 ASN A N 1
ATOM 1639 C CA . ASN A 1 200 ? -26.596 1.655 39.127 1.00 94.25 200 ASN A CA 1
ATOM 1640 C C . ASN A 1 200 ? -26.848 1.192 37.679 1.00 94.25 200 ASN A C 1
ATOM 1642 O O . ASN A 1 200 ? -27.765 0.401 37.450 1.00 94.25 200 ASN A O 1
ATOM 1646 N N . ASP A 1 201 ? -26.078 1.667 36.694 1.00 93.94 201 ASP A N 1
ATOM 1647 C CA . ASP A 1 201 ? -26.200 1.197 35.315 1.00 93.94 201 ASP A CA 1
ATOM 1648 C C . ASP A 1 201 ? -25.552 -0.184 35.136 1.00 93.94 201 ASP A C 1
ATOM 1650 O O . ASP A 1 201 ? -24.335 -0.342 35.185 1.00 93.94 201 ASP A O 1
ATOM 1654 N N . GLY A 1 202 ? -26.386 -1.190 34.869 1.00 92.12 202 GLY A N 1
ATOM 1655 C CA . GLY A 1 202 ? -25.927 -2.516 34.453 1.00 92.12 202 GLY A CA 1
ATOM 1656 C C . GLY A 1 202 ? -25.912 -2.715 32.937 1.00 92.12 202 GLY A C 1
ATOM 1657 O O . GLY A 1 202 ? -25.267 -3.635 32.446 1.00 92.12 202 GLY A O 1
ATOM 1658 N N . ILE A 1 203 ? -26.619 -1.886 32.164 1.00 94.75 203 ILE A N 1
ATOM 1659 C CA . ILE A 1 203 ? -26.871 -2.163 30.744 1.00 94.75 203 ILE A CA 1
ATOM 1660 C C . ILE A 1 203 ? -25.729 -1.620 29.879 1.00 94.75 203 ILE A C 1
ATOM 1662 O O . ILE A 1 203 ? -25.123 -2.375 29.111 1.00 94.75 203 ILE A O 1
ATOM 1666 N N . VAL A 1 204 ? -25.409 -0.326 30.005 1.00 92.88 204 VAL A N 1
ATOM 1667 C CA . VAL A 1 204 ? -24.294 0.287 29.265 1.00 92.88 204 VAL A CA 1
ATOM 1668 C C . VAL A 1 204 ? -22.973 -0.298 29.767 1.00 92.88 204 VAL A C 1
ATOM 1670 O O . VAL A 1 204 ? -22.138 -0.686 28.947 1.00 92.88 204 VAL A O 1
ATOM 1673 N N . PHE A 1 205 ? -22.816 -0.469 31.081 1.00 92.06 205 PHE A N 1
ATOM 1674 C CA . PHE A 1 205 ? -21.650 -1.097 31.698 1.00 92.06 205 PHE A CA 1
ATOM 1675 C C . PHE A 1 205 ? -21.368 -2.497 31.136 1.00 92.06 205 PHE A C 1
ATOM 1677 O O . PHE A 1 205 ? -20.267 -2.725 30.634 1.00 92.06 205 PHE A O 1
ATOM 1684 N N . SER A 1 206 ? -22.346 -3.414 31.115 1.00 93.25 206 SER A N 1
ATOM 1685 C CA . SER A 1 206 ? -22.137 -4.765 30.567 1.00 93.25 206 SER A CA 1
ATOM 1686 C C . SER A 1 206 ? -21.797 -4.763 29.074 1.00 93.25 206 SER A C 1
ATOM 1688 O O . SER A 1 206 ? -21.006 -5.592 28.617 1.00 93.25 206 SER A O 1
ATOM 1690 N N . ALA A 1 207 ? -22.342 -3.825 28.290 1.00 91.88 207 ALA A N 1
ATOM 1691 C CA . ALA A 1 207 ? -21.967 -3.680 26.885 1.00 91.88 207 ALA A CA 1
ATOM 1692 C C . ALA A 1 207 ? -20.493 -3.253 26.732 1.00 91.88 207 ALA A C 1
ATOM 1694 O O . ALA A 1 207 ? -19.760 -3.850 25.938 1.00 91.88 207 ALA A O 1
ATOM 1695 N N . PHE A 1 208 ? -20.033 -2.273 27.517 1.00 89.31 208 PHE A N 1
ATOM 1696 C CA . PHE A 1 208 ? -18.626 -1.864 27.540 1.00 89.31 208 PHE A CA 1
ATOM 1697 C C . PHE A 1 208 ? -17.712 -2.986 28.044 1.00 89.31 208 PHE A C 1
ATOM 1699 O O . PHE A 1 208 ? -16.707 -3.280 27.399 1.00 89.31 208 PHE A O 1
ATOM 1706 N N . GLU A 1 209 ? -18.066 -3.656 29.139 1.00 88.44 209 GLU A N 1
ATOM 1707 C CA . GLU A 1 209 ? -17.284 -4.756 29.707 1.00 88.44 209 GLU A CA 1
ATOM 1708 C C . GLU A 1 209 ? -17.067 -5.870 28.682 1.00 88.44 209 GLU A C 1
ATOM 1710 O O . GLU A 1 209 ? -15.943 -6.354 28.513 1.00 88.44 209 GLU A O 1
ATOM 1715 N N . LYS A 1 210 ? -18.122 -6.251 27.958 1.00 87.62 210 LYS A N 1
ATOM 1716 C CA . LYS A 1 210 ? -18.073 -7.342 26.987 1.00 87.62 210 LYS A CA 1
ATOM 1717 C C . LYS A 1 210 ? -17.333 -6.964 25.706 1.00 87.62 210 LYS A C 1
ATOM 1719 O O . LYS A 1 210 ? -16.612 -7.795 25.156 1.00 87.62 210 LYS A O 1
ATOM 1724 N N . PHE A 1 211 ? -17.497 -5.734 25.217 1.00 83.88 211 PHE A N 1
ATOM 1725 C CA . PHE A 1 211 ? -17.127 -5.386 23.841 1.00 83.88 211 PHE A CA 1
ATOM 1726 C C . PHE A 1 211 ? -16.067 -4.284 23.698 1.00 83.88 211 PHE A C 1
ATOM 1728 O O . PHE A 1 211 ? -15.490 -4.155 22.617 1.00 83.88 211 PHE A O 1
ATOM 1735 N N . CYS A 1 212 ? -15.774 -3.510 24.745 1.00 76.25 212 CYS A N 1
ATOM 1736 C CA . CYS A 1 212 ? -14.758 -2.454 24.744 1.00 76.25 212 CYS A CA 1
ATOM 1737 C C . CYS A 1 212 ? -13.428 -2.976 25.319 1.00 76.25 212 CYS A C 1
ATOM 1739 O O . CYS A 1 212 ? -13.029 -2.633 26.431 1.00 76.25 212 CYS A O 1
ATOM 1741 N N . LYS A 1 213 ? -12.737 -3.830 24.555 1.00 73.12 213 LYS A N 1
ATOM 1742 C CA . LYS A 1 213 ? -11.440 -4.424 24.930 1.00 73.12 213 LYS A CA 1
ATOM 1743 C C . LYS A 1 213 ? -10.277 -3.746 24.198 1.00 73.12 213 LYS A C 1
ATOM 1745 O O . LYS A 1 213 ? -10.423 -3.351 23.041 1.00 73.12 213 LYS A O 1
ATOM 1750 N N . MET A 1 214 ? -9.110 -3.651 24.844 1.00 59.16 214 MET A N 1
ATOM 1751 C CA . MET A 1 214 ? -7.873 -3.327 24.124 1.00 59.16 214 MET A CA 1
ATOM 1752 C C . MET A 1 214 ? -7.541 -4.468 23.159 1.00 59.16 214 MET A C 1
ATOM 1754 O O . MET A 1 214 ? -7.549 -5.633 23.547 1.00 59.16 214 MET A O 1
ATOM 1758 N N . ARG A 1 215 ? -7.261 -4.136 21.896 1.00 57.09 215 ARG A N 1
ATOM 1759 C CA . ARG A 1 215 ? -6.733 -5.092 20.917 1.00 57.09 215 ARG A CA 1
ATOM 1760 C C . ARG A 1 215 ? -5.205 -5.020 20.950 1.00 57.09 215 ARG A C 1
ATOM 1762 O O . ARG A 1 215 ? -4.665 -3.953 20.686 1.00 57.09 215 ARG A O 1
ATOM 1769 N N . GLY A 1 216 ? -4.541 -6.144 21.227 1.00 52.19 216 GLY A N 1
ATOM 1770 C CA . GLY A 1 216 ? -3.150 -6.364 20.812 1.00 52.19 216 GLY A CA 1
ATOM 1771 C C . GLY A 1 216 ? -2.012 -5.988 21.768 1.00 52.19 216 GLY A C 1
ATOM 1772 O O . GLY A 1 216 ? -0.989 -5.537 21.274 1.00 52.19 216 GLY A O 1
ATOM 1773 N N . LEU A 1 217 ? -2.115 -6.213 23.083 1.00 43.31 217 LEU A N 1
ATOM 1774 C CA . LEU A 1 217 ? -0.929 -6.232 23.959 1.00 43.31 217 LEU A CA 1
ATOM 1775 C C . LEU A 1 217 ? -1.044 -7.353 25.009 1.00 43.31 217 LEU A C 1
ATOM 1777 O O . LEU A 1 217 ? -1.710 -7.179 26.024 1.00 43.31 217 LEU A O 1
ATOM 1781 N N . GLU A 1 218 ? -0.362 -8.478 24.771 1.00 39.25 218 GLU A N 1
ATOM 1782 C CA . GLU A 1 218 ? 0.172 -9.369 25.821 1.00 39.25 218 GLU A CA 1
ATOM 1783 C C . GLU A 1 218 ? 1.624 -8.961 26.132 1.00 39.25 218 GLU A C 1
ATOM 1785 O O . GLU A 1 218 ? 2.550 -9.763 26.103 1.00 39.25 218 GLU A O 1
ATOM 1790 N N . SER A 1 219 ? 1.857 -7.671 26.375 1.00 43.88 219 SER A N 1
ATOM 1791 C CA . SER A 1 219 ? 3.107 -7.226 26.992 1.00 43.88 219 SER A CA 1
ATOM 1792 C C . SER A 1 219 ? 2.787 -6.793 28.411 1.00 43.88 219 SER A C 1
ATOM 1794 O O . SER A 1 219 ? 1.903 -5.951 28.593 1.00 43.88 219 SER A O 1
ATOM 1796 N N . GLU A 1 220 ? 3.497 -7.352 29.388 1.00 44.22 220 GLU A N 1
ATOM 1797 C CA . GLU A 1 220 ? 3.469 -6.930 30.787 1.00 44.22 220 GLU A CA 1
ATOM 1798 C C . GLU A 1 220 ? 3.586 -5.401 30.866 1.00 44.22 220 GLU A C 1
ATOM 1800 O O . GLU A 1 220 ? 4.644 -4.815 30.638 1.00 44.22 220 GLU A O 1
ATOM 1805 N N . MET A 1 221 ? 2.461 -4.724 31.112 1.00 47.25 221 MET A N 1
ATOM 1806 C CA . MET A 1 221 ? 2.469 -3.291 31.364 1.00 47.25 221 MET A CA 1
ATOM 1807 C C . MET A 1 221 ? 3.040 -3.084 32.761 1.00 47.25 221 MET A C 1
ATOM 1809 O O . MET A 1 221 ? 2.395 -3.447 33.745 1.00 47.25 221 MET A O 1
ATOM 1813 N N . GLU A 1 222 ? 4.216 -2.462 32.850 1.00 51.81 222 GLU A N 1
ATOM 1814 C CA . GLU A 1 222 ? 4.691 -1.898 34.112 1.00 51.81 222 GLU A CA 1
ATOM 1815 C C . GLU A 1 222 ? 3.581 -1.033 34.741 1.00 51.81 222 GLU A C 1
ATOM 1817 O O . GLU A 1 222 ? 2.916 -0.262 34.028 1.00 51.81 222 GLU A O 1
ATOM 1822 N N . PRO A 1 223 ? 3.357 -1.133 36.064 1.00 48.84 223 PRO A N 1
ATOM 1823 C CA . PRO A 1 223 ? 2.371 -0.318 36.750 1.00 48.84 223 PRO A CA 1
ATOM 1824 C C . PRO A 1 223 ? 2.753 1.159 36.621 1.00 48.84 223 PRO A C 1
ATOM 1826 O O . PRO A 1 223 ? 3.649 1.659 37.298 1.00 48.84 223 PRO A O 1
ATOM 1829 N N . ARG A 1 224 ? 2.054 1.885 35.744 1.00 51.44 224 ARG A N 1
ATOM 1830 C CA . ARG A 1 224 ? 2.186 3.340 35.659 1.00 51.44 224 ARG A CA 1
ATOM 1831 C C . ARG A 1 224 ? 1.546 3.948 36.898 1.00 51.44 224 ARG A C 1
ATOM 1833 O O . ARG A 1 224 ? 0.347 3.788 37.124 1.00 51.44 224 ARG A O 1
ATOM 1840 N N . THR A 1 225 ? 2.323 4.689 37.675 1.00 51.88 225 THR A N 1
ATOM 1841 C CA . THR A 1 225 ? 1.785 5.591 38.690 1.00 51.88 225 THR A CA 1
ATOM 1842 C C . THR A 1 225 ? 0.951 6.665 37.994 1.00 51.88 225 THR A C 1
ATOM 1844 O O . THR A 1 225 ? 1.451 7.433 37.173 1.00 51.88 225 THR A O 1
ATOM 1847 N N . LEU A 1 226 ? -0.350 6.704 38.290 1.00 52.12 226 LEU A N 1
ATOM 1848 C CA . LEU A 1 226 ? -1.229 7.784 37.849 1.00 52.12 226 LEU A CA 1
ATOM 1849 C C . LEU A 1 226 ? -0.825 9.060 38.592 1.00 52.12 226 LEU A C 1
ATOM 1851 O O . LEU A 1 226 ? -1.197 9.262 39.746 1.00 52.12 226 LEU A O 1
ATOM 1855 N N . THR A 1 227 ? -0.041 9.911 37.939 1.00 59.41 227 THR A N 1
ATOM 1856 C CA . THR A 1 227 ? 0.325 11.223 38.466 1.00 59.41 227 THR A CA 1
ATOM 1857 C C . THR A 1 227 ? -0.683 12.260 37.975 1.00 59.41 227 THR A C 1
ATOM 1859 O O . THR A 1 227 ? -0.840 12.501 36.780 1.00 59.41 227 THR A O 1
ATOM 1862 N N . CYS A 1 228 ? -1.408 12.869 38.910 1.00 62.88 228 CYS A N 1
ATOM 1863 C CA . CYS A 1 228 ? -2.234 14.047 38.666 1.00 62.88 228 CYS A CA 1
ATOM 1864 C C . CYS A 1 228 ? -1.811 15.124 39.661 1.00 62.88 228 CYS A C 1
ATOM 1866 O O . CYS A 1 228 ? -1.662 14.837 40.849 1.00 62.88 228 CYS A O 1
ATOM 1868 N N . ALA A 1 229 ? -1.581 16.340 39.172 1.00 75.19 229 ALA A N 1
ATOM 1869 C CA . ALA A 1 229 ? -1.180 17.477 39.988 1.00 75.19 229 ALA A CA 1
ATOM 1870 C C . ALA A 1 229 ? -2.281 18.547 39.930 1.00 75.19 229 ALA A C 1
ATOM 1872 O O . ALA A 1 229 ? -2.699 18.921 38.829 1.00 75.19 229 ALA A O 1
ATOM 1873 N N . PRO A 1 230 ? -2.774 19.040 41.079 1.00 77.94 230 PRO A N 1
ATOM 1874 C CA . PRO A 1 230 ? -3.754 20.113 41.085 1.00 77.94 230 PRO A CA 1
ATOM 1875 C C . PRO A 1 230 ? -3.109 21.407 40.573 1.00 77.94 230 PRO A C 1
ATOM 1877 O O . PRO A 1 230 ? -2.000 21.760 40.966 1.00 77.94 230 PRO A O 1
ATOM 1880 N N . LEU A 1 231 ? -3.816 22.123 39.696 1.00 82.12 231 LEU A N 1
ATOM 1881 C CA . LEU A 1 231 ? -3.359 23.418 39.168 1.00 82.12 231 LEU A CA 1
ATOM 1882 C C . LEU A 1 231 ? -3.619 24.585 40.135 1.00 82.12 231 LEU A C 1
ATOM 1884 O O . LEU A 1 231 ? -3.023 25.647 39.993 1.00 82.12 231 LEU A O 1
ATOM 1888 N N . TYR A 1 232 ? -4.511 24.381 41.105 1.00 88.69 232 TYR A N 1
ATOM 1889 C CA . TYR A 1 232 ? -4.914 25.355 42.119 1.00 88.69 232 TYR A CA 1
ATOM 1890 C C . TYR A 1 232 ? -4.953 24.686 43.493 1.00 88.69 232 TYR A C 1
ATOM 1892 O O . TYR A 1 232 ? -4.979 23.458 43.590 1.00 88.69 232 TYR A O 1
ATOM 1900 N N . ASP A 1 233 ? -4.985 25.474 44.565 1.00 91.62 233 ASP A N 1
ATOM 1901 C CA . ASP A 1 233 ? -5.147 24.925 45.906 1.00 91.62 233 ASP A CA 1
ATOM 1902 C C . ASP A 1 233 ? -6.510 24.230 46.075 1.00 91.62 233 ASP A C 1
ATOM 1904 O O . ASP A 1 233 ? -7.504 24.542 45.408 1.00 91.62 233 ASP A O 1
ATOM 1908 N N . PHE A 1 234 ? -6.567 23.277 47.006 1.00 88.94 234 PHE A N 1
ATOM 1909 C CA . PHE A 1 234 ? -7.774 22.491 47.249 1.00 88.94 234 PHE A CA 1
ATOM 1910 C C . PHE A 1 234 ? -8.974 23.353 47.671 1.00 88.94 234 PHE A C 1
ATOM 1912 O O . PHE A 1 234 ? -10.106 23.036 47.313 1.00 88.94 234 PHE A O 1
ATOM 1919 N N . GLY A 1 235 ? -8.750 24.451 48.399 1.00 93.31 235 GLY A N 1
ATOM 1920 C CA . GLY A 1 235 ? -9.817 25.341 48.848 1.00 93.31 235 GLY A CA 1
ATOM 1921 C C . GLY A 1 235 ? -10.524 26.025 47.679 1.00 93.31 235 GLY A C 1
ATOM 1922 O O . GLY A 1 235 ? -11.757 26.090 47.657 1.00 93.31 235 GLY A O 1
ATOM 1923 N N . TYR A 1 236 ? -9.761 26.484 46.685 1.00 93.12 236 TYR A N 1
ATOM 1924 C CA . TYR A 1 236 ? -10.302 27.014 45.436 1.00 93.12 236 TYR A CA 1
ATOM 1925 C C . TYR A 1 236 ? -11.066 25.942 44.649 1.00 93.12 236 TYR A C 1
ATOM 1927 O O . TYR A 1 236 ? -12.223 26.160 44.285 1.00 93.12 236 TYR A O 1
ATOM 1935 N N . ILE A 1 237 ? -10.462 24.765 44.444 1.00 88.69 237 ILE A N 1
ATOM 1936 C CA . ILE A 1 237 ? -11.077 23.657 43.691 1.00 88.69 237 ILE A CA 1
ATOM 1937 C C . ILE A 1 237 ? -12.393 23.222 44.344 1.00 88.69 237 ILE A C 1
ATOM 1939 O O . ILE A 1 237 ? -13.406 23.089 43.662 1.00 88.69 237 ILE A O 1
ATOM 1943 N N . TYR A 1 238 ? -12.407 23.052 45.668 1.00 90.19 238 TYR A N 1
ATOM 1944 C CA . TYR A 1 238 ? -13.601 22.669 46.416 1.00 90.19 238 TYR A CA 1
ATOM 1945 C C . TYR A 1 238 ? -14.732 23.684 46.229 1.00 90.19 238 TYR A C 1
ATOM 1947 O O . TYR A 1 238 ? -15.848 23.300 45.883 1.00 90.19 238 TYR A O 1
ATOM 1955 N N . LYS A 1 239 ? -14.445 24.984 46.396 1.00 92.19 239 LYS A N 1
ATOM 1956 C CA . LYS A 1 239 ? -15.437 26.052 46.197 1.00 92.19 239 LYS A CA 1
ATOM 1957 C C . LYS A 1 239 ? -15.956 26.082 44.760 1.00 92.19 239 LYS A C 1
ATOM 1959 O O . LYS A 1 239 ? -17.159 26.234 44.555 1.00 92.19 239 LYS A O 1
ATOM 1964 N N . TYR A 1 240 ? -15.078 25.907 43.775 1.00 90.50 240 TYR A N 1
ATOM 1965 C CA . TYR A 1 240 ? -15.450 25.856 42.362 1.00 90.50 240 TYR A CA 1
ATOM 1966 C C . TYR A 1 240 ? -16.384 24.677 42.057 1.00 90.50 240 TYR A C 1
ATOM 1968 O O . TYR A 1 240 ? -17.430 24.857 41.438 1.00 90.50 240 TYR A O 1
ATOM 1976 N N . LEU A 1 241 ? -16.050 23.478 42.541 1.00 89.50 241 LEU A N 1
ATOM 1977 C CA . LEU A 1 241 ? -16.851 22.280 42.296 1.00 89.50 241 LEU A CA 1
ATOM 1978 C C . LEU A 1 241 ? -18.191 22.318 43.038 1.00 89.50 241 LEU A C 1
ATOM 1980 O O . LEU A 1 241 ? -19.217 22.024 42.435 1.00 89.50 241 LEU A O 1
ATOM 1984 N N . ILE A 1 242 ? -18.208 22.714 44.317 1.00 90.00 242 ILE A N 1
ATOM 1985 C CA . ILE A 1 242 ? -19.430 22.676 45.138 1.00 90.00 242 ILE A CA 1
ATOM 1986 C C . ILE A 1 242 ? -20.411 23.811 44.820 1.00 90.00 242 ILE A C 1
ATOM 1988 O O . ILE A 1 242 ? -21.601 23.690 45.099 1.00 90.00 242 ILE A O 1
ATOM 1992 N N . SER A 1 243 ? -19.935 24.914 44.232 1.00 91.56 243 SER A N 1
ATOM 1993 C CA . SER A 1 243 ? -20.802 26.009 43.773 1.00 91.56 243 SER A CA 1
ATOM 1994 C C . SER A 1 243 ? -21.496 25.709 42.440 1.00 91.56 243 SER A C 1
ATOM 1996 O O . SER A 1 243 ? -22.462 26.386 42.088 1.00 91.56 243 SER A O 1
ATOM 1998 N N . SER A 1 244 ? -21.040 24.689 41.706 1.00 87.88 244 SER A N 1
ATOM 1999 C CA . SER A 1 244 ? -21.642 24.262 40.447 1.00 87.88 244 SER A CA 1
ATOM 2000 C C . SER A 1 244 ? -22.655 23.135 40.679 1.00 87.88 244 SER A C 1
ATOM 2002 O O . SER A 1 244 ? -22.292 22.078 41.191 1.00 87.88 244 SER A O 1
ATOM 2004 N N . PRO A 1 245 ? -23.911 23.266 40.214 1.00 89.50 245 PRO A N 1
ATOM 2005 C CA . PRO A 1 245 ? -24.861 22.154 40.211 1.00 89.50 245 PRO A CA 1
ATOM 2006 C C . PRO A 1 245 ? -24.614 21.171 39.051 1.00 89.50 245 PRO A C 1
ATOM 2008 O O . PRO A 1 245 ? -25.439 20.296 38.795 1.00 89.50 245 PRO A O 1
ATOM 2011 N N . ARG A 1 246 ? -23.531 21.340 38.280 1.00 90.38 246 ARG A N 1
ATOM 2012 C CA . ARG A 1 246 ? -23.259 20.592 37.047 1.00 90.38 246 ARG A CA 1
ATOM 2013 C C . ARG A 1 246 ? -22.110 19.616 37.230 1.00 90.38 246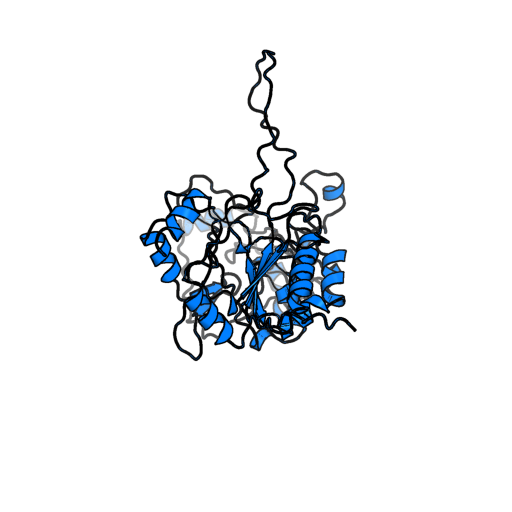 ARG A C 1
ATOM 2015 O O . ARG A 1 246 ? -21.155 19.881 37.948 1.00 90.38 246 ARG A O 1
ATOM 2022 N N . SER A 1 247 ? -22.189 18.509 36.501 1.00 91.81 247 SER A N 1
ATOM 2023 C CA . SER A 1 247 ? -21.048 17.616 36.296 1.00 91.81 247 SER A CA 1
ATOM 2024 C C . SER A 1 247 ? -20.170 18.105 35.150 1.00 91.81 247 SER A C 1
ATOM 2026 O O . SER A 1 247 ? -20.671 18.642 34.164 1.00 91.81 247 SER A O 1
ATOM 2028 N N . PHE A 1 248 ? -18.873 17.872 35.277 1.00 89.44 248 PHE A N 1
ATOM 2029 C CA . PHE A 1 248 ? -17.839 18.170 34.302 1.00 89.44 248 PHE A CA 1
ATOM 2030 C C . PHE A 1 248 ? -17.360 16.845 33.709 1.00 89.44 248 PHE A C 1
ATOM 2032 O O . PHE A 1 248 ? -16.594 16.108 34.331 1.00 89.44 248 PHE A O 1
ATOM 2039 N N . VAL A 1 249 ? -17.884 16.519 32.528 1.00 85.88 249 VAL A N 1
ATOM 2040 C CA . VAL A 1 249 ? -17.586 15.288 31.792 1.00 85.88 249 VAL A CA 1
ATOM 2041 C C . VAL A 1 249 ? -17.340 15.663 30.339 1.00 85.88 249 VAL A C 1
ATOM 2043 O O . VAL A 1 249 ? -18.220 16.231 29.689 1.00 85.88 249 VAL A O 1
ATOM 2046 N N . ASP A 1 250 ? -16.164 15.327 29.819 1.00 73.38 250 ASP A N 1
ATOM 2047 C CA . ASP A 1 250 ? -15.898 15.449 28.388 1.00 73.38 250 ASP A CA 1
ATOM 2048 C C . ASP A 1 250 ? -16.781 14.471 27.615 1.00 73.38 250 ASP A C 1
ATOM 2050 O O . ASP A 1 250 ? -16.820 13.275 27.906 1.00 73.38 250 ASP A O 1
ATOM 2054 N N . SER A 1 251 ? -17.472 14.971 26.595 1.00 78.06 251 SER A N 1
ATOM 2055 C CA . SER A 1 251 ? -18.356 14.152 25.773 1.00 78.06 251 SER A CA 1
ATOM 2056 C C . SER A 1 251 ? -18.327 14.638 24.336 1.00 78.06 251 SER A C 1
ATOM 2058 O O . SER A 1 251 ? -18.937 15.645 23.982 1.00 78.06 251 SER A O 1
ATOM 2060 N N . PHE A 1 252 ? -17.595 13.919 23.492 1.00 68.25 252 PHE A N 1
ATOM 2061 C CA . PHE A 1 252 ? -17.487 14.226 22.074 1.00 68.25 252 PHE A CA 1
ATOM 2062 C C . PHE A 1 252 ? -17.694 12.983 21.215 1.00 68.25 252 PHE A C 1
ATOM 2064 O O . PHE A 1 252 ? -17.394 11.848 21.600 1.00 68.25 252 PHE A O 1
ATOM 2071 N N . ILE A 1 253 ? -18.228 13.207 20.016 1.00 64.12 253 ILE A N 1
ATOM 2072 C CA . ILE A 1 253 ? -18.343 12.172 18.993 1.00 64.12 253 ILE A CA 1
ATOM 2073 C C . ILE A 1 253 ? -16.928 11.857 18.505 1.00 64.12 253 ILE A C 1
ATOM 2075 O O . ILE A 1 253 ? -16.164 12.756 18.155 1.00 64.12 253 ILE A O 1
ATOM 2079 N N . ASN A 1 254 ? -16.558 10.577 18.460 1.00 60.12 254 ASN A N 1
ATOM 2080 C CA . ASN A 1 254 ? -15.324 10.169 17.794 1.00 60.12 254 ASN A CA 1
ATOM 2081 C C . ASN A 1 254 ? -15.570 10.142 16.279 1.00 60.12 254 ASN A C 1
ATOM 2083 O O . ASN A 1 254 ? -15.800 9.084 15.707 1.00 60.12 254 ASN A O 1
ATOM 2087 N N . THR A 1 255 ? -15.534 11.315 15.647 1.00 47.97 255 THR A N 1
ATOM 2088 C CA . THR A 1 255 ? -15.827 11.561 14.220 1.00 47.97 255 THR A CA 1
ATOM 2089 C C . THR A 1 255 ? -14.741 11.084 13.260 1.00 47.97 255 THR A C 1
ATOM 2091 O O . THR A 1 255 ? -14.696 11.529 12.116 1.00 47.97 255 THR A O 1
ATOM 2094 N N . LYS A 1 256 ? -13.821 10.220 13.697 1.00 53.97 256 LYS A N 1
ATOM 2095 C CA . LYS A 1 256 ? -12.748 9.786 12.806 1.00 53.97 256 LYS A CA 1
ATOM 2096 C C . LYS A 1 256 ? -13.365 9.073 11.607 1.00 53.97 256 LYS A C 1
ATOM 2098 O O . LYS A 1 256 ? -14.130 8.128 11.780 1.00 53.97 256 LYS A O 1
ATOM 2103 N N . GLU A 1 257 ? -13.068 9.601 10.419 1.00 54.09 257 GLU A N 1
ATOM 2104 C CA . GLU A 1 257 ? -13.586 9.114 9.146 1.00 54.09 257 GLU A CA 1
ATOM 2105 C C . GLU A 1 257 ? -13.329 7.618 9.045 1.00 54.09 257 GLU A C 1
ATOM 2107 O O . GLU A 1 257 ? -12.190 7.164 8.972 1.00 54.09 257 GLU A O 1
ATOM 2112 N N . ARG A 1 258 ? -14.405 6.847 9.098 1.00 63.06 258 ARG A N 1
ATOM 2113 C CA . ARG A 1 258 ? -14.344 5.407 8.919 1.00 63.06 258 ARG A CA 1
ATOM 2114 C C . ARG A 1 258 ? -14.375 5.151 7.423 1.00 63.06 258 ARG A C 1
ATOM 2116 O O . ARG A 1 258 ? -15.368 5.507 6.800 1.00 63.06 258 ARG A O 1
ATOM 2123 N N . ARG A 1 259 ? -13.330 4.538 6.866 1.00 73.19 259 ARG A N 1
ATOM 2124 C CA . ARG A 1 259 ? -13.255 4.224 5.427 1.00 73.19 259 ARG A CA 1
ATOM 2125 C C . ARG A 1 259 ? -14.023 2.954 5.056 1.00 73.19 259 ARG A C 1
ATOM 2127 O O . ARG A 1 259 ? -14.505 2.812 3.939 1.00 73.19 259 ARG A O 1
ATOM 2134 N N . TYR A 1 260 ? -14.186 2.040 6.012 1.00 77.19 260 TYR A N 1
ATOM 2135 C CA . TYR A 1 260 ? -14.892 0.776 5.813 1.00 77.19 260 TYR A CA 1
ATOM 2136 C C . TYR A 1 260 ? -16.426 0.942 5.757 1.00 77.19 260 TYR A C 1
ATOM 2138 O O . TYR A 1 260 ? -17.043 1.465 6.692 1.00 77.19 260 TYR A O 1
ATOM 2146 N N . SER A 1 261 ? -17.054 0.433 4.692 1.00 78.19 261 SER A N 1
ATOM 2147 C CA . SER A 1 261 ? -18.511 0.431 4.487 1.00 78.19 261 SER A CA 1
ATOM 2148 C C . SER A 1 261 ? -19.175 -0.817 5.074 1.00 78.19 261 SER A C 1
ATOM 2150 O O . SER A 1 261 ? -18.772 -1.935 4.768 1.00 78.19 261 SER A O 1
ATOM 2152 N N . MET A 1 262 ? -20.244 -0.647 5.865 1.00 74.62 262 MET A N 1
ATOM 2153 C CA . MET A 1 262 ? -20.987 -1.781 6.446 1.00 74.62 262 MET A CA 1
ATOM 2154 C C . MET A 1 262 ? -21.642 -2.686 5.410 1.00 74.62 262 MET A C 1
ATOM 2156 O O . MET A 1 262 ? -21.821 -3.873 5.668 1.00 74.62 262 MET A O 1
ATOM 2160 N N . ASN A 1 263 ? -21.956 -2.154 4.232 1.00 80.56 263 ASN A N 1
ATOM 2161 C CA . ASN A 1 263 ? -22.555 -2.946 3.165 1.00 80.56 263 ASN A CA 1
ATOM 2162 C C . ASN A 1 263 ? -21.582 -4.006 2.618 1.00 80.56 263 ASN A C 1
ATOM 2164 O O . ASN A 1 263 ? -22.025 -4.958 1.986 1.00 80.56 263 ASN A O 1
ATOM 2168 N N . MET A 1 264 ? -20.279 -3.885 2.911 1.00 85.06 264 MET A N 1
ATOM 2169 C CA . MET A 1 264 ? -19.292 -4.917 2.598 1.00 85.06 264 MET A CA 1
ATOM 2170 C C . MET A 1 264 ? -19.302 -6.086 3.591 1.00 85.06 264 MET A C 1
ATOM 2172 O O . MET A 1 264 ? -18.788 -7.134 3.235 1.00 85.06 264 MET A O 1
ATOM 2176 N N . SER A 1 265 ? -19.900 -5.963 4.783 1.00 83.75 265 SER A N 1
ATOM 2177 C CA . SER A 1 265 ? -19.730 -6.926 5.895 1.00 83.75 265 SER A CA 1
ATOM 2178 C C . SER A 1 265 ? -20.166 -8.359 5.614 1.00 83.75 265 SER A C 1
ATOM 2180 O O . SER A 1 265 ? -19.610 -9.287 6.193 1.00 83.75 265 SER A O 1
ATOM 2182 N N . SER A 1 266 ? -21.123 -8.552 4.707 1.00 85.88 266 SER A N 1
ATOM 2183 C CA . SER A 1 266 ? -21.563 -9.879 4.266 1.00 85.88 266 SER A CA 1
ATOM 2184 C C . SER A 1 266 ? -20.531 -10.601 3.392 1.00 85.88 266 SER A C 1
ATOM 2186 O O . SER A 1 266 ? -20.592 -11.820 3.267 1.00 85.88 266 SER A O 1
ATOM 2188 N N . VAL A 1 267 ? -19.594 -9.861 2.791 1.00 92.50 267 VAL A N 1
ATOM 2189 C CA . VAL A 1 267 ? -18.553 -10.384 1.895 1.00 92.50 267 VAL A CA 1
ATOM 2190 C C . VAL A 1 267 ? -17.169 -10.252 2.524 1.00 92.50 267 VAL A C 1
ATOM 2192 O O . VAL A 1 267 ? -16.396 -11.202 2.519 1.00 92.50 267 VAL A O 1
ATOM 2195 N N . ILE A 1 268 ? -16.861 -9.081 3.073 1.00 91.06 268 ILE A N 1
ATOM 2196 C CA . ILE A 1 268 ? -15.593 -8.708 3.691 1.00 91.06 268 ILE A CA 1
ATOM 2197 C C . ILE A 1 268 ? -15.884 -8.385 5.157 1.00 91.06 268 ILE A C 1
ATOM 2199 O O . ILE A 1 268 ? -16.330 -7.275 5.450 1.00 91.06 268 ILE A O 1
ATOM 2203 N N . PRO A 1 269 ? -15.633 -9.311 6.092 1.00 86.69 269 PRO A N 1
ATOM 2204 C CA . PRO A 1 269 ? -15.738 -9.010 7.512 1.00 86.69 269 PRO A CA 1
ATOM 2205 C C . PRO A 1 269 ? -14.814 -7.848 7.909 1.00 86.69 269 PRO A C 1
ATOM 2207 O O . PRO A 1 269 ? -13.701 -7.715 7.394 1.00 86.69 269 PRO A O 1
ATOM 2210 N N . GLU A 1 270 ? -15.253 -6.999 8.842 1.00 80.12 270 GLU A N 1
ATOM 2211 C CA . GLU A 1 270 ? -14.514 -5.786 9.237 1.00 80.12 270 GLU A CA 1
ATOM 2212 C C . GLU A 1 270 ? -13.120 -6.125 9.792 1.00 80.12 270 GLU A C 1
ATOM 2214 O O . GLU A 1 270 ? -12.146 -5.425 9.530 1.00 80.12 270 GLU A O 1
ATOM 2219 N N . GLU A 1 271 ? -12.989 -7.241 10.508 1.00 80.38 271 GLU A N 1
ATOM 2220 C CA . GLU A 1 271 ? -11.732 -7.757 11.050 1.00 80.38 271 GLU A CA 1
ATOM 2221 C C . GLU A 1 271 ? -10.755 -8.272 9.986 1.00 80.38 271 GLU A C 1
ATOM 2223 O O . GLU A 1 271 ? -9.570 -8.448 10.283 1.00 80.38 271 GLU A O 1
ATOM 2228 N N . LYS A 1 272 ? -11.224 -8.495 8.755 1.00 86.50 272 LYS A N 1
ATOM 2229 C CA . LYS A 1 272 ? -10.413 -8.889 7.596 1.00 86.50 272 LYS A CA 1
ATOM 2230 C C . LYS A 1 272 ? -10.097 -7.719 6.667 1.00 86.50 272 LYS A C 1
ATOM 2232 O O . LYS A 1 272 ? -9.184 -7.827 5.854 1.00 86.50 272 LYS A O 1
ATOM 2237 N N . TRP A 1 273 ? -10.779 -6.589 6.824 1.00 88.75 273 TRP A N 1
ATOM 2238 C CA . TRP A 1 273 ? -10.467 -5.371 6.091 1.00 88.75 273 TRP A CA 1
ATOM 2239 C C . TRP A 1 273 ? -9.124 -4.786 6.552 1.00 88.75 273 TRP A C 1
ATOM 2241 O O . TRP A 1 273 ? -8.832 -4.703 7.751 1.00 88.75 273 TRP A O 1
ATOM 2251 N N . ARG A 1 274 ? -8.274 -4.402 5.600 1.00 88.38 274 ARG A N 1
ATOM 2252 C CA . ARG A 1 274 ? -6.930 -3.874 5.860 1.00 88.38 274 ARG A CA 1
ATOM 2253 C C . ARG A 1 274 ? -6.728 -2.532 5.174 1.00 88.38 274 ARG A C 1
ATOM 2255 O O . ARG A 1 274 ? -7.220 -2.284 4.074 1.00 88.38 274 ARG A O 1
ATOM 2262 N N . LYS A 1 275 ? -5.977 -1.658 5.837 1.00 87.12 275 LYS A N 1
ATOM 2263 C CA . LYS A 1 275 ? -5.423 -0.442 5.245 1.00 87.12 275 LYS A CA 1
ATOM 2264 C C . LYS A 1 275 ? -3.973 -0.692 4.864 1.00 87.12 275 LYS A C 1
ATOM 2266 O O . LYS A 1 275 ? -3.293 -1.464 5.532 1.00 87.12 275 LYS A O 1
ATOM 2271 N N . GLY A 1 276 ? -3.538 -0.037 3.799 1.00 86.50 276 GLY A N 1
ATOM 2272 C CA . GLY A 1 276 ? -2.184 -0.146 3.303 1.00 86.50 276 GLY A CA 1
ATOM 2273 C C . GLY A 1 276 ? -1.827 0.975 2.345 1.00 86.50 276 GLY A C 1
ATOM 2274 O O . GLY A 1 276 ? -2.565 1.945 2.169 1.00 86.50 276 GLY A O 1
ATOM 2275 N N . SER A 1 277 ? -0.685 0.788 1.710 1.00 87.56 277 SER A N 1
ATOM 2276 C CA . SER A 1 277 ? -0.188 1.589 0.605 1.00 87.56 277 SER A CA 1
ATOM 2277 C C . SER A 1 277 ? -0.689 1.009 -0.713 1.00 87.56 277 SER A C 1
ATOM 2279 O O . SER A 1 277 ? -0.706 -0.208 -0.881 1.00 87.56 277 SER A O 1
ATOM 2281 N N . GLN A 1 278 ? -1.003 1.879 -1.672 1.00 86.62 278 GLN A N 1
ATOM 2282 C CA . GLN A 1 278 ? -1.226 1.485 -3.066 1.00 86.62 278 GLN A CA 1
ATOM 2283 C C . GLN A 1 278 ? 0.007 0.773 -3.665 1.00 86.62 278 GLN A C 1
ATOM 2285 O O . GLN A 1 278 ? -0.106 -0.112 -4.507 1.00 86.62 278 GLN A O 1
ATOM 2290 N N . TRP A 1 279 ? 1.215 1.150 -3.236 1.00 89.94 279 TRP A N 1
ATOM 2291 C CA . TRP A 1 279 ? 2.465 0.663 -3.828 1.00 89.94 279 TRP A CA 1
ATOM 2292 C C . TRP A 1 279 ? 2.834 -0.695 -3.251 1.00 89.94 279 TRP A C 1
ATOM 2294 O O . TRP A 1 279 ? 3.197 -0.802 -2.076 1.00 89.94 279 TRP A O 1
ATOM 2304 N N . ILE A 1 280 ? 2.800 -1.716 -4.100 1.00 91.06 280 ILE A N 1
ATOM 2305 C CA . ILE A 1 280 ? 3.019 -3.109 -3.718 1.00 91.06 280 ILE A CA 1
ATOM 2306 C C . ILE A 1 280 ? 4.149 -3.749 -4.521 1.00 91.06 280 ILE A C 1
ATOM 2308 O O . ILE A 1 280 ? 4.463 -3.340 -5.643 1.00 91.06 280 ILE A O 1
ATOM 2312 N N . SER A 1 281 ? 4.724 -4.808 -3.957 1.00 91.69 281 SER A N 1
ATOM 2313 C CA . SER A 1 281 ? 5.476 -5.797 -4.719 1.00 91.69 281 SER A CA 1
ATOM 2314 C C . SER A 1 281 ? 4.956 -7.190 -4.392 1.00 91.69 281 SER A C 1
ATOM 2316 O O . SER A 1 281 ? 4.954 -7.581 -3.230 1.00 91.69 281 SER A O 1
ATOM 2318 N N . VAL A 1 282 ? 4.491 -7.939 -5.388 1.00 93.81 282 VAL A N 1
ATOM 2319 C CA . VAL A 1 282 ? 3.872 -9.255 -5.172 1.00 93.81 282 VAL A CA 1
ATOM 2320 C C . VAL A 1 282 ? 4.569 -10.353 -5.960 1.00 93.81 282 VAL A C 1
ATOM 2322 O O . VAL A 1 282 ? 5.145 -10.116 -7.024 1.00 93.81 282 VAL A O 1
ATOM 2325 N N . ILE A 1 283 ? 4.516 -11.567 -5.418 1.00 92.44 283 ILE A N 1
ATOM 2326 C CA . ILE A 1 283 ? 4.918 -12.789 -6.119 1.00 92.44 283 ILE A CA 1
ATOM 2327 C C . ILE A 1 283 ? 3.825 -13.227 -7.101 1.00 92.44 283 ILE A C 1
ATOM 2329 O O . ILE A 1 283 ? 2.666 -12.820 -6.983 1.00 92.44 283 ILE A O 1
ATOM 2333 N N . ARG A 1 284 ? 4.185 -14.091 -8.053 1.00 93.50 284 ARG A N 1
ATOM 2334 C CA . ARG A 1 284 ? 3.272 -14.570 -9.098 1.00 93.50 284 ARG A CA 1
ATOM 2335 C C . ARG A 1 284 ? 1.968 -15.172 -8.572 1.00 93.50 284 ARG A C 1
ATOM 2337 O O . ARG A 1 284 ? 0.909 -14.767 -9.036 1.00 93.50 284 ARG A O 1
ATOM 2344 N N . SER A 1 285 ? 2.022 -16.065 -7.584 1.00 94.31 285 SER A N 1
ATOM 2345 C CA . SER A 1 285 ? 0.817 -16.701 -7.024 1.00 94.31 285 SER A CA 1
ATOM 2346 C C . SER A 1 285 ? -0.173 -15.681 -6.444 1.00 94.31 285 SER A C 1
ATOM 2348 O O . SER A 1 285 ? -1.383 -15.800 -6.633 1.00 94.31 285 SER A O 1
ATOM 2350 N N . HIS A 1 286 ? 0.327 -14.626 -5.793 1.00 97.31 286 HIS A N 1
ATOM 2351 C CA . HIS A 1 286 ? -0.505 -13.529 -5.296 1.00 97.31 286 HIS A CA 1
ATOM 2352 C C . HIS A 1 286 ? -1.052 -12.655 -6.431 1.00 97.31 286 HIS A C 1
ATOM 2354 O O . HIS A 1 286 ? -2.209 -12.246 -6.370 1.00 97.31 286 HIS A O 1
ATOM 2360 N N . ALA A 1 287 ? -0.271 -12.394 -7.483 1.00 95.25 287 ALA A N 1
ATOM 2361 C CA . ALA A 1 287 ? -0.756 -11.683 -8.667 1.00 95.25 287 ALA A CA 1
ATOM 2362 C C . ALA A 1 287 ? -1.896 -12.450 -9.365 1.00 95.25 287 ALA A C 1
ATOM 2364 O O . ALA A 1 287 ? -2.923 -11.857 -9.694 1.00 95.25 287 ALA A O 1
ATOM 2365 N N . GLU A 1 288 ? -1.757 -13.769 -9.528 1.00 95.75 288 GLU A N 1
ATOM 2366 C CA . GLU A 1 288 ? -2.796 -14.642 -10.091 1.00 95.75 288 GLU A CA 1
ATOM 2367 C C . GLU A 1 288 ? -4.066 -14.624 -9.230 1.00 95.75 288 GLU A C 1
ATOM 2369 O O . GLU A 1 288 ? -5.171 -14.507 -9.759 1.00 95.75 288 GLU A O 1
ATOM 2374 N N . LEU A 1 289 ? -3.929 -14.663 -7.902 1.00 96.31 289 LEU A N 1
ATOM 2375 C CA . LEU A 1 289 ? -5.055 -14.510 -6.979 1.00 96.31 289 LEU A CA 1
ATOM 2376 C C . LEU A 1 289 ? -5.766 -13.156 -7.157 1.00 96.31 289 LEU A C 1
ATOM 2378 O O . LEU A 1 289 ? -6.994 -13.117 -7.221 1.00 96.31 289 LEU A O 1
ATOM 2382 N N . ILE A 1 290 ? -5.009 -12.057 -7.243 1.00 95.50 290 ILE A N 1
ATOM 2383 C CA . ILE A 1 290 ? -5.546 -10.697 -7.407 1.00 95.50 290 ILE A CA 1
ATOM 2384 C C . ILE A 1 290 ? -6.333 -10.574 -8.715 1.00 95.50 290 ILE A C 1
ATOM 2386 O O . ILE A 1 290 ? -7.435 -10.029 -8.721 1.00 95.50 290 ILE A O 1
ATOM 2390 N N . VAL A 1 291 ? -5.800 -11.093 -9.823 1.00 94.75 291 VAL A N 1
ATOM 2391 C CA . VAL A 1 291 ? -6.447 -11.002 -11.142 1.00 94.75 291 VAL A CA 1
ATOM 2392 C C . VAL A 1 291 ? -7.690 -11.888 -11.236 1.00 94.75 291 VAL A C 1
ATOM 2394 O O . VAL A 1 291 ? -8.665 -11.488 -11.875 1.00 94.75 291 VAL A O 1
ATOM 2397 N N . ASN A 1 292 ? -7.696 -13.039 -10.561 1.00 95.19 292 ASN A N 1
ATOM 2398 C CA . ASN A 1 292 ? -8.812 -13.989 -10.580 1.00 95.19 292 ASN A CA 1
ATOM 2399 C C . ASN A 1 292 ? -9.901 -13.708 -9.529 1.00 95.19 292 ASN A C 1
ATOM 2401 O O . ASN A 1 292 ? -10.954 -14.346 -9.546 1.00 95.19 292 ASN A O 1
ATOM 2405 N N . ASP A 1 293 ? -9.690 -12.773 -8.599 1.00 95.56 293 ASP A N 1
ATOM 2406 C CA . ASP A 1 293 ? -10.698 -12.446 -7.592 1.00 95.56 293 ASP A CA 1
ATOM 2407 C C . ASP A 1 293 ? -11.896 -11.713 -8.213 1.00 95.56 293 ASP A C 1
ATOM 2409 O O . ASP A 1 293 ? -11.749 -10.632 -8.771 1.00 95.56 293 ASP A O 1
ATOM 2413 N N . GLY A 1 294 ? -13.098 -12.268 -8.083 1.00 92.88 294 GLY A N 1
ATOM 2414 C CA . GLY A 1 294 ? -14.345 -11.570 -8.417 1.00 92.88 294 GLY A CA 1
ATOM 2415 C C . GLY A 1 294 ? -15.141 -11.121 -7.192 1.00 92.88 294 GLY A C 1
ATOM 2416 O O . GLY A 1 294 ? -16.035 -10.293 -7.310 1.00 92.88 294 GLY A O 1
ATOM 2417 N N . ILE A 1 295 ? -14.846 -11.658 -6.006 1.00 94.44 295 ILE A N 1
ATOM 2418 C CA . ILE A 1 295 ? -15.725 -11.532 -4.836 1.00 94.44 295 ILE A CA 1
ATOM 2419 C C . ILE A 1 295 ? -15.390 -10.268 -4.049 1.00 94.44 295 ILE A C 1
ATOM 2421 O O . ILE A 1 295 ? -16.257 -9.416 -3.843 1.00 94.44 295 ILE A O 1
ATOM 2425 N N . VAL A 1 296 ? -14.130 -10.133 -3.627 1.00 94.19 296 VAL A N 1
ATOM 2426 C CA . VAL A 1 296 ? -13.675 -8.966 -2.857 1.00 94.19 296 VAL A CA 1
ATOM 2427 C C . VAL A 1 296 ? -13.724 -7.737 -3.759 1.00 94.19 296 VAL A C 1
ATOM 2429 O O . VAL A 1 296 ? -14.260 -6.703 -3.367 1.00 94.19 296 VAL A O 1
ATOM 2432 N N . PHE A 1 297 ? -13.277 -7.882 -5.005 1.00 93.88 297 PHE A N 1
ATOM 2433 C CA . PHE A 1 297 ? -13.320 -6.842 -6.026 1.00 93.88 297 PHE A CA 1
ATOM 2434 C C . PHE A 1 297 ? -14.728 -6.264 -6.227 1.00 93.88 297 PHE A C 1
ATOM 2436 O O . PHE A 1 297 ? -14.910 -5.053 -6.099 1.00 93.88 297 PHE A O 1
ATOM 2443 N N . SER A 1 298 ? -15.747 -7.106 -6.441 1.00 93.12 298 SER A N 1
ATOM 2444 C CA . SER A 1 298 ? -17.129 -6.631 -6.596 1.00 93.12 298 SER A CA 1
ATOM 2445 C C . SER A 1 298 ? -17.699 -5.982 -5.332 1.00 93.12 298 SER A C 1
ATOM 2447 O O . SER A 1 298 ? -18.565 -5.113 -5.432 1.00 93.12 298 SER A O 1
ATOM 2449 N N . ALA A 1 299 ? -17.246 -6.371 -4.136 1.00 92.12 299 ALA A N 1
ATOM 2450 C CA . ALA A 1 299 ? -17.648 -5.693 -2.905 1.00 92.12 299 ALA A CA 1
ATOM 2451 C C . ALA A 1 299 ? -17.070 -4.269 -2.830 1.00 92.12 299 ALA A C 1
ATOM 2453 O O . ALA A 1 299 ? -17.807 -3.335 -2.505 1.00 92.12 299 ALA A O 1
ATOM 2454 N N . PHE A 1 300 ? -15.796 -4.082 -3.193 1.00 91.31 300 PHE A N 1
ATOM 2455 C CA . PHE A 1 300 ? -15.191 -2.752 -3.301 1.00 91.31 300 PHE A CA 1
ATOM 2456 C C . PHE A 1 300 ? -15.880 -1.907 -4.380 1.00 91.31 300 PHE A C 1
ATOM 2458 O O . PHE A 1 300 ? -16.291 -0.790 -4.089 1.00 91.31 300 PHE A O 1
ATOM 2465 N N . GLU A 1 301 ? -16.112 -2.447 -5.576 1.00 89.75 301 GLU A N 1
ATOM 2466 C CA . GLU A 1 301 ? -16.815 -1.745 -6.662 1.00 89.75 301 GLU A CA 1
ATOM 2467 C C . GLU A 1 301 ? -18.205 -1.237 -6.238 1.00 89.75 301 GLU A C 1
ATOM 2469 O O . GLU A 1 301 ? -18.581 -0.092 -6.501 1.00 89.75 301 GLU A O 1
ATOM 2474 N N . LYS A 1 302 ? -18.982 -2.071 -5.539 1.00 88.12 302 LYS A N 1
ATOM 2475 C CA . LYS A 1 302 ? -20.348 -1.714 -5.133 1.00 88.12 302 LYS A CA 1
ATOM 2476 C C . LYS A 1 302 ? -20.386 -0.733 -3.965 1.00 88.12 302 LYS A C 1
ATOM 2478 O O . LYS A 1 302 ? -21.266 0.132 -3.929 1.00 88.12 302 LYS A O 1
ATOM 2483 N N . PHE A 1 303 ? -19.483 -0.881 -2.995 1.00 86.00 303 PHE A N 1
ATOM 2484 C CA . PHE A 1 303 ? -19.655 -0.290 -1.665 1.00 86.00 303 PHE A CA 1
ATOM 2485 C C . PHE A 1 303 ? -18.510 0.618 -1.193 1.00 86.00 303 PHE A C 1
ATOM 2487 O O . PHE A 1 303 ? -18.696 1.311 -0.189 1.00 86.00 303 PHE A O 1
ATOM 2494 N N . CYS A 1 304 ? -17.365 0.643 -1.879 1.00 84.25 304 CYS A N 1
ATOM 2495 C CA . CYS A 1 304 ? -16.247 1.547 -1.607 1.00 84.25 304 CYS A CA 1
ATOM 2496 C C . CYS A 1 304 ? -16.309 2.733 -2.576 1.00 84.25 304 CYS A C 1
ATOM 2498 O O . CYS A 1 304 ? -15.873 2.636 -3.718 1.00 84.25 304 CYS A O 1
ATOM 2500 N N . LYS A 1 305 ? -16.901 3.843 -2.126 1.00 76.06 305 LYS A N 1
ATOM 2501 C CA . LYS A 1 305 ? -17.072 5.061 -2.928 1.00 76.06 305 LYS A CA 1
ATOM 2502 C C . LYS A 1 305 ? -16.506 6.263 -2.191 1.00 76.06 305 LYS A C 1
ATOM 2504 O O . LYS A 1 305 ? -16.482 6.267 -0.962 1.00 76.06 305 LYS A O 1
ATOM 2509 N N . LYS A 1 306 ? -16.092 7.297 -2.917 1.00 69.44 306 LYS A N 1
ATOM 2510 C CA . LYS A 1 306 ? -15.732 8.580 -2.309 1.00 69.44 306 LYS A CA 1
ATOM 2511 C C . LYS A 1 306 ? -16.979 9.256 -1.725 1.00 69.44 306 LYS A C 1
ATOM 2513 O O . LYS A 1 306 ? -18.071 9.133 -2.281 1.00 69.44 306 LYS A O 1
ATOM 2518 N N . ALA A 1 307 ? -16.842 9.956 -0.597 1.00 64.81 307 ALA A N 1
ATOM 2519 C CA . ALA A 1 307 ? -17.962 10.723 -0.063 1.00 64.81 307 ALA A CA 1
ATOM 2520 C C . ALA A 1 307 ? -18.263 11.923 -0.987 1.00 64.81 307 ALA A C 1
ATOM 2522 O O . ALA A 1 307 ? -17.324 12.517 -1.535 1.00 64.81 307 ALA A O 1
ATOM 2523 N N . PRO A 1 308 ? -19.543 12.304 -1.161 1.00 62.81 308 PRO A N 1
ATOM 2524 C CA . PRO A 1 308 ? -19.892 13.479 -1.945 1.00 62.81 308 PRO A CA 1
ATOM 2525 C C . PRO A 1 308 ? -19.271 14.753 -1.342 1.00 62.81 308 PRO A C 1
ATOM 2527 O O . PRO A 1 308 ? -19.035 14.813 -0.130 1.00 62.81 308 PRO A O 1
ATOM 2530 N N . PRO A 1 309 ? -19.038 15.805 -2.150 1.00 57.78 309 PRO A N 1
ATOM 2531 C CA . PRO A 1 309 ? -18.554 17.087 -1.650 1.00 57.78 309 PRO A CA 1
ATOM 2532 C C . PRO A 1 309 ? -19.452 17.642 -0.538 1.00 57.78 309 PRO A C 1
ATOM 2534 O O . PRO A 1 309 ? -20.684 17.555 -0.610 1.00 57.78 309 PRO A O 1
ATOM 2537 N N . PHE A 1 310 ? -18.828 18.241 0.478 1.00 49.62 310 PHE A N 1
ATOM 2538 C CA . PHE A 1 310 ? -19.524 18.828 1.621 1.00 49.62 310 PHE A CA 1
ATOM 2539 C C . PHE A 1 310 ? -20.542 19.885 1.152 1.00 49.62 310 PHE A C 1
ATOM 2541 O O . PHE A 1 310 ? -20.191 20.783 0.390 1.00 49.62 310 PHE A O 1
ATOM 2548 N N . GLY A 1 311 ? -21.801 19.773 1.588 1.00 50.97 311 GLY A N 1
ATOM 2549 C CA . GLY A 1 311 ? -22.879 20.700 1.210 1.00 50.97 311 GLY A CA 1
ATOM 2550 C C . GLY A 1 311 ? -23.635 20.361 -0.083 1.00 50.97 311 GLY A C 1
ATOM 2551 O O . GLY A 1 311 ? -24.572 21.076 -0.429 1.00 50.97 311 GLY A O 1
ATOM 2552 N N . SER A 1 312 ? -23.285 19.274 -0.778 1.00 55.59 312 SER A N 1
ATOM 2553 C CA . SER A 1 312 ? -24.109 18.749 -1.875 1.00 55.59 312 SER A CA 1
ATOM 2554 C C . SER A 1 312 ? -25.432 18.161 -1.360 1.00 55.59 312 SER A C 1
ATOM 2556 O O . SER A 1 312 ? -25.523 17.677 -0.229 1.00 55.59 312 SER A O 1
ATOM 2558 N N . GLN A 1 313 ? -26.465 18.174 -2.207 1.00 54.38 313 GLN A N 1
ATOM 2559 C CA . GLN A 1 313 ? -27.770 17.566 -1.905 1.00 54.38 313 GLN A CA 1
ATOM 2560 C C . GLN A 1 313 ? -27.628 16.059 -1.600 1.00 54.38 313 GLN A C 1
ATOM 2562 O O . GLN A 1 313 ? -28.309 15.521 -0.730 1.00 54.38 313 GLN A O 1
ATOM 2567 N N . GLU A 1 314 ? -26.659 15.403 -2.247 1.00 53.16 314 GLU A N 1
ATOM 2568 C CA . GLU A 1 314 ? -26.259 14.013 -2.004 1.00 53.16 314 GLU A CA 1
ATOM 2569 C C . GLU A 1 314 ? -25.637 13.819 -0.614 1.00 53.16 314 GLU A C 1
ATOM 2571 O O . GLU A 1 314 ? -26.018 12.882 0.085 1.00 53.16 314 GLU A O 1
ATOM 2576 N N . ALA A 1 315 ? -24.768 14.731 -0.155 1.00 52.22 315 ALA A N 1
ATOM 2577 C CA . ALA A 1 315 ? -24.172 14.679 1.184 1.00 52.22 315 ALA A CA 1
ATOM 2578 C C . ALA A 1 315 ? -25.209 14.810 2.319 1.00 52.22 315 ALA A C 1
ATOM 2580 O O . ALA A 1 315 ? -25.004 14.257 3.399 1.00 52.22 315 ALA A O 1
ATOM 2581 N N . GLN A 1 316 ? -26.328 15.509 2.084 1.00 46.66 316 GLN A N 1
ATOM 2582 C CA . GLN A 1 316 ? -27.429 15.636 3.054 1.00 46.66 316 GLN A CA 1
ATOM 2583 C C . GLN A 1 316 ? -28.266 14.354 3.175 1.00 46.66 316 GLN A C 1
ATOM 2585 O O . GLN A 1 316 ? -28.732 14.026 4.265 1.00 46.66 316 GLN A O 1
ATOM 2590 N N . LEU A 1 317 ? -28.427 13.611 2.076 1.00 46.66 317 LEU A N 1
ATOM 2591 C CA . LEU A 1 317 ? -29.123 12.319 2.039 1.00 46.66 317 LEU A CA 1
ATOM 2592 C C . LEU A 1 317 ? -28.224 11.155 2.484 1.00 46.66 317 LEU A C 1
ATOM 2594 O O . LEU A 1 317 ? -28.717 10.104 2.895 1.00 46.66 317 LEU A O 1
ATOM 2598 N N . SER A 1 318 ? -26.903 11.332 2.434 1.00 48.62 318 SER A N 1
ATOM 2599 C CA . SER A 1 318 ? -25.930 10.272 2.664 1.00 48.62 318 SER A CA 1
ATOM 2600 C C . SER A 1 318 ? -25.178 10.394 3.991 1.00 48.62 318 SER A C 1
ATOM 2602 O O . SER A 1 318 ? -23.955 10.516 4.016 1.00 48.62 318 SER A O 1
ATOM 2604 N N . GLN A 1 319 ? -25.868 10.239 5.121 1.00 43.78 319 GLN A N 1
ATOM 2605 C CA . GLN A 1 319 ? -25.195 10.089 6.427 1.00 43.78 319 GLN A CA 1
ATOM 2606 C C . GLN A 1 319 ? -24.282 8.839 6.508 1.00 43.78 319 GLN A C 1
ATOM 2608 O O . GLN A 1 319 ? -23.508 8.696 7.452 1.00 43.78 319 GLN A O 1
ATOM 2613 N N . ASN A 1 320 ? -24.340 7.952 5.503 1.00 47.12 320 ASN A N 1
ATOM 2614 C CA . ASN A 1 320 ? -23.601 6.689 5.431 1.00 47.12 320 ASN A CA 1
ATOM 2615 C C . ASN A 1 320 ? -22.585 6.577 4.274 1.00 47.12 320 ASN A C 1
ATOM 2617 O O . ASN A 1 320 ? -21.924 5.538 4.190 1.00 47.12 320 ASN A O 1
ATOM 2621 N N . LEU A 1 321 ? -22.429 7.582 3.394 1.00 52.59 321 LEU A N 1
ATOM 2622 C CA . LEU A 1 321 ? -21.361 7.545 2.381 1.00 52.59 321 LEU A CA 1
ATOM 2623 C C . LEU A 1 321 ? -20.044 8.005 3.009 1.00 52.59 321 LEU A C 1
ATOM 2625 O O . LEU A 1 321 ? -19.912 9.115 3.515 1.00 52.59 321 LEU A O 1
ATOM 2629 N N . ARG A 1 322 ? -19.082 7.089 3.018 1.00 65.44 322 ARG A N 1
ATOM 2630 C CA . ARG A 1 322 ? -17.804 7.187 3.719 1.00 65.44 322 ARG A CA 1
ATOM 2631 C C . ARG A 1 322 ? -16.688 7.275 2.690 1.00 65.44 322 ARG A C 1
ATOM 2633 O O . ARG A 1 322 ? -16.740 6.513 1.739 1.00 65.44 322 ARG A O 1
ATOM 2640 N N . ASN A 1 323 ? -15.681 8.128 2.895 1.00 69.12 323 ASN A N 1
ATOM 2641 C CA . ASN A 1 323 ? -14.503 8.189 2.022 1.00 69.12 323 ASN A CA 1
ATOM 2642 C C . ASN A 1 323 ? -13.770 6.842 2.019 1.00 69.12 323 ASN A C 1
ATOM 2644 O O . ASN A 1 323 ? -13.015 6.548 2.942 1.00 69.12 323 ASN A O 1
ATOM 2648 N N . CYS A 1 324 ? -13.981 6.030 0.991 1.00 76.62 324 CYS A N 1
ATOM 2649 C CA . CYS A 1 324 ? -13.265 4.780 0.793 1.00 76.62 324 CYS A CA 1
ATOM 2650 C C . CYS A 1 324 ? -12.348 4.914 -0.428 1.00 76.62 324 CYS A C 1
ATOM 2652 O O . CYS A 1 324 ? -12.800 5.356 -1.477 1.00 76.62 324 CYS A O 1
ATOM 2654 N N . ILE A 1 325 ? -11.064 4.578 -0.264 1.00 81.62 325 ILE A N 1
ATOM 2655 C CA . ILE A 1 325 ? -10.017 4.694 -1.295 1.00 81.62 325 ILE A CA 1
ATOM 2656 C C . ILE A 1 325 ? -9.578 3.268 -1.661 1.00 81.62 325 ILE A C 1
ATOM 2658 O O . ILE A 1 325 ? -8.745 2.696 -0.958 1.00 81.62 325 ILE A O 1
ATOM 2662 N N . PRO A 1 326 ? -10.212 2.623 -2.654 1.00 86.88 326 PRO A N 1
ATOM 2663 C CA . PRO A 1 326 ? -10.126 1.174 -2.845 1.00 86.88 326 PRO A CA 1
ATOM 2664 C C . PRO A 1 326 ? -8.703 0.670 -3.114 1.00 86.88 326 PRO A C 1
ATOM 2666 O O . PRO A 1 326 ? -8.348 -0.407 -2.644 1.00 86.88 326 PRO A O 1
ATOM 2669 N N . ASP A 1 327 ? -7.875 1.451 -3.800 1.00 82.88 327 ASP A N 1
ATOM 2670 C CA . ASP A 1 327 ? -6.465 1.168 -4.094 1.00 82.88 327 ASP A CA 1
ATOM 2671 C C . ASP A 1 327 ? -5.577 1.121 -2.835 1.00 82.88 327 ASP A C 1
ATOM 2673 O O . ASP A 1 327 ? -4.589 0.397 -2.791 1.00 82.88 327 ASP A O 1
ATOM 2677 N N . GLU A 1 328 ? -5.984 1.779 -1.745 1.00 88.06 328 GLU A N 1
ATOM 2678 C CA . GLU A 1 328 ? -5.326 1.706 -0.430 1.00 88.06 328 GLU A CA 1
ATOM 2679 C C . GLU A 1 328 ? -5.938 0.638 0.497 1.00 88.06 328 GLU A C 1
ATOM 2681 O O . GLU A 1 328 ? -5.627 0.608 1.698 1.00 88.06 328 GLU A O 1
ATOM 2686 N N . HIS A 1 329 ? -6.807 -0.245 -0.023 1.00 89.12 329 HIS A N 1
ATOM 2687 C CA . HIS A 1 329 ? -7.527 -1.252 0.779 1.00 89.12 329 HIS A CA 1
ATOM 2688 C C . HIS A 1 329 ? -7.652 -2.647 0.145 1.00 89.12 329 HIS A C 1
ATOM 2690 O O . HIS A 1 329 ? -7.618 -3.650 0.862 1.00 89.12 329 HIS A O 1
ATOM 2696 N N . TYR A 1 330 ? -7.819 -2.732 -1.171 1.00 93.94 330 TYR A N 1
ATOM 2697 C CA . TYR A 1 330 ? -8.282 -3.934 -1.859 1.00 93.94 330 TYR A CA 1
ATOM 2698 C C . TYR A 1 330 ? -7.326 -5.131 -1.726 1.00 93.94 330 TYR A C 1
ATOM 2700 O O . TYR A 1 330 ? -7.738 -6.192 -1.253 1.00 93.94 330 TYR A O 1
ATOM 2708 N N . ILE A 1 331 ? -6.053 -4.963 -2.093 1.00 93.69 331 ILE A N 1
ATOM 2709 C CA . ILE A 1 331 ? -5.105 -6.080 -2.235 1.00 93.69 331 ILE A CA 1
ATOM 2710 C C . ILE A 1 331 ? -4.778 -6.723 -0.880 1.00 93.69 331 ILE A C 1
ATOM 2712 O O . ILE A 1 331 ? -4.921 -7.932 -0.714 1.00 93.69 331 ILE A O 1
ATOM 2716 N N . GLN A 1 332 ? -4.428 -5.927 0.126 1.00 93.31 332 GLN A N 1
ATOM 2717 C CA . GLN A 1 332 ? -4.170 -6.393 1.492 1.00 93.31 332 GLN A CA 1
ATOM 2718 C C . GLN A 1 332 ? -5.402 -7.038 2.130 1.00 93.31 332 GLN A C 1
ATOM 2720 O O . GLN A 1 332 ? -5.269 -8.031 2.848 1.00 93.31 332 GLN A O 1
ATOM 2725 N N . THR A 1 333 ? -6.602 -6.517 1.850 1.00 91.44 333 THR A N 1
ATOM 2726 C CA . THR A 1 333 ? -7.854 -7.120 2.325 1.00 91.44 333 THR A CA 1
ATOM 2727 C C . THR A 1 333 ? -8.065 -8.485 1.678 1.00 91.44 333 THR A C 1
ATOM 2729 O O . THR A 1 333 ? -8.340 -9.452 2.384 1.00 91.44 333 THR A O 1
ATOM 2732 N N . LEU A 1 334 ? -7.876 -8.598 0.359 1.00 95.75 334 LEU A N 1
ATOM 2733 C CA . LEU A 1 334 ? -7.981 -9.868 -0.358 1.00 95.75 334 LEU A CA 1
ATOM 2734 C C . LEU A 1 334 ? -6.993 -10.908 0.189 1.00 95.75 334 LEU A C 1
ATOM 2736 O O . LEU A 1 334 ? -7.401 -12.025 0.503 1.00 95.75 334 LEU A O 1
ATOM 2740 N N . LEU A 1 335 ? -5.719 -10.548 0.350 1.00 92.81 335 LEU A N 1
ATOM 2741 C CA . LEU A 1 335 ? -4.685 -11.469 0.837 1.00 92.81 335 LEU A CA 1
ATOM 2742 C C . LEU A 1 335 ? -4.964 -11.922 2.281 1.00 92.81 335 LEU A C 1
ATOM 2744 O O . LEU A 1 335 ? -4.864 -13.108 2.590 1.00 92.81 335 LEU A O 1
ATOM 2748 N N . THR A 1 336 ? -5.447 -11.015 3.133 1.00 92.81 336 THR A N 1
ATOM 2749 C CA . THR A 1 336 ? -5.864 -11.318 4.516 1.00 92.81 336 THR A CA 1
ATOM 2750 C C . THR A 1 336 ? -7.117 -12.204 4.565 1.00 92.81 336 THR A C 1
ATOM 2752 O O . THR A 1 336 ? -7.247 -13.102 5.403 1.00 92.81 336 THR A O 1
ATOM 2755 N N . MET A 1 337 ? -8.073 -11.995 3.656 1.00 93.00 337 MET A N 1
ATOM 2756 C CA . MET A 1 337 ? -9.252 -12.857 3.524 1.00 93.00 337 MET A CA 1
ATOM 2757 C C . MET A 1 337 ? -8.898 -14.278 3.083 1.00 93.00 337 MET A C 1
ATOM 2759 O O . MET A 1 337 ? -9.620 -15.214 3.421 1.00 93.00 337 MET A O 1
ATOM 2763 N N . ARG A 1 338 ? -7.790 -14.448 2.358 1.00 94.81 338 ARG A N 1
ATOM 2764 C CA . ARG A 1 338 ? -7.278 -15.757 1.935 1.00 94.81 338 ARG A CA 1
ATOM 2765 C C . ARG A 1 338 ? -6.343 -16.416 2.948 1.00 94.81 338 ARG A C 1
ATOM 2767 O O . ARG A 1 338 ? -5.958 -17.555 2.716 1.00 94.81 338 ARG A O 1
ATOM 2774 N N . GLY A 1 339 ? -6.028 -15.756 4.064 1.00 91.19 339 GLY A N 1
ATOM 2775 C CA . GLY A 1 339 ? -5.140 -16.315 5.087 1.00 91.19 339 GLY A CA 1
ATOM 2776 C C . GLY A 1 339 ? -3.658 -16.284 4.699 1.00 91.19 339 GLY A C 1
ATOM 2777 O O . GLY A 1 339 ? -2.889 -17.092 5.208 1.00 91.19 339 GLY A O 1
ATOM 2778 N N . LEU A 1 340 ? -3.268 -15.405 3.769 1.00 93.00 340 LEU A N 1
ATOM 2779 C CA . LEU A 1 340 ? -1.916 -15.341 3.199 1.00 93.00 340 LEU A CA 1
ATOM 2780 C C . LEU A 1 340 ? -1.011 -14.335 3.927 1.00 93.00 340 LEU A C 1
ATOM 2782 O O . LEU A 1 340 ? 0.052 -13.976 3.426 1.00 93.00 340 LEU A O 1
ATOM 2786 N N . GLU A 1 341 ? -1.401 -13.865 5.116 1.00 87.19 341 GLU A N 1
ATOM 2787 C CA . GLU A 1 341 ? -0.627 -12.899 5.902 1.00 87.19 341 GLU A CA 1
ATOM 2788 C C . GLU A 1 341 ? 0.808 -13.375 6.190 1.00 87.19 341 GLU A C 1
ATOM 2790 O O . GLU A 1 341 ? 1.730 -12.566 6.171 1.00 87.19 341 GLU A O 1
ATOM 2795 N N . SER A 1 342 ? 1.027 -14.680 6.388 1.00 86.44 342 SER A N 1
ATOM 2796 C CA . SER A 1 342 ? 2.360 -15.256 6.635 1.00 86.44 342 SER A CA 1
ATOM 2797 C C . SER A 1 342 ? 3.273 -15.310 5.402 1.00 86.44 342 SER A C 1
ATOM 2799 O O . SER A 1 342 ? 4.484 -15.492 5.542 1.00 86.44 342 SER A O 1
ATOM 2801 N N . GLU A 1 343 ? 2.710 -15.167 4.200 1.00 89.00 343 GLU A N 1
ATOM 2802 C CA . GLU A 1 343 ? 3.443 -15.107 2.925 1.00 89.00 343 GLU A CA 1
ATOM 2803 C C . GLU A 1 343 ? 3.806 -13.662 2.537 1.00 89.00 343 GLU A C 1
ATOM 2805 O O . GLU A 1 343 ? 4.390 -13.403 1.478 1.00 89.00 343 GLU A O 1
ATOM 2810 N N . MET A 1 344 ? 3.466 -12.703 3.400 1.00 87.50 344 MET A N 1
ATOM 2811 C CA . MET A 1 344 ? 3.717 -11.286 3.198 1.00 87.50 344 MET A CA 1
ATOM 2812 C C . MET A 1 344 ? 4.680 -10.727 4.242 1.00 87.50 344 MET A C 1
ATOM 2814 O O . MET A 1 344 ? 4.665 -11.083 5.416 1.00 87.50 344 MET A O 1
ATOM 2818 N N . GLU A 1 345 ? 5.479 -9.769 3.803 1.00 88.31 345 GLU A N 1
ATOM 2819 C CA . GLU A 1 345 ? 6.029 -8.722 4.643 1.00 88.31 345 GLU A CA 1
ATOM 2820 C C . GLU A 1 345 ? 4.983 -7.598 4.695 1.00 88.31 345 GLU A C 1
ATOM 2822 O O . GLU A 1 345 ? 4.660 -7.048 3.635 1.00 88.31 345 GLU A O 1
ATOM 2827 N N . PRO A 1 346 ? 4.440 -7.234 5.874 1.00 87.69 346 PRO A N 1
ATOM 2828 C CA . PRO A 1 346 ? 3.308 -6.310 6.000 1.00 87.69 346 PRO A CA 1
ATOM 2829 C C . PRO A 1 346 ? 3.686 -4.836 5.755 1.00 87.69 346 PRO A C 1
ATOM 2831 O O . PRO A 1 346 ? 3.101 -3.950 6.364 1.00 87.69 346 PRO A O 1
ATOM 2834 N N . ARG A 1 347 ? 4.658 -4.568 4.871 1.00 88.69 347 ARG A N 1
ATOM 2835 C CA . ARG A 1 347 ? 5.204 -3.252 4.511 1.00 88.69 347 ARG A CA 1
ATOM 2836 C C . ARG A 1 347 ? 5.317 -3.089 2.997 1.00 88.69 347 ARG A C 1
ATOM 2838 O O . ARG A 1 347 ? 5.535 -4.053 2.268 1.00 88.69 347 ARG A O 1
ATOM 2845 N N . THR A 1 348 ? 5.291 -1.846 2.529 1.00 90.75 348 THR A N 1
ATOM 2846 C CA . THR A 1 348 ? 5.664 -1.496 1.150 1.00 90.75 348 THR A CA 1
ATOM 2847 C C . THR A 1 348 ? 7.180 -1.321 1.012 1.00 90.75 348 THR A C 1
ATOM 2849 O O . THR A 1 348 ? 7.871 -0.981 1.971 1.00 90.75 348 THR A O 1
ATOM 2852 N N . LEU A 1 349 ? 7.701 -1.493 -0.206 1.00 90.06 349 LEU A N 1
ATOM 2853 C CA . LEU A 1 349 ? 9.081 -1.137 -0.565 1.00 90.06 349 LEU A CA 1
ATOM 2854 C C . LEU A 1 349 ? 9.226 0.321 -1.030 1.00 90.06 349 LEU A C 1
ATOM 2856 O O . LEU A 1 349 ? 10.317 0.715 -1.446 1.00 90.06 349 LEU A O 1
ATOM 2860 N N . THR A 1 350 ? 8.153 1.115 -0.978 1.00 88.06 350 THR A N 1
ATOM 2861 C CA . THR A 1 350 ? 8.142 2.510 -1.436 1.00 88.06 350 THR A CA 1
ATOM 2862 C C . THR A 1 350 ? 8.033 3.477 -0.263 1.00 88.06 350 THR A C 1
ATOM 2864 O O . THR A 1 350 ? 7.002 3.546 0.401 1.00 88.06 350 THR A O 1
ATOM 2867 N N . TYR A 1 351 ? 9.077 4.269 -0.041 1.00 89.44 351 TYR A N 1
ATOM 2868 C CA . TYR A 1 351 ? 9.096 5.324 0.963 1.00 89.44 351 TYR A CA 1
ATOM 2869 C C . TYR A 1 351 ? 8.223 6.520 0.554 1.00 89.44 351 TYR A C 1
ATOM 2871 O O . TYR A 1 351 ? 8.263 6.969 -0.596 1.00 89.44 351 TYR A O 1
ATOM 2879 N N . THR A 1 352 ? 7.468 7.062 1.511 1.00 83.56 352 THR A N 1
ATOM 2880 C CA . THR A 1 352 ? 6.642 8.270 1.360 1.00 83.56 352 THR A CA 1
ATOM 2881 C C . THR A 1 352 ? 6.752 9.150 2.595 1.00 83.56 352 THR A C 1
ATOM 2883 O O . THR A 1 352 ? 6.629 8.642 3.709 1.00 83.56 352 THR A O 1
ATOM 2886 N N . VAL A 1 353 ? 6.862 10.463 2.400 1.00 81.12 353 VAL A N 1
ATOM 2887 C CA . VAL A 1 353 ? 6.774 11.455 3.482 1.00 81.12 353 VAL A CA 1
ATOM 2888 C C . VAL A 1 353 ? 5.373 12.052 3.504 1.00 81.12 353 VAL A C 1
ATOM 2890 O O . VAL A 1 353 ? 4.887 12.518 2.475 1.00 81.12 353 VAL A O 1
ATOM 2893 N N . TRP A 1 354 ? 4.725 12.057 4.667 1.00 67.62 354 TRP A N 1
ATOM 2894 C CA . TRP A 1 354 ? 3.380 12.622 4.847 1.00 67.62 354 TRP A CA 1
ATOM 2895 C C . TRP A 1 354 ? 3.344 13.853 5.763 1.00 67.62 354 TRP A C 1
ATOM 2897 O O . TRP A 1 354 ? 2.350 14.574 5.747 1.00 67.62 354 TRP A O 1
ATOM 2907 N N . ASP A 1 355 ? 4.415 14.124 6.515 1.00 57.41 355 ASP A N 1
ATOM 2908 C CA . ASP A 1 355 ? 4.526 15.269 7.422 1.00 57.41 355 ASP A CA 1
ATOM 2909 C C . ASP A 1 355 ? 5.972 15.796 7.420 1.00 57.41 355 ASP A C 1
ATOM 2911 O O . ASP A 1 355 ? 6.916 15.008 7.469 1.00 57.41 355 ASP A O 1
ATOM 2915 N N . VAL A 1 356 ? 6.147 17.117 7.336 1.00 46.28 356 VAL A N 1
ATOM 2916 C CA . VAL A 1 356 ? 7.444 17.787 7.520 1.00 46.28 356 VAL A CA 1
ATOM 2917 C C . VAL A 1 356 ? 7.247 18.778 8.651 1.00 46.28 356 VAL A C 1
ATOM 2919 O O . VAL A 1 356 ? 6.639 19.840 8.468 1.00 46.28 356 VAL A O 1
ATOM 2922 N N . SER A 1 357 ? 7.768 18.435 9.826 1.00 38.41 357 SER A N 1
ATOM 2923 C CA . SER A 1 357 ? 7.826 19.342 10.965 1.00 38.41 357 SER A CA 1
ATOM 2924 C C . SER A 1 357 ? 8.504 20.650 10.541 1.00 38.41 357 SER A C 1
ATOM 2926 O O . SER A 1 357 ? 9.698 20.659 10.252 1.00 38.41 357 SER A O 1
ATOM 2928 N N . GLY A 1 358 ? 7.742 21.747 10.478 1.00 42.41 358 GLY A N 1
ATOM 2929 C CA . GLY A 1 358 ? 8.268 23.091 10.201 1.00 42.41 358 GLY A CA 1
ATOM 2930 C C . GLY A 1 358 ? 7.710 23.817 8.972 1.00 42.41 358 GLY A C 1
ATOM 2931 O O . GLY A 1 358 ? 8.013 24.997 8.798 1.00 42.41 358 GLY A O 1
ATOM 2932 N N . SER A 1 359 ? 6.859 23.203 8.141 1.00 35.97 359 SER A N 1
ATOM 2933 C CA . SER A 1 359 ? 6.157 23.970 7.099 1.00 35.97 359 SER A CA 1
ATOM 2934 C C . SER A 1 359 ? 4.960 24.730 7.696 1.00 35.97 359 SER A C 1
ATOM 2936 O O . SER A 1 359 ? 4.130 24.162 8.402 1.00 35.97 359 SER A O 1
ATOM 2938 N N . LYS A 1 360 ? 4.835 26.035 7.410 1.00 34.53 360 LYS A N 1
ATOM 2939 C CA . LYS A 1 360 ? 3.707 26.901 7.836 1.00 34.53 360 LYS A CA 1
ATOM 2940 C C . LYS A 1 360 ? 2.352 26.525 7.197 1.00 34.53 360 LYS A C 1
ATOM 2942 O O . LYS A 1 360 ? 1.398 27.296 7.256 1.00 34.53 360 LYS A O 1
ATOM 2947 N N . HIS A 1 361 ? 2.247 25.335 6.615 1.00 34.28 361 HIS A N 1
ATOM 2948 C CA . HIS A 1 361 ? 1.035 24.774 6.039 1.00 34.28 361 HIS A CA 1
ATOM 2949 C C . HIS A 1 361 ? 0.644 23.525 6.825 1.00 34.28 361 HIS A C 1
ATOM 2951 O O . HIS A 1 361 ? 0.761 22.402 6.352 1.00 34.28 361 HIS A O 1
ATOM 2957 N N . GLY A 1 362 ? 0.154 23.746 8.048 1.00 33.66 362 GLY A N 1
ATOM 2958 C CA . GLY A 1 362 ? -0.503 22.738 8.881 1.00 33.66 362 GLY A CA 1
ATOM 2959 C C . GLY A 1 362 ? -1.854 22.289 8.313 1.00 33.66 362 GLY A C 1
ATOM 2960 O O . GLY A 1 362 ? -2.872 22.364 8.996 1.00 33.66 362 GLY A O 1
ATOM 2961 N N . ALA A 1 363 ? -1.878 21.836 7.062 1.00 35.19 363 ALA A N 1
ATOM 2962 C CA . ALA A 1 363 ? -3.017 21.176 6.450 1.00 35.19 363 ALA A CA 1
ATOM 2963 C C . ALA A 1 363 ? -2.618 19.737 6.109 1.00 35.19 363 ALA A C 1
ATOM 2965 O O . ALA A 1 363 ? -1.685 19.507 5.344 1.00 35.19 363 ALA A O 1
ATOM 2966 N N . LYS A 1 364 ? -3.345 18.767 6.677 1.00 49.12 364 LYS A N 1
ATOM 2967 C CA . LYS A 1 364 ? -3.282 17.351 6.295 1.00 49.12 364 LYS A CA 1
ATOM 2968 C C . LYS A 1 364 ? -3.544 17.230 4.792 1.00 49.12 364 LYS A C 1
ATOM 2970 O O . LYS A 1 364 ? -4.692 17.297 4.359 1.00 49.12 364 LYS A O 1
ATOM 2975 N N . SER A 1 365 ? -2.486 17.092 4.005 1.00 55.19 365 SER A N 1
ATOM 2976 C CA . SER A 1 365 ? -2.589 16.833 2.572 1.00 55.19 365 SER A CA 1
ATOM 2977 C C . SER A 1 365 ? -3.073 15.398 2.340 1.00 55.19 365 SER A C 1
ATOM 2979 O O . SER A 1 365 ? -2.620 14.469 3.005 1.00 55.19 365 SER A O 1
ATOM 2981 N N . TRP A 1 366 ? -3.973 15.203 1.370 1.00 57.34 366 TRP A N 1
ATOM 2982 C CA . TRP A 1 366 ? -4.393 13.875 0.885 1.00 57.34 366 TRP A CA 1
ATOM 2983 C C . TRP A 1 366 ? -3.318 13.184 0.032 1.00 57.34 366 TRP A C 1
ATOM 2985 O O . TRP A 1 366 ? -3.495 12.050 -0.408 1.00 57.34 366 TRP A O 1
ATOM 2995 N N . HIS A 1 367 ? -2.195 13.864 -0.197 1.00 64.00 367 HIS A N 1
ATOM 2996 C CA . HIS A 1 367 ? -1.064 13.374 -0.967 1.00 64.00 367 HIS A CA 1
ATOM 2997 C C . HIS A 1 367 ? 0.240 13.519 -0.178 1.00 64.00 367 HIS A C 1
ATOM 2999 O O . HIS A 1 367 ? 0.394 14.506 0.551 1.00 64.00 367 HIS A O 1
ATOM 3005 N N . PRO A 1 368 ? 1.193 12.586 -0.362 1.00 65.56 368 PRO A N 1
ATOM 3006 C CA . PRO A 1 368 ? 2.509 12.694 0.246 1.00 65.56 368 PRO A CA 1
ATOM 3007 C C . PRO A 1 368 ? 3.255 13.921 -0.287 1.00 65.56 368 PRO A C 1
ATOM 3009 O O . PRO A 1 368 ? 2.990 14.416 -1.389 1.00 65.56 368 PRO A O 1
ATOM 3012 N N . VAL A 1 369 ? 4.219 14.385 0.498 1.00 78.69 369 VAL A N 1
ATOM 3013 C CA . VAL A 1 369 ? 5.107 15.495 0.161 1.00 78.69 369 VAL A CA 1
ATOM 3014 C C . VAL A 1 369 ? 5.888 15.167 -1.111 1.00 78.69 369 VAL A C 1
ATOM 3016 O O . VAL A 1 369 ? 6.286 14.025 -1.355 1.00 78.69 369 VAL A O 1
ATOM 3019 N N . THR A 1 370 ? 6.078 16.189 -1.945 1.00 78.69 370 THR A N 1
ATOM 3020 C CA . THR A 1 370 ? 6.890 16.079 -3.157 1.00 78.69 370 THR A CA 1
ATOM 3021 C C . THR A 1 370 ? 8.302 16.579 -2.867 1.00 78.69 370 THR A C 1
ATOM 3023 O O . THR A 1 370 ? 8.487 17.749 -2.543 1.00 78.69 370 THR A O 1
ATOM 3026 N N . PHE A 1 371 ? 9.291 15.697 -2.997 1.00 81.12 371 PHE A N 1
ATOM 3027 C CA . PHE A 1 371 ? 10.706 16.036 -2.998 1.00 81.12 371 PHE A CA 1
ATOM 3028 C C . PHE A 1 371 ? 11.014 16.961 -4.175 1.00 81.12 371 PHE A C 1
ATOM 3030 O O . PHE A 1 371 ? 10.721 16.635 -5.329 1.00 81.12 371 PHE A O 1
ATOM 3037 N N . THR A 1 372 ? 11.597 18.110 -3.876 1.00 83.81 372 THR A N 1
ATOM 3038 C CA . THR A 1 372 ? 12.087 19.114 -4.812 1.00 83.81 372 THR A CA 1
ATOM 3039 C C . THR A 1 372 ? 13.599 18.982 -4.974 1.00 83.81 372 THR A C 1
ATOM 3041 O O . THR A 1 372 ? 14.243 18.111 -4.384 1.00 83.81 372 THR A O 1
ATOM 3044 N N . TYR A 1 373 ? 14.197 19.818 -5.823 1.00 81.75 373 TYR A N 1
ATOM 3045 C CA . TYR A 1 373 ? 15.645 19.801 -5.997 1.00 81.75 373 TYR A CA 1
ATOM 3046 C C . TYR A 1 373 ? 16.359 20.032 -4.660 1.00 81.75 373 TYR A C 1
ATOM 3048 O O . TYR A 1 373 ? 17.360 19.381 -4.400 1.00 81.75 373 TYR A O 1
ATOM 3056 N N . GLU A 1 374 ? 15.845 20.905 -3.794 1.00 82.81 374 GLU A N 1
ATOM 3057 C CA . GLU A 1 374 ? 16.475 21.317 -2.537 1.00 82.81 374 GLU A CA 1
ATOM 3058 C C . GLU A 1 374 ? 16.619 20.172 -1.523 1.00 82.81 374 GLU A C 1
ATOM 3060 O O . GLU A 1 374 ? 17.695 20.042 -0.947 1.00 82.81 374 GLU A O 1
ATOM 3065 N N . ASN A 1 375 ? 15.598 19.322 -1.368 1.00 80.56 375 ASN A N 1
ATOM 3066 C CA . ASN A 1 375 ? 15.545 18.207 -0.403 1.00 80.56 375 ASN A CA 1
ATOM 3067 C C . ASN A 1 375 ? 15.783 16.826 -1.054 1.00 80.56 375 ASN A C 1
ATOM 3069 O O . ASN A 1 375 ? 15.235 15.808 -0.636 1.00 80.56 375 ASN A O 1
ATOM 3073 N N . SER A 1 376 ? 16.569 16.801 -2.134 1.00 81.94 376 SER A N 1
ATOM 3074 C CA . SER A 1 376 ? 17.002 15.584 -2.842 1.00 81.94 376 SER A CA 1
ATOM 3075 C C . SER A 1 376 ? 18.535 15.453 -2.890 1.00 81.94 376 SER A C 1
ATOM 3077 O O . SER A 1 376 ? 19.142 15.002 -3.871 1.00 81.94 376 SER A O 1
ATOM 3079 N N . GLY A 1 377 ? 19.193 15.909 -1.825 1.00 83.56 377 GLY A N 1
ATOM 3080 C CA . GLY A 1 377 ? 20.630 15.842 -1.601 1.00 83.56 377 GLY A CA 1
ATOM 3081 C C . GLY A 1 377 ? 21.146 14.436 -1.239 1.00 83.56 377 GLY A C 1
ATOM 3082 O O . GLY A 1 377 ? 20.389 13.474 -1.138 1.00 83.56 377 GLY A O 1
ATOM 3083 N N . PRO A 1 378 ? 22.478 14.261 -1.118 1.00 83.00 378 PRO A N 1
ATOM 3084 C CA . PRO A 1 378 ? 23.080 13.000 -0.662 1.00 83.00 378 PRO A CA 1
ATOM 3085 C C . PRO A 1 378 ? 22.687 12.613 0.755 1.00 83.00 378 PRO A C 1
ATOM 3087 O O . PRO A 1 378 ? 22.504 11.429 1.020 1.00 83.00 378 PRO A O 1
ATOM 3090 N N . GLU A 1 379 ? 22.562 13.602 1.630 1.00 85.88 379 GLU A N 1
ATOM 3091 C CA . GLU A 1 379 ? 22.197 13.405 3.029 1.00 85.88 379 GLU A CA 1
ATOM 3092 C C . GLU A 1 379 ? 20.760 12.887 3.136 1.00 85.88 379 GLU A C 1
ATOM 3094 O O . GLU A 1 379 ? 20.561 11.847 3.755 1.00 85.88 379 GLU A O 1
ATOM 3099 N N . ASP A 1 380 ? 19.810 13.484 2.401 1.00 84.75 380 ASP A N 1
ATOM 3100 C CA . ASP A 1 380 ? 18.417 13.012 2.334 1.00 84.75 380 ASP A CA 1
ATOM 3101 C C . ASP A 1 380 ? 18.331 11.542 1.869 1.00 84.75 380 ASP A C 1
ATOM 3103 O O . ASP A 1 380 ? 17.618 10.719 2.441 1.00 84.75 380 ASP A O 1
ATOM 3107 N N . LEU A 1 381 ? 19.101 11.168 0.839 1.00 83.38 381 LEU A N 1
ATOM 3108 C CA . LEU A 1 381 ? 19.168 9.785 0.352 1.00 83.38 381 LEU A CA 1
ATOM 3109 C C . LEU A 1 381 ? 19.733 8.826 1.407 1.00 83.38 381 LEU A C 1
ATOM 3111 O O . LEU A 1 381 ? 19.223 7.713 1.553 1.00 83.38 381 LEU A O 1
ATOM 3115 N N . GLN A 1 382 ? 20.801 9.219 2.103 1.00 87.00 382 GLN A N 1
ATOM 3116 C CA . GLN A 1 382 ? 21.393 8.390 3.152 1.00 87.00 382 GLN A CA 1
ATOM 3117 C C . GLN A 1 382 ? 20.457 8.245 4.348 1.00 87.00 382 GLN A C 1
ATOM 3119 O O . GLN A 1 382 ? 20.346 7.150 4.892 1.00 87.00 382 GLN A O 1
ATOM 3124 N N . GLU A 1 383 ? 19.728 9.299 4.704 1.00 89.44 383 GLU A N 1
ATOM 3125 C CA . GLU A 1 383 ? 18.721 9.259 5.758 1.00 89.44 383 GLU A CA 1
ATOM 3126 C C . GLU A 1 383 ? 17.631 8.235 5.427 1.00 89.44 383 GLU A C 1
ATOM 3128 O O . GLU A 1 383 ? 17.404 7.316 6.214 1.00 89.44 383 GLU A O 1
ATOM 3133 N N . ILE A 1 384 ? 17.050 8.286 4.221 1.00 88.62 384 ILE A N 1
ATOM 3134 C CA . ILE A 1 384 ? 16.042 7.302 3.789 1.00 88.62 384 ILE A CA 1
ATOM 3135 C C . ILE A 1 384 ? 16.617 5.877 3.791 1.00 88.62 384 ILE A C 1
ATOM 3137 O O . ILE A 1 384 ? 15.958 4.941 4.246 1.00 88.62 384 ILE A O 1
ATOM 3141 N N . LYS A 1 385 ? 17.853 5.693 3.308 1.00 90.81 385 LYS A N 1
ATOM 3142 C CA . LYS A 1 385 ? 18.530 4.383 3.290 1.00 90.81 385 LYS A CA 1
ATOM 3143 C C . LYS A 1 385 ? 18.876 3.852 4.680 1.00 90.81 385 LYS A C 1
ATOM 3145 O O . LYS A 1 385 ? 19.015 2.641 4.835 1.00 90.81 385 LYS A O 1
ATOM 3150 N N . SER A 1 386 ? 19.030 4.732 5.667 1.00 91.69 386 SER A N 1
ATOM 3151 C CA . SER A 1 386 ? 19.344 4.366 7.051 1.00 91.69 386 SER A CA 1
ATOM 3152 C C . SER A 1 386 ? 18.137 3.817 7.818 1.00 91.69 386 SER A C 1
ATOM 3154 O O . SER A 1 386 ? 18.309 3.187 8.865 1.00 91.69 386 SER A O 1
ATOM 3156 N N . ILE A 1 387 ? 16.919 4.001 7.291 1.00 91.94 387 ILE A N 1
ATOM 3157 C CA . ILE A 1 387 ? 15.695 3.499 7.916 1.00 91.94 387 ILE A CA 1
ATOM 3158 C C . ILE A 1 387 ? 15.705 1.965 7.910 1.00 91.94 387 ILE A C 1
ATOM 3160 O O . ILE A 1 387 ? 15.704 1.312 6.864 1.00 91.94 387 ILE A O 1
ATOM 3164 N N . ASN A 1 388 ? 15.671 1.394 9.113 1.00 93.06 388 ASN A N 1
ATOM 3165 C CA . ASN A 1 388 ? 15.736 -0.046 9.365 1.00 93.06 388 ASN A CA 1
ATOM 3166 C C . ASN A 1 388 ? 14.459 -0.626 10.005 1.00 93.06 388 ASN A C 1
ATOM 3168 O O . ASN A 1 388 ? 14.423 -1.816 10.325 1.00 93.06 388 ASN A O 1
ATOM 3172 N N . HIS A 1 389 ? 13.419 0.191 10.191 1.00 90.19 389 HIS A N 1
ATOM 3173 C CA . HIS A 1 389 ? 12.133 -0.227 10.740 1.00 90.19 389 HIS A CA 1
ATOM 3174 C C . HIS A 1 389 ? 10.956 0.566 10.150 1.00 90.19 389 HIS A C 1
ATOM 3176 O O . HIS A 1 389 ? 11.130 1.654 9.602 1.00 90.19 389 HIS A O 1
ATOM 3182 N N . VAL A 1 390 ? 9.748 0.019 10.290 1.00 86.94 390 VAL A N 1
ATOM 3183 C CA . VAL A 1 390 ? 8.471 0.654 9.935 1.00 86.94 390 VAL A CA 1
ATOM 3184 C C . VAL A 1 390 ? 7.596 0.732 11.184 1.00 86.94 390 VAL A C 1
ATOM 3186 O O . VAL A 1 390 ? 7.502 -0.233 11.941 1.00 86.94 390 VAL A O 1
ATOM 3189 N N . ASN A 1 391 ? 6.959 1.885 11.400 1.00 82.00 391 ASN A N 1
ATOM 3190 C CA . ASN A 1 391 ? 6.088 2.134 12.547 1.00 82.00 391 ASN A CA 1
ATOM 3191 C C . ASN A 1 391 ? 4.615 2.135 12.120 1.00 82.00 391 ASN A C 1
ATOM 3193 O O . ASN A 1 391 ? 4.186 2.989 11.345 1.00 82.00 391 ASN A O 1
ATOM 3197 N N . TYR A 1 392 ? 3.822 1.230 12.689 1.00 75.31 392 TYR A N 1
ATOM 3198 C CA . TYR A 1 392 ? 2.373 1.170 12.521 1.00 75.31 392 TYR A CA 1
ATOM 3199 C C . TYR A 1 392 ? 1.716 1.830 13.723 1.00 75.31 392 TYR A C 1
ATOM 3201 O O . TYR A 1 392 ? 1.327 1.183 14.696 1.00 75.31 392 TYR A O 1
ATOM 3209 N N . GLU A 1 393 ? 1.582 3.153 13.674 1.00 71.19 393 GLU A N 1
ATOM 3210 C CA . GLU A 1 393 ? 1.060 3.923 14.805 1.00 71.19 393 GLU A CA 1
ATOM 3211 C C . GLU A 1 393 ? -0.363 3.517 15.222 1.00 71.19 393 GLU A C 1
ATOM 3213 O O . GLU A 1 393 ? -0.771 3.769 16.354 1.00 71.19 393 GLU A O 1
ATOM 3218 N N . SER A 1 394 ? -1.170 2.966 14.308 1.00 68.50 394 SER A N 1
ATOM 3219 C CA . SER A 1 394 ? -2.496 2.440 14.650 1.00 68.50 394 SER A CA 1
ATOM 3220 C C . SER A 1 394 ? -2.429 1.112 15.393 1.00 68.50 394 SER A C 1
ATOM 3222 O O . SER A 1 394 ? -3.367 0.765 16.093 1.00 68.50 394 SER A O 1
ATOM 3224 N N . GLU A 1 395 ? -1.343 0.370 15.287 1.00 71.12 395 GLU A N 1
ATOM 3225 C CA . GLU A 1 395 ? -1.174 -0.905 15.982 1.00 71.12 395 GLU A CA 1
ATOM 3226 C C . GLU A 1 395 ? -0.229 -0.778 17.178 1.00 71.12 395 GLU A C 1
ATOM 3228 O O . GLU A 1 395 ? -0.016 -1.756 17.882 1.00 71.12 395 GLU A O 1
ATOM 3233 N N . SER A 1 396 ? 0.333 0.417 17.420 1.00 78.00 396 SER A N 1
ATOM 3234 C CA . SER A 1 396 ? 1.424 0.631 18.383 1.00 78.00 396 SER A CA 1
ATOM 3235 C C . SER A 1 396 ? 2.559 -0.383 18.185 1.00 78.00 396 SER A C 1
ATOM 3237 O O . SER A 1 396 ? 3.145 -0.872 19.149 1.00 78.00 396 SER A O 1
ATOM 3239 N N . ARG A 1 397 ? 2.831 -0.720 16.920 1.00 81.38 397 ARG A N 1
ATOM 3240 C CA . ARG A 1 397 ? 3.742 -1.787 16.509 1.00 81.38 397 ARG A CA 1
ATOM 3241 C C . ARG A 1 397 ? 4.887 -1.211 15.695 1.00 81.38 397 ARG A C 1
ATOM 3243 O O . ARG A 1 397 ? 4.668 -0.367 14.826 1.00 81.38 397 ARG A O 1
ATOM 3250 N N . THR A 1 398 ? 6.085 -1.715 15.945 1.00 85.44 398 THR A N 1
ATOM 3251 C CA . THR A 1 398 ? 7.270 -1.440 15.135 1.00 85.44 398 THR A CA 1
ATOM 3252 C C . THR A 1 398 ? 7.774 -2.757 14.571 1.00 85.44 398 THR A C 1
ATOM 3254 O O . THR A 1 398 ? 7.918 -3.726 15.312 1.00 85.44 398 THR A O 1
ATOM 3257 N N . ASP A 1 399 ? 8.059 -2.780 13.273 1.00 84.81 399 ASP A N 1
ATOM 3258 C CA . ASP A 1 399 ? 8.660 -3.929 12.603 1.00 84.81 399 ASP A CA 1
ATOM 3259 C C . ASP A 1 399 ? 10.035 -3.553 12.069 1.00 84.81 399 ASP A C 1
ATOM 3261 O O . ASP A 1 399 ? 10.182 -2.581 11.329 1.00 84.81 399 ASP A O 1
ATOM 3265 N N . TRP A 1 400 ? 11.042 -4.357 12.390 1.00 91.19 400 TRP A N 1
ATOM 3266 C CA . TRP A 1 400 ? 12.396 -4.183 11.875 1.00 91.19 400 TRP A CA 1
ATOM 3267 C C . TRP A 1 400 ? 12.547 -4.936 10.559 1.00 91.19 400 TRP A C 1
ATOM 3269 O O . TRP A 1 400 ? 12.246 -6.127 10.483 1.00 91.19 400 TRP A O 1
ATOM 3279 N N . CYS A 1 401 ? 13.062 -4.262 9.534 1.00 91.50 401 CYS A N 1
ATOM 3280 C CA . CYS A 1 401 ? 13.205 -4.829 8.199 1.00 91.50 401 CYS A CA 1
ATOM 3281 C C . CYS A 1 401 ? 14.334 -5.861 8.183 1.00 91.50 401 CYS A C 1
ATOM 3283 O O . CYS A 1 401 ? 15.520 -5.529 8.277 1.00 91.50 401 CYS A O 1
ATOM 3285 N N . LYS A 1 402 ? 13.951 -7.135 8.091 1.00 87.50 402 LYS A N 1
ATOM 3286 C CA . LYS A 1 402 ? 14.871 -8.270 8.104 1.00 87.50 402 LYS A CA 1
ATOM 3287 C C . LYS A 1 402 ? 14.501 -9.276 7.018 1.00 87.50 402 LYS A C 1
ATOM 3289 O O . LYS A 1 402 ? 13.330 -9.442 6.706 1.00 87.50 402 LYS A O 1
ATOM 3294 N N . ALA A 1 403 ? 15.504 -9.965 6.489 1.00 83.81 403 ALA A N 1
ATOM 3295 C CA . ALA A 1 403 ? 15.352 -11.173 5.685 1.00 83.81 403 ALA A CA 1
ATOM 3296 C C . ALA A 1 403 ? 16.224 -12.260 6.323 1.00 83.81 403 ALA A C 1
ATOM 3298 O O . ALA A 1 403 ? 17.402 -12.017 6.586 1.00 83.81 403 ALA A O 1
ATOM 3299 N N . ASP A 1 404 ? 15.645 -13.414 6.661 1.00 81.56 404 ASP A N 1
ATOM 3300 C CA . ASP A 1 404 ? 16.328 -14.504 7.379 1.00 81.56 404 ASP A CA 1
ATOM 3301 C C . ASP A 1 404 ? 17.098 -14.025 8.623 1.00 81.56 404 ASP A C 1
ATOM 3303 O O . ASP A 1 404 ? 18.271 -14.334 8.836 1.00 81.56 404 ASP A O 1
ATOM 3307 N N . SER A 1 405 ? 16.435 -13.199 9.441 1.00 82.56 405 SER A N 1
ATOM 3308 C CA . SER A 1 405 ? 16.993 -12.537 10.634 1.00 82.56 405 SER A CA 1
ATOM 3309 C C . SER A 1 405 ? 18.131 -11.535 10.384 1.00 82.56 405 SER A C 1
ATOM 3311 O O . SER A 1 405 ? 18.589 -10.896 11.334 1.00 82.56 405 SER A O 1
ATOM 3313 N N . LYS A 1 406 ? 18.562 -11.325 9.135 1.00 88.62 406 LYS A N 1
ATOM 3314 C CA . LYS A 1 406 ? 19.577 -10.330 8.770 1.00 88.62 406 LYS A CA 1
ATOM 3315 C C . LYS A 1 406 ? 18.924 -8.984 8.453 1.00 88.62 406 LYS A C 1
ATOM 3317 O O . LYS A 1 406 ? 17.915 -8.971 7.750 1.00 88.62 406 LYS A O 1
ATOM 3322 N N . PRO A 1 407 ? 19.481 -7.856 8.926 1.00 91.62 407 PRO A N 1
ATOM 3323 C CA . PRO A 1 407 ? 18.994 -6.533 8.551 1.00 91.62 407 PRO A CA 1
ATOM 3324 C C . PRO A 1 407 ? 19.045 -6.324 7.035 1.00 91.62 407 PRO A C 1
ATOM 3326 O O . PRO A 1 407 ? 20.059 -6.617 6.399 1.00 91.62 407 PRO A O 1
ATOM 3329 N N . VAL A 1 408 ? 17.966 -5.788 6.472 1.00 92.69 408 VAL A N 1
ATOM 3330 C CA . VAL A 1 408 ? 17.876 -5.395 5.059 1.00 92.69 408 VAL A CA 1
ATOM 3331 C C . VAL A 1 408 ? 17.230 -4.012 4.944 1.00 92.69 408 VAL A C 1
ATOM 3333 O O . VAL A 1 408 ? 16.485 -3.620 5.845 1.00 92.69 408 VAL A O 1
ATOM 3336 N N . PRO A 1 409 ? 17.459 -3.264 3.849 1.00 93.38 409 PRO A N 1
ATOM 3337 C CA . PRO A 1 409 ? 16.768 -1.997 3.632 1.00 93.38 409 PRO A CA 1
ATOM 3338 C C . PRO A 1 409 ? 15.245 -2.143 3.679 1.00 93.38 409 PRO A C 1
ATOM 3340 O O . PRO A 1 409 ? 14.683 -3.088 3.111 1.00 93.38 409 PRO A O 1
ATOM 3343 N N . CYS A 1 410 ? 14.572 -1.186 4.321 1.00 91.62 410 CYS A N 1
ATOM 3344 C CA . CYS A 1 410 ? 13.110 -1.137 4.355 1.00 91.62 410 CYS A CA 1
ATOM 3345 C C . CYS A 1 410 ? 12.490 -0.711 3.024 1.00 91.62 410 CYS A C 1
ATOM 3347 O O . CYS A 1 410 ? 11.391 -1.149 2.690 1.00 91.62 410 CYS A O 1
ATOM 3349 N N . PHE A 1 411 ? 13.183 0.130 2.260 1.00 93.31 411 PHE A N 1
ATOM 3350 C CA . PHE A 1 411 ? 12.646 0.732 1.047 1.00 93.31 411 PHE A CA 1
ATOM 3351 C C . PHE A 1 411 ? 13.628 0.565 -0.106 1.00 93.31 411 PHE A C 1
ATOM 3353 O O . PHE A 1 411 ? 14.828 0.756 0.061 1.00 93.31 411 PHE A O 1
ATOM 3360 N N . LEU A 1 412 ? 13.108 0.223 -1.284 1.00 89.19 412 LEU A N 1
ATOM 3361 C CA . LEU A 1 412 ? 13.863 0.169 -2.540 1.00 89.19 412 LEU A CA 1
ATOM 3362 C C . LEU A 1 412 ? 13.524 1.340 -3.464 1.00 89.19 412 LEU A C 1
ATOM 3364 O O . LEU A 1 412 ? 14.293 1.655 -4.370 1.00 89.19 412 LEU A O 1
ATOM 3368 N N . PHE A 1 413 ? 12.389 1.992 -3.223 1.00 89.06 413 PHE A N 1
ATOM 3369 C CA . PHE A 1 413 ? 11.886 3.123 -3.988 1.00 89.06 413 PHE A CA 1
ATOM 3370 C C . PHE A 1 413 ? 11.461 4.242 -3.041 1.00 89.06 413 PHE A C 1
ATOM 3372 O O . PHE A 1 413 ? 11.182 4.002 -1.868 1.00 89.06 413 PHE A O 1
ATOM 3379 N N . ALA A 1 414 ? 11.363 5.459 -3.559 1.00 88.00 414 ALA A N 1
ATOM 3380 C CA . ALA A 1 414 ? 10.769 6.587 -2.856 1.00 88.00 414 ALA A CA 1
ATOM 3381 C C . ALA A 1 414 ? 9.828 7.368 -3.782 1.00 88.00 414 ALA A C 1
ATOM 3383 O O . ALA A 1 414 ? 9.962 7.321 -5.011 1.00 88.00 414 ALA A O 1
ATOM 3384 N N . ARG A 1 415 ? 8.891 8.110 -3.187 1.00 86.69 415 ARG A N 1
ATOM 3385 C CA . ARG A 1 415 ? 7.985 9.045 -3.872 1.00 86.69 415 ARG A CA 1
ATOM 3386 C C . ARG A 1 415 ? 7.532 10.169 -2.918 1.00 86.69 415 ARG A C 1
ATOM 3388 O O . ARG A 1 415 ? 7.555 9.990 -1.704 1.00 86.69 415 ARG A O 1
ATOM 3395 N N . LYS A 1 416 ? 7.057 11.316 -3.409 1.00 82.06 416 LYS A N 1
ATOM 3396 C CA . LYS A 1 416 ? 6.945 11.737 -4.823 1.00 82.06 416 LYS A CA 1
ATOM 3397 C C . LYS A 1 416 ? 8.087 12.680 -5.178 1.00 82.06 416 LYS A C 1
ATOM 3399 O O . LYS A 1 416 ? 8.461 13.484 -4.343 1.00 82.06 416 LYS A O 1
ATOM 3404 N N . PHE A 1 417 ? 8.615 12.631 -6.395 1.00 78.19 417 PHE A N 1
ATOM 3405 C CA . PHE A 1 417 ? 9.695 13.530 -6.822 1.00 78.19 417 PHE A CA 1
ATOM 3406 C C . PHE A 1 417 ? 9.230 14.514 -7.897 1.00 78.19 417 PHE A C 1
ATOM 3408 O O . PHE A 1 417 ? 8.514 14.125 -8.822 1.00 78.19 417 PHE A O 1
ATOM 3415 N N . THR A 1 418 ? 9.696 15.769 -7.832 1.00 80.06 418 THR A N 1
ATOM 3416 C CA . THR A 1 418 ? 9.737 16.621 -9.027 1.00 80.06 418 THR A CA 1
ATOM 3417 C C . THR A 1 418 ? 10.753 16.069 -10.024 1.00 80.06 418 THR A C 1
ATOM 3419 O O . THR A 1 418 ? 11.598 15.225 -9.709 1.00 80.06 418 THR A O 1
ATOM 3422 N N . LYS A 1 419 ? 10.702 16.567 -11.259 1.00 73.00 419 LYS A N 1
ATOM 3423 C CA . LYS A 1 419 ? 11.638 16.167 -12.309 1.00 73.00 419 LYS A CA 1
ATOM 3424 C C . LYS A 1 419 ? 13.086 16.473 -11.923 1.00 73.00 419 LYS A C 1
ATOM 3426 O O . LYS A 1 419 ? 13.959 15.627 -12.091 1.00 73.00 419 LYS A O 1
ATOM 3431 N N . GLU A 1 420 ? 13.332 17.672 -11.414 1.00 78.44 420 GLU A N 1
ATOM 3432 C CA . GLU A 1 420 ? 14.653 18.160 -11.026 1.00 78.44 420 GLU A CA 1
ATOM 3433 C C . GLU A 1 420 ? 15.196 17.340 -9.855 1.00 78.44 420 GLU A C 1
ATOM 3435 O O . GLU A 1 420 ? 16.358 16.937 -9.878 1.00 78.44 420 GLU A O 1
ATOM 3440 N N . ALA A 1 421 ? 14.331 17.013 -8.889 1.00 81.69 421 ALA A N 1
ATOM 3441 C CA . ALA A 1 421 ? 14.665 16.164 -7.755 1.00 81.69 421 ALA A CA 1
ATOM 3442 C C . ALA A 1 421 ? 15.063 14.752 -8.204 1.00 81.69 421 ALA A C 1
ATOM 3444 O O . ALA A 1 421 ? 16.134 14.257 -7.857 1.00 81.69 421 ALA A O 1
ATOM 3445 N N . ALA A 1 422 ? 14.249 14.127 -9.063 1.00 77.00 422 ALA A N 1
ATOM 3446 C CA . ALA A 1 422 ? 14.539 12.807 -9.615 1.00 77.00 422 ALA A CA 1
ATOM 3447 C C . ALA A 1 422 ? 15.835 12.795 -10.446 1.00 77.00 422 ALA A C 1
ATOM 3449 O O . ALA A 1 422 ? 16.578 11.814 -10.424 1.00 77.00 422 ALA A O 1
ATOM 3450 N N . MET A 1 423 ? 16.140 13.873 -11.176 1.00 76.06 423 MET A N 1
ATOM 3451 C CA . MET A 1 423 ? 17.400 13.999 -11.916 1.00 76.06 423 MET A CA 1
ATOM 3452 C C . MET A 1 423 ? 18.603 14.146 -10.980 1.00 76.06 423 MET A C 1
ATOM 3454 O O . MET A 1 423 ? 19.600 13.456 -11.188 1.00 76.06 423 MET A O 1
ATOM 3458 N N . ARG A 1 424 ? 18.498 14.983 -9.938 1.00 80.75 424 ARG A N 1
ATOM 3459 C CA . ARG A 1 424 ? 19.541 15.174 -8.913 1.00 80.75 424 ARG A CA 1
ATOM 3460 C C . ARG A 1 424 ? 19.847 13.880 -8.158 1.00 80.75 424 ARG A C 1
ATOM 3462 O O . ARG A 1 424 ? 21.003 13.618 -7.827 1.00 80.75 424 ARG A O 1
ATOM 3469 N N . TRP A 1 425 ? 18.817 13.074 -7.913 1.00 75.19 425 TRP A N 1
ATOM 3470 C CA . TRP A 1 425 ? 18.918 11.773 -7.257 1.00 75.19 425 TRP A CA 1
ATOM 3471 C C . TRP A 1 425 ? 19.636 10.738 -8.131 1.00 75.19 425 TRP A C 1
ATOM 3473 O O . TRP A 1 425 ? 20.479 9.983 -7.652 1.00 75.19 425 TRP A O 1
ATOM 3483 N N . ASN A 1 426 ? 19.328 10.725 -9.433 1.00 63.38 426 ASN A N 1
ATOM 3484 C CA . ASN A 1 426 ? 19.797 9.697 -10.363 1.00 63.38 426 ASN A CA 1
ATOM 3485 C C . ASN A 1 426 ? 21.120 10.014 -11.070 1.00 63.38 426 ASN A C 1
ATOM 3487 O O . ASN A 1 426 ? 21.753 9.099 -11.597 1.00 63.38 426 ASN A O 1
ATOM 3491 N N . SER A 1 427 ? 21.573 11.271 -11.096 1.00 58.09 427 SER A N 1
ATOM 3492 C CA . SER A 1 427 ? 22.875 11.639 -11.676 1.00 58.09 427 SER A CA 1
ATOM 3493 C C . SER A 1 427 ? 24.073 11.037 -10.934 1.00 58.09 427 SER A C 1
ATOM 3495 O O . SER A 1 427 ? 25.199 11.236 -11.367 1.00 58.09 427 SER A O 1
ATOM 3497 N N . ARG A 1 428 ? 23.837 10.311 -9.835 1.00 56.97 428 ARG A N 1
ATOM 3498 C CA . ARG A 1 428 ? 24.863 9.696 -8.984 1.00 56.97 428 ARG A CA 1
ATOM 3499 C C . ARG A 1 428 ? 24.965 8.172 -9.090 1.00 56.97 428 ARG A C 1
ATOM 3501 O O . ARG A 1 428 ? 25.757 7.581 -8.369 1.00 56.97 428 ARG A O 1
ATOM 3508 N N . TYR A 1 429 ? 24.164 7.552 -9.961 1.00 48.09 429 TYR A N 1
ATOM 3509 C CA . TYR A 1 429 ? 24.343 6.158 -10.406 1.00 48.09 429 TYR A CA 1
ATOM 3510 C C . TYR A 1 429 ? 25.027 6.082 -11.788 1.00 48.09 429 TYR A C 1
ATOM 3512 O O . TYR A 1 429 ? 24.957 5.054 -12.458 1.00 48.09 429 TYR A O 1
ATOM 3520 N N . GLN A 1 430 ? 25.608 7.200 -12.237 1.00 35.50 430 GLN A N 1
ATOM 3521 C CA . GLN A 1 430 ? 26.600 7.281 -13.316 1.00 35.50 430 GLN A CA 1
ATOM 3522 C C . GLN A 1 430 ? 27.973 7.350 -12.662 1.00 35.50 430 GLN A C 1
ATOM 3524 O O . GLN A 1 430 ? 28.910 6.783 -13.258 1.00 35.50 430 GLN A O 1
#

Foldseek 3Di:
DDPPPPDPDQQAAEEEEEEALDQPDPDDDPPPPDPDDDDDDDDDDDDPDLDFAQEDPPLLDDVHDPSHYAYAYQDPAPDADDVRRYPYPSCHRRYDNDHFRDDFLALSVLVRVLVSLVVQVVRVSHFKYWYDYPQKHFLDHNVVVSCVGVVALFKAWAWDQQLLQDQDFCQCCVQANLVRDWDWDPDKFADPVVVVVVVPDPRSVVSCVVTRDDPDDPDPDDDDDPDDDDPDDPVVVVCVRVVDPDMGIDTDRSVRFDQDAPQCCVQQNSVLWIFTDLTIMGTSVLSVLSNPDPRLSVSCNVTRDAQDPPPDPSNVVPPRHTSHRCSRIRSSSSCSVVVNVVRHDNHHQEAFAQDDPPDPPPDRDPGTDEDELVCLDPVNSVVLQPDQWDQDPSNNDIGGCDDPNHTDGRHRMYDGYDPNSSCNNSVVVD